Protein AF-A0A1H7W4Z7-F1 (afdb_monomer)

Nearest PDB structures (foldseek):
  8us2-assembly2_B  TM=2.861E-01  e=2.903E-02  Pseudomonas aeruginosa PAO1
  5fr8-assembly2_B  TM=2.654E-01  e=4.941E-02  Acinetobacter baumannii
  5nec-assembly2_B  TM=1.683E-01  e=5.887E-03  Pseudomonas aeruginosa 39016
  1fep-assembly1_A  TM=2.418E-01  e=3.179E-01  Escherichia coli K-12
  6z91-assembly2_B  TM=2.739E-01  e=6.018E-01  Pseudomonas aeruginosa PAO1

Solvent-accessible surface area (backbone atoms only — not comparable to full-atom values): 30909 Å² total; per-residue (Å²): 133,90,80,90,85,90,86,78,95,83,90,88,80,86,84,76,90,72,96,68,45,43,32,31,37,52,52,81,51,86,85,40,42,78,56,24,79,36,94,45,54,68,50,36,52,50,55,57,63,77,48,78,84,44,64,70,59,38,52,52,43,26,74,50,14,71,37,53,70,84,73,62,51,76,89,39,35,48,76,62,57,54,62,43,61,81,51,40,47,37,31,48,83,72,60,84,91,66,43,54,67,51,70,53,63,78,38,62,24,45,39,43,59,26,59,94,82,25,50,35,35,35,40,40,92,78,18,34,36,33,37,68,63,86,45,67,64,55,95,49,55,69,58,52,40,41,50,47,40,57,55,69,69,56,72,29,77,58,81,96,72,29,30,77,57,48,65,72,52,51,45,56,62,44,47,46,60,54,54,34,70,69,85,45,98,51,80,48,36,63,64,24,45,23,43,24,41,35,43,25,68,38,48,31,33,45,16,41,11,44,56,46,79,48,75,97,42,31,38,38,21,46,25,41,37,42,35,51,61,89,55,98,69,76,72,54,94,55,52,39,53,36,38,44,33,40,34,43,23,46,34,46,47,49,89,61,47,55,35,58,71,38,64,69,58,36,55,51,47,50,56,50,46,54,53,53,49,43,36,47,52,63,45,56,89,82,3,53,50,42,33,62,73,38,42,67,60,42,52,55,49,44,52,53,51,49,53,52,50,49,49,58,68,74,69,47,101,66,84,49,74,68,55,53,54,50,50,55,54,48,51,54,51,46,51,54,42,51,50,51,51,51,50,46,52,49,41,73,53,37,36,47,63,48,48,51,55,50,49,31,54,48,37,62,75,61,68,53,66,48,29,40,35,43,39,32,45,37,39,35,44,36,43,31,43,32,37,52,54,72,42,54,90,61,45,68,81,75,80,56,70,86,64,74,85,39,72,39,70,30,44,33,44,33,45,32,44,39,40,38,36,39,52,91,40,42,40,38,40,35,41,39,40,31,43,34,38,23,38,48,59,71,71,62,44,58,66,62,55,44,35,39,41,61,55,89,98,45,50,31,31,22,45,87,86,72,48,64,45,26,46,54,83,49,52,82,42,80,32,44,33,41,34,41,36,42,34,35,36,45,22,73,45,96,41,40,28,40,32,40,41,38,36,40,34,39,69,75,63,86,56,85,72,45,59,78,59,49,26,35,29,45,33,40,39,42,33,36,37,45,63,54,99,90,44,77,49,58,29,28,42,35,42,33,41,34,37,68,57,37,51,73,91,61,62,63,83,86,55,55,40,58,33,42,37,41,32,38,40,53,69,80,76,63,80,124

pLDDT: mean 75.71, std 16.0, range [21.88, 96.06]

Sequence (576 aa):
MKINLLLLFLLGSVGMVCGQVKLLSECTSKEFLYLGKSGTSDNFFRKLKENDDKKELEDLIKKNTGLNLLEINENIISPEKEELKSENIYKICGKESDSVFVNLKETKVFVINGKDNRKLFFYIENGLFLVDTNKKVSKSLIKDRLNKAYENIGYNCDGKNIKAMHTSAFDEKFNIIKKAIILSSSDNVTNNNAIAFTNGSNDTKISIGANFNYRQDWFFNLGIYTENIKTGFLYSNKSWKDNIGALLTFNKVFPGVQYPKSHTACDELERKRIRYKNSIIEEGSYSFETLRRSKKAYDEMLDSLKILQENIQKGSGDFTAANVKRLEEYEIEVSKLKEKITLYEKIVSNPDGYIDSLMISFDKKNDILEGNKLHWLKTTVDISNQNVELDTVSVAKFILKDGEVKNFPKLSVELSYNFNRHKKTLLNVQGFFKVTMGSLLEANIGSERPVLQQKDDDVFIFDSMGRQLGKYSYLKRAFWTLQSGTQGSFFITDSFGFTGYASHTFALQNMEYTDYRNRYSLMAGLVFKINNTEDINKATFRILGGVENEPYKTKVLDNFMVKISLGIPFGIFTKK

Foldseek 3Di:
DDDDDDDDDDDDDPPDDDPFQWEKEWDDDPVQCVCAPLVFLVSSLVVLVVPLPDPVSQCVCCVQFVDGSVRDDSVQKDRFFDFDPQSYFYAYDDDLVVGDGDRCGRQGWIWGQHPPRGIWTARRNRRIIIGGPVDGPPPCSLLVVLVVLVVVQPADLDDDAHPLARLVLVLVVVVQVQAFDDCDLDNEPWRHQWWKWKDWQFKTKIKGKDKDDDPSFKIKIKMWMKIHDPDPPDHDPQHFKIKTKIKIKIKGKDRKGFAFPDSVLSVVLVVVLVVVSCCQDPDDCQHLVNLVVCVVVLVVVLVVLVVVLVCLVVPDPDQDPVSVVVNVVSVVSNVVSVVSNVSNSVCSRCVSVVSSVVRSVSCNVSPRTLWMKIKMKMKMKMKIKMFGHAAEVAPDPVVCPVPDDGIKIKIKIKIKIWMWIDGLKIKIKIWMKMKMWIFLCVQADDSFHWYWHDDDPFIFIATPVRDTAATSVRRHPIWIKMKTWMKMWIGNDLFKTKIWIKMKMDTPDDDPRHDGAIWMWTKIDMKGADQDPVGRGQKIKDKIWWADGHGPPDDTVVRIMIMIMMMGRCVVVPDD

Radius of gyration: 37.01 Å; Cα contacts (8 Å, |Δi|>4): 1154; chains: 1; bounding box: 84×67×139 Å

Organism: NCBI:txid2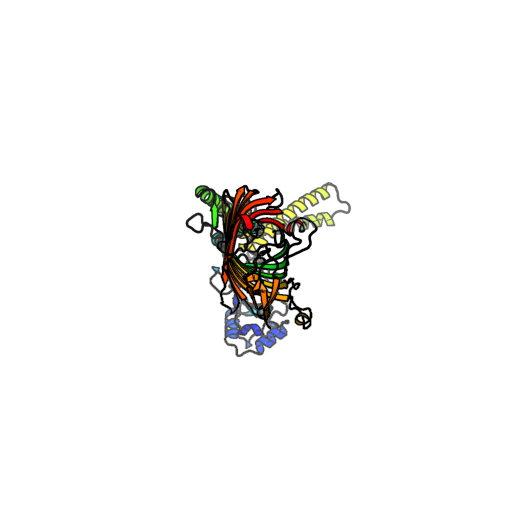95069

Secondary structure (DSSP, 8-state):
----------SS---S-----EEEEEE--GGGGGGTT--SHHHHHHHHHTTTT-HHHHHHHHHHHS--GGG--TTTB-SS-EEPPTTPEEE-SS-GGG------TT-EEEEEE-GGG-EEEEETTTTEEEEEEEEE--TTHHHHHHHHHHHHT--B-SSSS-B-S-HHHHHHHHHHHHTS----SSSS--SSSEEEEEE-SS-EEEEEEEEEEETTTEEEEEEEEEE----SSSS-S---EEEEEEEEEEEEEPPPEEEES-HHHHHHHHHHHHHHHHHHHTSSTTSHHHHHHHHHHHHHHHHHHHHHHHHHHHS-SS--HHHHHHHHHHHHHHHHHHHHHHHHHHHHH-HHHHHHHHHHHHHHHT--EEEEEEEEEEEEEEEEEEEE--EEEES-TTTTTTT---EEEEEEEEEEEEEEEESSSEEEEEEEEEEEEE-HHHHH-SSSPPEEEEETTEEEEE-TTS-EEEEGGGGGS-EEEEEEEEEEEEEEETTEEEEEEEEEEEESS--TT-----EEEEEEEEEEEE--SS-S-SEEEEEEEEEEEEETT--TTTT-EEEEEEEEEGGGG---

Structure (mmCIF, N/CA/C/O backbone):
data_AF-A0A1H7W4Z7-F1
#
_entry.id   AF-A0A1H7W4Z7-F1
#
loop_
_atom_site.group_PDB
_atom_site.id
_atom_site.type_symbol
_atom_site.label_atom_id
_atom_site.label_alt_id
_atom_site.label_comp_id
_atom_site.label_asym_id
_atom_site.label_entity_id
_atom_site.label_seq_id
_atom_site.pdbx_PDB_ins_code
_atom_site.Cartn_x
_atom_site.Cartn_y
_atom_site.Cartn_z
_atom_site.occupancy
_atom_site.B_iso_or_equiv
_atom_site.auth_seq_id
_atom_site.auth_comp_id
_atom_site.auth_asym_id
_atom_site.auth_atom_id
_atom_site.pdbx_PDB_model_num
ATOM 1 N N . MET A 1 1 ? -46.173 -1.607 83.813 1.00 29.27 1 MET A N 1
ATOM 2 C CA . MET A 1 1 ? -45.030 -2.512 84.060 1.00 29.27 1 MET A CA 1
ATOM 3 C C . MET A 1 1 ? -44.685 -3.217 82.750 1.00 29.27 1 MET A C 1
ATOM 5 O O . MET A 1 1 ? -45.522 -3.988 82.322 1.00 29.27 1 MET A O 1
ATOM 9 N N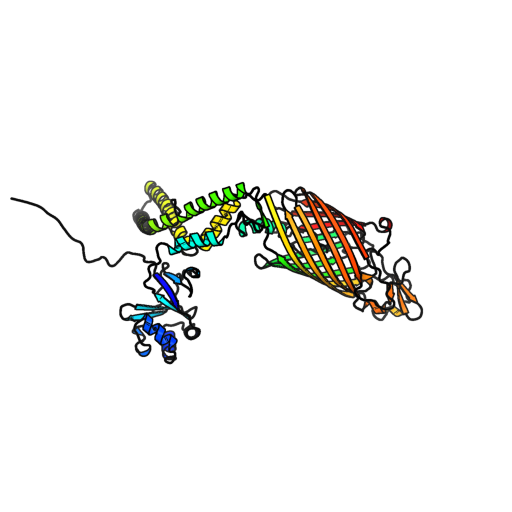 . LYS A 1 2 ? -43.498 -2.923 82.172 1.00 25.17 2 LYS A N 1
ATOM 10 C CA . LYS A 1 2 ? -42.721 -3.651 81.123 1.00 25.17 2 LYS A CA 1
ATOM 11 C C . LYS A 1 2 ? -43.394 -3.933 79.752 1.00 25.17 2 LYS A C 1
ATOM 13 O O . LYS A 1 2 ? -44.559 -4.271 79.732 1.00 25.17 2 LYS A O 1
ATOM 18 N N . ILE A 1 3 ? -42.768 -3.943 78.566 1.00 26.48 3 ILE A N 1
ATOM 19 C CA . ILE A 1 3 ? -41.492 -3.523 77.933 1.00 26.48 3 ILE A CA 1
ATOM 20 C C . ILE A 1 3 ? -41.698 -3.787 76.409 1.00 26.48 3 ILE A C 1
ATOM 22 O O . ILE A 1 3 ? -42.445 -4.690 76.046 1.00 26.48 3 ILE A O 1
ATOM 26 N N . ASN A 1 4 ? -41.021 -3.005 75.559 1.00 27.55 4 ASN A N 1
ATOM 27 C CA . ASN A 1 4 ? -40.743 -3.149 74.110 1.00 27.55 4 ASN A CA 1
ATOM 28 C C . ASN A 1 4 ? -40.599 -4.584 73.532 1.00 27.55 4 ASN A C 1
ATOM 30 O O . ASN A 1 4 ? -40.059 -5.439 74.224 1.00 27.55 4 ASN A O 1
ATOM 34 N N . LEU A 1 5 ? -40.880 -4.799 72.227 1.00 23.25 5 LEU A N 1
ATOM 35 C CA . LEU A 1 5 ? -39.867 -4.945 71.144 1.00 23.25 5 LEU A CA 1
ATOM 36 C C . LEU A 1 5 ? -40.479 -5.311 69.758 1.00 23.25 5 LEU A C 1
ATOM 38 O O . LEU A 1 5 ? -41.327 -6.186 69.637 1.00 23.25 5 LEU A O 1
ATOM 42 N N . LEU A 1 6 ? -39.960 -4.627 68.733 1.00 24.16 6 LEU A N 1
ATOM 43 C CA . LEU A 1 6 ? -39.957 -4.833 67.270 1.00 24.16 6 LEU A CA 1
ATOM 44 C C . LEU A 1 6 ? -39.842 -6.300 66.757 1.00 24.16 6 LEU A C 1
ATOM 46 O O . LEU A 1 6 ? -39.049 -7.046 67.322 1.00 24.16 6 LEU A O 1
ATOM 50 N N . LEU A 1 7 ? -40.468 -6.650 65.610 1.00 21.88 7 LEU A N 1
ATOM 51 C CA . LEU A 1 7 ? -39.811 -6.954 64.303 1.00 21.88 7 LEU A CA 1
ATOM 52 C C . LEU A 1 7 ? -40.775 -7.546 63.225 1.00 21.88 7 LEU A C 1
ATOM 54 O O . LEU A 1 7 ? -41.492 -8.501 63.500 1.00 21.88 7 LEU A O 1
ATOM 58 N N . LEU A 1 8 ? -40.622 -7.037 61.981 1.00 23.83 8 LEU A N 1
ATOM 59 C CA . LEU A 1 8 ? -40.938 -7.606 60.637 1.00 23.83 8 LEU A CA 1
ATOM 60 C C . LEU A 1 8 ? -42.418 -7.615 60.185 1.00 23.83 8 LEU A C 1
ATOM 62 O O . LEU A 1 8 ? -43.208 -8.370 60.724 1.00 23.83 8 LEU A O 1
ATOM 66 N N . PHE A 1 9 ? -42.919 -6.914 59.153 1.00 25.47 9 PHE A N 1
ATOM 67 C CA . PHE A 1 9 ? -42.378 -6.108 58.038 1.00 25.47 9 PHE A CA 1
ATOM 68 C C . PHE A 1 9 ? -41.126 -6.655 57.339 1.00 25.47 9 PHE A C 1
ATOM 70 O O . PHE A 1 9 ? -40.044 -6.102 57.482 1.00 25.47 9 PHE A O 1
ATOM 77 N N . LEU A 1 10 ? -41.296 -7.753 56.595 1.00 23.62 10 LEU A N 1
ATOM 78 C CA . LEU A 1 10 ? -40.554 -8.147 55.382 1.00 23.62 10 LEU A CA 1
ATOM 79 C C . LEU A 1 10 ? -41.005 -9.567 55.025 1.00 23.62 10 LEU A C 1
ATOM 81 O O . LEU A 1 10 ? -40.716 -10.470 55.797 1.00 23.62 10 LEU A O 1
ATOM 85 N N . LEU A 1 11 ? -41.720 -9.733 53.904 1.00 23.84 11 LEU A N 1
ATOM 86 C CA . LEU A 1 11 ? -41.822 -10.929 53.035 1.00 23.84 11 LEU A CA 1
ATOM 87 C C . LEU A 1 11 ? -43.156 -10.863 52.269 1.00 23.84 11 LEU A C 1
ATOM 89 O O . LEU A 1 11 ? -44.178 -11.366 52.721 1.00 23.84 11 LEU A O 1
ATOM 93 N N . GLY A 1 12 ? -43.156 -10.208 51.108 1.00 24.94 12 GLY A N 1
ATOM 94 C CA . GLY A 1 12 ? -44.351 -10.159 50.255 1.00 24.94 12 GLY A CA 1
ATOM 95 C C . GLY A 1 12 ? -44.235 -9.367 48.953 1.00 24.94 12 GLY A C 1
ATOM 96 O O . GLY A 1 12 ? -45.182 -9.352 48.179 1.00 24.94 12 GLY A O 1
ATOM 97 N N . SER A 1 13 ? -43.098 -8.720 48.681 1.00 24.19 13 SER A N 1
ATOM 98 C CA . SER A 1 13 ? -42.898 -7.943 47.448 1.00 24.19 13 SER A CA 1
ATOM 99 C C . SER A 1 13 ? -41.417 -7.808 47.068 1.00 24.19 13 SER A C 1
ATOM 101 O O . SER A 1 13 ? -40.919 -6.728 46.771 1.00 24.19 13 SER A O 1
ATOM 103 N N . VAL A 1 14 ? -40.696 -8.935 47.033 1.00 25.33 14 VAL A N 1
ATOM 104 C CA . VAL A 1 14 ? -39.426 -9.048 46.292 1.00 25.33 14 VAL A CA 1
ATOM 105 C C . VAL A 1 14 ? -39.718 -9.821 45.013 1.00 25.33 14 VAL A C 1
ATOM 107 O O . VAL A 1 14 ? -39.558 -11.034 44.938 1.00 25.33 14 VAL A O 1
ATOM 110 N N . GLY A 1 15 ? -40.227 -9.099 44.022 1.00 25.77 15 GLY A N 1
ATOM 111 C CA . GLY A 1 15 ? -40.544 -9.627 42.698 1.00 25.77 15 GLY A CA 1
ATOM 112 C C . GLY A 1 15 ? -40.238 -8.636 41.582 1.00 25.77 15 GLY A C 1
ATOM 113 O O . GLY A 1 15 ? -40.800 -8.752 40.507 1.00 25.77 15 GLY A O 1
ATOM 114 N N . MET A 1 16 ? -39.382 -7.646 41.828 1.00 27.77 16 MET A N 1
ATOM 115 C CA . MET A 1 16 ? -38.830 -6.746 40.817 1.00 27.77 16 MET A CA 1
ATOM 116 C C . MET A 1 16 ? -37.439 -6.300 41.284 1.00 27.77 16 MET A C 1
ATOM 118 O O . MET A 1 16 ? -37.180 -6.232 42.481 1.00 27.77 16 MET A O 1
ATOM 122 N N . VAL A 1 17 ? -36.564 -5.967 40.332 1.00 29.11 17 VAL A N 1
ATOM 123 C CA . VAL A 1 17 ? -35.199 -5.428 40.508 1.00 29.11 17 VAL A CA 1
ATOM 124 C C . VAL A 1 17 ? -34.068 -6.466 40.605 1.00 29.11 17 VAL A C 1
ATOM 126 O O . VAL A 1 17 ? -33.427 -6.650 41.634 1.00 29.11 17 VAL A O 1
ATOM 129 N N . CYS A 1 18 ? -33.737 -7.057 39.458 1.00 31.53 18 CYS A N 1
ATOM 130 C CA . CYS A 1 18 ? -32.362 -7.320 39.020 1.00 31.53 18 CYS A CA 1
ATOM 131 C C . CYS A 1 18 ? -32.387 -7.313 37.483 1.00 31.53 18 CYS A C 1
ATOM 133 O O . CYS A 1 18 ? -33.007 -8.199 36.901 1.00 31.53 18 CYS A O 1
ATOM 135 N N . GLY A 1 19 ? -31.748 -6.338 36.829 1.00 35.09 19 GLY A N 1
ATOM 136 C CA . GLY A 1 19 ? -31.433 -6.425 35.397 1.00 35.09 19 GLY A CA 1
ATOM 137 C C . GLY A 1 19 ? -30.491 -7.607 35.187 1.00 35.09 19 GLY A C 1
ATOM 138 O O . GLY A 1 19 ? -29.297 -7.531 35.477 1.00 35.09 19 GLY A O 1
ATOM 139 N N . GLN A 1 20 ? -31.065 -8.763 34.865 1.00 41.34 20 GLN A N 1
ATOM 140 C CA . GLN A 1 20 ? -30.333 -9.988 34.593 1.00 41.34 20 GLN A CA 1
ATOM 141 C C . GLN A 1 20 ? -30.102 -10.049 33.092 1.00 41.34 20 GLN A C 1
ATOM 143 O O . GLN A 1 20 ? -31.044 -10.224 32.324 1.00 41.34 20 GLN A O 1
ATOM 148 N N . VAL A 1 21 ? -28.837 -9.937 32.698 1.00 48.09 21 VAL A N 1
ATOM 149 C CA . VAL A 1 21 ? -28.401 -10.186 31.327 1.00 48.09 21 VAL A CA 1
ATOM 150 C C . VAL A 1 21 ? -28.706 -11.650 30.994 1.00 48.09 21 VAL A C 1
ATOM 152 O O . VAL A 1 21 ? -28.092 -12.556 31.573 1.00 48.09 21 VAL A O 1
ATOM 155 N N . LYS A 1 22 ? -29.683 -11.895 30.115 1.00 54.31 22 LYS A N 1
ATOM 156 C CA . LYS A 1 22 ? -30.067 -13.249 29.691 1.00 54.31 22 LYS A CA 1
ATOM 157 C C . LYS A 1 22 ? -29.224 -13.672 28.491 1.00 54.31 22 LYS A C 1
ATOM 159 O O . LYS A 1 22 ? -28.994 -12.895 27.566 1.00 54.31 22 LYS A O 1
ATOM 164 N N . LEU A 1 23 ? -28.748 -14.915 28.507 1.00 59.47 23 LEU A N 1
ATOM 165 C CA . LEU A 1 23 ? -28.024 -15.503 27.383 1.00 59.47 23 LEU A CA 1
ATOM 166 C C . LEU A 1 23 ? -29.021 -16.213 26.462 1.00 59.47 23 LEU A C 1
ATOM 168 O O . LEU A 1 23 ? -29.606 -17.232 26.848 1.00 59.47 23 LEU A O 1
ATOM 172 N N . LEU A 1 24 ? -29.168 -15.695 25.244 1.00 63.81 24 LEU A N 1
ATOM 173 C CA . LEU A 1 24 ? -29.970 -16.307 24.190 1.00 63.81 24 LEU A CA 1
ATOM 174 C C . LEU A 1 24 ? -29.061 -17.144 23.283 1.00 63.81 24 LEU A C 1
ATOM 176 O O . LEU A 1 24 ? -28.099 -16.629 22.712 1.00 63.81 24 LEU A O 1
ATOM 180 N N . SER A 1 25 ? -29.355 -18.438 23.151 1.00 66.25 25 SER A N 1
ATOM 181 C CA . SER A 1 25 ? -28.651 -19.317 22.212 1.00 66.25 25 SER A CA 1
ATOM 182 C C . SER A 1 25 ? -29.398 -19.393 20.895 1.00 66.25 25 SER A C 1
ATOM 184 O O . SER A 1 25 ? -30.587 -19.708 20.879 1.00 66.25 25 SER A O 1
ATOM 186 N N . GLU A 1 26 ? -28.680 -19.175 19.800 1.00 71.50 26 GLU A N 1
ATOM 187 C CA . GLU A 1 26 ? -29.172 -19.441 18.456 1.00 71.50 26 GLU A CA 1
ATOM 188 C C . GLU A 1 26 ? -29.390 -20.944 18.258 1.00 71.50 26 GLU A C 1
ATOM 190 O O . GLU A 1 26 ? -28.570 -21.775 18.664 1.00 71.50 26 GLU A O 1
ATOM 195 N N . CYS A 1 27 ? -30.507 -21.276 17.622 1.00 67.62 27 CYS A N 1
ATOM 196 C CA . CYS A 1 27 ? -30.776 -22.569 17.019 1.00 67.62 27 CYS A CA 1
ATOM 197 C C . CYS A 1 27 ? -31.098 -22.319 15.543 1.00 67.62 27 CYS A C 1
ATOM 199 O O . CYS A 1 27 ? -32.184 -21.833 15.213 1.00 67.62 27 CYS A O 1
ATOM 201 N N . THR A 1 28 ? -30.144 -22.622 14.661 1.00 66.50 28 THR A N 1
ATOM 202 C CA . THR A 1 28 ? -30.322 -22.518 13.211 1.00 66.50 28 THR A CA 1
ATOM 203 C C . THR A 1 28 ? -30.377 -23.877 12.539 1.00 66.50 28 THR A C 1
ATOM 205 O O . THR A 1 28 ? -29.601 -24.778 12.835 1.00 66.50 28 THR A O 1
ATOM 208 N N . SER A 1 29 ? -31.290 -23.981 11.577 1.00 70.44 29 SER A N 1
ATOM 209 C CA . SER A 1 29 ? -31.370 -25.051 10.592 1.00 70.44 29 SER A CA 1
ATOM 210 C C . SER A 1 29 ? -31.806 -24.431 9.268 1.00 70.44 29 SER A C 1
ATOM 212 O O . SER A 1 29 ? -32.579 -23.466 9.244 1.00 70.44 29 SER A O 1
ATOM 214 N N . LYS A 1 30 ? -31.343 -24.997 8.145 1.00 70.19 30 LYS A N 1
ATOM 215 C CA . LYS A 1 30 ? -31.868 -24.639 6.813 1.00 70.19 30 LYS A CA 1
ATOM 216 C C . LYS A 1 30 ? -33.381 -24.842 6.749 1.00 70.19 30 LYS A C 1
ATOM 218 O O . LYS A 1 30 ? -34.061 -24.164 5.981 1.00 70.19 30 LYS A O 1
ATOM 223 N N . GLU A 1 31 ? -33.900 -25.735 7.586 1.00 70.31 31 GLU A N 1
ATOM 224 C CA . GLU A 1 31 ? -35.316 -26.028 7.695 1.00 70.31 31 GLU A CA 1
ATOM 225 C C . GLU A 1 31 ? -36.144 -24.879 8.266 1.00 70.31 31 GLU A C 1
ATOM 227 O O . GLU A 1 31 ? -37.341 -24.883 8.008 1.00 70.31 31 GLU A O 1
ATOM 232 N N . PHE A 1 32 ? -35.549 -23.895 8.960 1.00 79.25 32 PHE A N 1
ATOM 233 C CA . PHE A 1 32 ? -36.263 -22.771 9.593 1.00 79.25 32 PHE A CA 1
ATOM 234 C C . PHE A 1 32 ? -36.344 -21.519 8.708 1.00 79.25 32 PHE A C 1
ATOM 236 O O . PHE A 1 32 ? -37.211 -20.670 8.911 1.00 79.25 32 PHE A O 1
ATOM 243 N N . LEU A 1 33 ? -35.492 -21.409 7.682 1.00 74.75 33 LEU A N 1
ATOM 244 C CA . LEU A 1 33 ? -35.349 -20.195 6.864 1.00 74.75 33 LEU A CA 1
ATOM 245 C C . LEU A 1 33 ? -36.651 -19.750 6.174 1.00 74.75 33 LEU A C 1
ATOM 247 O O . LEU A 1 33 ? -36.842 -18.558 5.938 1.00 74.75 33 LEU A O 1
ATOM 251 N N . TYR A 1 34 ? -37.564 -20.679 5.873 1.00 79.75 34 TYR A N 1
ATOM 252 C CA . TYR A 1 34 ? -38.856 -20.380 5.236 1.00 79.75 34 TYR A CA 1
ATOM 253 C C . TYR A 1 34 ? -39.825 -19.591 6.142 1.00 79.75 34 TYR A C 1
ATOM 255 O O . TYR A 1 34 ? -40.716 -18.892 5.639 1.00 79.75 34 TYR A O 1
ATOM 263 N N . LEU A 1 35 ? -39.631 -19.675 7.465 1.00 80.19 35 LEU A N 1
ATOM 264 C CA . LEU A 1 35 ? -40.319 -18.852 8.464 1.00 80.19 35 LEU A CA 1
ATOM 265 C C . LEU A 1 35 ? -39.789 -17.405 8.447 1.00 80.19 35 LEU A C 1
ATOM 267 O O . LEU A 1 35 ? -40.493 -16.473 8.849 1.00 80.19 35 LEU A O 1
ATOM 271 N N . GLY A 1 36 ? -38.578 -17.189 7.919 1.00 71.12 36 GLY A N 1
ATOM 272 C CA . GLY A 1 36 ? -38.086 -15.868 7.542 1.00 71.12 36 GLY A CA 1
ATOM 273 C C . GLY A 1 36 ? -39.023 -15.230 6.510 1.00 71.12 36 GLY A C 1
ATOM 274 O O . GLY A 1 36 ? -39.593 -15.912 5.656 1.00 71.12 36 GLY A O 1
ATOM 275 N N . LYS A 1 37 ? -39.228 -13.910 6.588 1.00 70.31 37 LYS A N 1
ATOM 276 C CA . LYS A 1 37 ? -40.210 -13.152 5.770 1.00 70.31 37 LYS A CA 1
ATOM 277 C C . LYS A 1 37 ? -41.688 -13.381 6.115 1.00 70.31 37 LYS A C 1
ATOM 279 O O . LYS A 1 37 ? -42.555 -13.144 5.279 1.00 70.31 37 LYS A O 1
ATOM 284 N N . SER A 1 38 ? -42.007 -13.844 7.321 1.00 77.19 38 SER A N 1
ATOM 285 C CA . SER A 1 38 ? -43.412 -13.933 7.749 1.00 77.19 38 SER A CA 1
ATOM 286 C C . SER A 1 38 ? -44.062 -12.550 7.905 1.00 77.19 38 SER A C 1
ATOM 288 O O . SER A 1 38 ? -45.209 -12.371 7.520 1.00 77.19 38 SER A O 1
ATOM 290 N N . GLY A 1 39 ? -43.328 -11.532 8.364 1.00 72.25 39 GLY A N 1
ATOM 291 C CA . GLY A 1 39 ? -43.797 -10.137 8.412 1.00 72.25 39 GLY A CA 1
ATOM 292 C C . GLY A 1 39 ? -44.830 -9.838 9.511 1.00 72.25 39 GLY A C 1
ATOM 293 O O . GLY A 1 39 ? -44.652 -8.863 10.242 1.00 72.25 39 GLY A O 1
ATOM 294 N N . THR A 1 40 ? -45.840 -10.697 9.673 1.00 81.25 40 THR A N 1
ATOM 295 C CA . THR A 1 40 ? -46.919 -10.631 10.675 1.00 81.25 40 THR A CA 1
ATOM 296 C C . THR A 1 40 ? -46.987 -11.913 11.515 1.00 81.25 40 THR A C 1
ATOM 298 O O . THR A 1 40 ? -46.491 -12.959 11.082 1.00 81.25 40 THR A O 1
ATOM 301 N N . SER A 1 41 ? -47.579 -11.829 12.713 1.00 77.94 41 SER A N 1
ATOM 302 C CA . SER A 1 41 ? -47.822 -12.973 13.612 1.00 77.94 41 SER A CA 1
ATOM 303 C C . SER A 1 41 ? -48.653 -14.053 12.928 1.00 77.94 41 SER A C 1
ATOM 305 O O . SER A 1 41 ? -48.298 -15.225 12.980 1.00 77.94 41 SER A O 1
ATOM 307 N N . ASP A 1 42 ? -49.695 -13.646 12.208 1.00 81.69 42 ASP A N 1
ATOM 308 C CA . ASP A 1 42 ? -50.663 -14.559 11.596 1.00 81.69 42 ASP A CA 1
ATOM 309 C C . ASP A 1 42 ? -50.021 -15.330 10.444 1.00 81.69 42 ASP A C 1
ATOM 311 O O . ASP A 1 42 ? -50.204 -16.534 10.292 1.00 81.69 42 ASP A O 1
ATOM 315 N N . ASN A 1 43 ? -49.181 -14.657 9.652 1.00 83.31 43 ASN A N 1
ATOM 316 C CA . ASN A 1 43 ? -48.444 -15.310 8.578 1.00 83.31 43 ASN A CA 1
ATOM 317 C C . ASN A 1 43 ? -47.328 -16.215 9.122 1.00 83.31 43 ASN A C 1
ATOM 319 O O . ASN A 1 43 ? -47.028 -17.242 8.516 1.00 83.31 43 ASN A O 1
ATOM 323 N N . PHE A 1 44 ? -46.728 -15.860 10.264 1.00 85.62 44 PHE A N 1
ATOM 324 C CA . PHE A 1 44 ? -45.777 -16.728 10.960 1.00 85.62 44 PHE A CA 1
ATOM 325 C C . PHE A 1 44 ? -46.471 -17.982 11.490 1.00 85.62 44 PHE A C 1
ATOM 327 O O . PHE A 1 44 ? -46.000 -19.082 11.221 1.00 85.62 44 PHE A O 1
ATOM 334 N N . PHE A 1 45 ? -47.616 -17.828 12.157 1.00 85.19 45 PHE A N 1
ATOM 335 C CA . PHE A 1 45 ? -48.437 -18.930 12.651 1.00 85.19 45 PHE A CA 1
ATOM 336 C C . PHE A 1 45 ? -48.897 -19.850 11.518 1.00 85.19 45 PHE A C 1
ATOM 338 O O . PHE A 1 45 ? -48.704 -21.062 11.586 1.00 85.19 45 PHE A O 1
ATOM 345 N N . ARG A 1 46 ? -49.424 -19.271 10.436 1.00 85.69 46 ARG A N 1
ATOM 346 C CA . ARG A 1 46 ? -49.844 -20.012 9.247 1.00 85.69 46 ARG A CA 1
ATOM 347 C C . ARG A 1 46 ? -48.698 -20.836 8.666 1.00 85.69 46 ARG A C 1
ATOM 349 O O . ARG A 1 46 ? -48.853 -22.035 8.480 1.00 85.69 46 ARG A O 1
ATOM 356 N N . LYS A 1 47 ? -47.526 -20.232 8.452 1.00 85.75 47 LYS A N 1
ATOM 357 C CA . LYS A 1 47 ? -46.340 -20.951 7.956 1.00 85.75 47 LYS A CA 1
ATOM 358 C C . LYS A 1 47 ? -45.826 -22.008 8.932 1.00 85.75 47 LYS A C 1
ATOM 360 O O . LYS A 1 47 ? -45.268 -23.011 8.495 1.00 85.75 47 LYS A O 1
ATOM 365 N N . LEU A 1 48 ? -45.979 -21.783 10.236 1.00 83.81 48 LEU A N 1
ATOM 366 C CA . LEU A 1 48 ? -45.652 -22.775 11.254 1.00 83.81 48 LEU A CA 1
ATOM 367 C C . LEU A 1 48 ? -46.514 -24.035 11.058 1.00 83.81 48 LEU A C 1
ATOM 369 O O . LEU A 1 48 ? -45.957 -25.123 11.052 1.00 83.81 48 LEU A O 1
ATOM 373 N N . LYS A 1 49 ? -47.827 -23.865 10.821 1.00 80.56 49 LYS A N 1
ATOM 374 C CA . LYS A 1 49 ? -48.826 -24.938 10.621 1.00 80.56 49 LYS A CA 1
ATOM 375 C C . LYS A 1 49 ? -48.830 -25.575 9.228 1.00 80.56 49 LYS A C 1
ATOM 377 O O . LYS A 1 49 ? -49.197 -26.727 9.057 1.00 80.56 49 LYS A O 1
ATOM 382 N N . GLU A 1 50 ? -48.423 -24.840 8.198 1.00 78.12 50 GLU A N 1
ATOM 383 C CA . GLU A 1 50 ? -48.297 -25.371 6.831 1.00 78.12 50 GLU A CA 1
ATOM 384 C C . GLU A 1 50 ? -47.137 -26.386 6.695 1.00 78.12 50 GLU A C 1
ATOM 386 O O . GLU A 1 50 ? -46.908 -26.918 5.610 1.00 78.12 50 GLU A O 1
ATOM 391 N N . ASN A 1 51 ? -46.362 -26.637 7.760 1.00 67.38 51 ASN A N 1
ATOM 392 C CA . ASN A 1 51 ? -45.166 -27.483 7.738 1.00 67.38 51 ASN A CA 1
ATOM 393 C C . ASN A 1 51 ? -45.061 -28.406 8.972 1.00 67.38 51 ASN A C 1
ATOM 395 O O . ASN A 1 51 ? -43.987 -28.557 9.556 1.00 67.38 51 ASN A O 1
ATOM 399 N N . ASP A 1 52 ? -46.173 -29.047 9.342 1.00 59.69 52 ASP A N 1
ATOM 400 C CA . ASP A 1 52 ? -46.265 -29.954 10.499 1.00 59.69 52 ASP A CA 1
ATOM 401 C C . ASP A 1 52 ? -45.364 -31.212 10.394 1.00 59.69 52 ASP A C 1
ATOM 403 O O . ASP A 1 52 ? -45.080 -31.845 11.406 1.00 59.69 52 ASP A O 1
ATOM 407 N N . ASP A 1 53 ? -44.840 -31.543 9.206 1.00 59.34 53 ASP A N 1
ATOM 408 C CA . ASP A 1 53 ? -44.014 -32.743 8.956 1.00 59.34 53 ASP A CA 1
ATOM 409 C C . ASP A 1 53 ? -42.512 -32.586 9.292 1.00 59.34 53 ASP A C 1
ATOM 411 O O . ASP A 1 53 ? -41.720 -33.523 9.129 1.00 59.34 53 ASP A O 1
ATOM 415 N N . LYS A 1 54 ? -42.065 -31.414 9.762 1.00 73.00 54 LYS A N 1
ATOM 416 C CA . LYS A 1 54 ? -40.646 -31.172 10.079 1.00 73.00 54 LYS A CA 1
ATOM 417 C C . LYS A 1 54 ? -40.311 -31.517 11.524 1.00 73.00 54 LYS A C 1
ATOM 419 O O . LYS A 1 54 ? -40.341 -30.670 12.417 1.00 73.00 54 LYS A O 1
ATOM 424 N N . LYS A 1 55 ? -39.885 -32.764 11.721 1.00 80.06 55 LYS A N 1
ATOM 425 C CA . LYS A 1 55 ? -39.456 -33.315 13.016 1.00 80.06 55 LYS A CA 1
ATOM 426 C C . LYS A 1 55 ? -38.438 -32.436 13.761 1.00 80.06 55 LYS A C 1
ATOM 428 O O . LYS A 1 55 ? -38.537 -32.298 14.973 1.00 80.06 55 LYS A O 1
ATOM 433 N N . GLU A 1 56 ? -37.497 -31.796 13.058 1.00 80.06 56 GLU A N 1
ATOM 434 C CA . GLU A 1 56 ? -36.491 -30.917 13.680 1.00 80.06 56 GLU A CA 1
ATOM 435 C C . GLU A 1 56 ? -37.115 -29.649 14.301 1.00 80.06 56 GLU A C 1
ATOM 437 O O . GLU A 1 56 ? -36.721 -29.223 15.390 1.00 80.06 56 GLU A O 1
ATOM 442 N N . LEU A 1 57 ? -38.120 -29.063 13.638 1.00 82.50 57 LEU A N 1
ATOM 443 C CA . LEU A 1 57 ? -38.863 -27.900 14.132 1.00 82.50 57 LEU A CA 1
ATOM 444 C C . LEU A 1 57 ? -39.747 -28.274 15.328 1.00 82.50 57 LEU A C 1
ATOM 446 O O . LEU A 1 57 ? -39.765 -27.557 16.332 1.00 82.50 57 LEU A O 1
ATOM 450 N N . GLU A 1 58 ? -40.450 -29.403 15.237 1.00 83.81 58 GLU A N 1
ATOM 451 C CA . GLU A 1 58 ? -41.287 -29.905 16.326 1.00 83.81 58 GLU A CA 1
ATOM 452 C C . GLU A 1 58 ? -40.450 -30.242 17.569 1.00 83.81 58 GLU A C 1
ATOM 454 O O . GLU A 1 58 ? -40.778 -29.790 18.668 1.00 83.81 58 GLU A O 1
ATOM 459 N N . ASP A 1 59 ? -39.328 -30.949 17.401 1.00 85.06 59 ASP A N 1
ATOM 460 C CA . ASP A 1 59 ? -38.409 -31.284 18.491 1.00 85.06 59 ASP A CA 1
ATOM 461 C C . ASP A 1 59 ? -37.854 -30.017 19.160 1.00 85.06 59 ASP A C 1
ATOM 463 O O . ASP A 1 59 ? -37.780 -29.942 20.392 1.00 85.06 59 ASP A O 1
ATOM 467 N N . LEU A 1 60 ? -37.506 -28.989 18.375 1.00 85.38 60 LEU A N 1
ATOM 468 C CA . LEU A 1 60 ? -37.033 -27.708 18.897 1.00 85.38 60 LEU A CA 1
ATOM 469 C C . LEU A 1 60 ? -38.109 -27.000 19.730 1.00 85.38 60 LEU A C 1
ATOM 471 O O . LEU A 1 60 ? -37.823 -26.556 20.849 1.00 85.38 60 LEU A O 1
ATOM 475 N N . ILE A 1 61 ? -39.331 -26.883 19.205 1.00 85.19 61 ILE A N 1
ATOM 476 C CA . ILE A 1 61 ? -40.431 -26.206 19.898 1.00 85.19 61 ILE A CA 1
ATOM 477 C C . ILE A 1 61 ? -40.795 -26.975 21.166 1.00 85.19 61 ILE A C 1
ATOM 479 O O . ILE A 1 61 ? -40.822 -26.389 22.251 1.00 85.19 61 ILE A O 1
ATOM 483 N N . LYS A 1 62 ? -40.960 -28.293 21.077 1.00 87.12 62 LYS A N 1
ATOM 484 C CA . LYS A 1 62 ? -41.302 -29.149 22.214 1.00 87.12 62 LYS A CA 1
ATOM 485 C C . LYS A 1 62 ? -40.250 -29.113 23.308 1.00 87.12 62 LYS A C 1
ATOM 487 O O . LYS A 1 62 ? -40.589 -28.937 24.479 1.00 87.12 62 LYS A O 1
ATOM 492 N N . LYS A 1 63 ? -38.968 -29.198 22.948 1.00 86.12 63 LYS A N 1
ATOM 493 C CA . LYS A 1 63 ? -37.856 -29.124 23.904 1.00 86.12 63 LYS A CA 1
ATOM 494 C C . LYS A 1 63 ? -37.835 -27.800 24.668 1.00 86.12 63 LYS A C 1
ATOM 496 O O . LYS A 1 63 ? -37.601 -27.801 25.876 1.00 86.12 63 LYS A O 1
ATOM 501 N N . ASN A 1 64 ? -38.082 -26.685 23.980 1.00 81.62 64 ASN A N 1
ATOM 502 C CA . ASN A 1 64 ? -37.877 -25.349 24.544 1.00 81.62 64 ASN A CA 1
ATOM 503 C C . ASN A 1 64 ? -39.150 -24.676 25.067 1.00 81.62 64 ASN A C 1
ATOM 505 O O . ASN A 1 64 ? -39.037 -23.729 25.832 1.00 81.62 64 ASN A O 1
ATOM 509 N N . THR A 1 65 ? -40.341 -25.166 24.720 1.00 82.31 65 THR A N 1
ATOM 510 C CA . THR A 1 65 ? -41.633 -24.614 25.178 1.00 82.31 65 THR A CA 1
ATOM 511 C C . THR A 1 65 ? -42.501 -25.640 25.912 1.00 82.31 65 THR A C 1
ATOM 513 O O . THR A 1 65 ? -43.435 -25.264 26.611 1.00 82.31 65 THR A O 1
ATOM 516 N N . GLY A 1 66 ? -42.224 -26.943 25.782 1.00 82.88 66 GLY A N 1
ATOM 517 C CA . GLY A 1 66 ? -43.099 -28.002 26.298 1.00 82.88 66 GLY A CA 1
ATOM 518 C C . GLY A 1 66 ? -44.411 -28.176 25.517 1.00 82.88 66 GLY A C 1
ATOM 519 O O . GLY A 1 66 ? -45.295 -28.900 25.981 1.00 82.88 66 GLY A O 1
ATOM 520 N N . LEU A 1 67 ? -44.546 -27.513 24.364 1.00 85.44 67 LEU A N 1
ATOM 521 C CA . LEU A 1 67 ? -45.694 -27.607 23.464 1.00 85.44 67 LEU A CA 1
ATOM 522 C C . LEU A 1 67 ? -45.340 -28.448 22.236 1.00 85.44 67 LEU A C 1
ATOM 524 O O . LEU A 1 67 ? -44.284 -28.261 21.637 1.00 85.44 67 LEU A O 1
ATOM 528 N N . ASN A 1 68 ? -46.234 -29.345 21.838 1.00 84.06 68 ASN A N 1
ATOM 529 C CA . ASN A 1 68 ? -46.213 -29.933 20.504 1.00 84.06 68 ASN A CA 1
ATOM 530 C C . ASN A 1 68 ? -46.726 -28.908 19.486 1.00 84.06 68 ASN A C 1
ATOM 532 O O . ASN A 1 68 ? -47.454 -27.976 19.835 1.00 84.06 68 ASN A O 1
ATOM 536 N N . LEU A 1 69 ? -46.401 -29.105 18.210 1.00 80.88 69 LEU A N 1
ATOM 537 C CA . LEU A 1 69 ? -46.756 -28.148 17.162 1.00 80.88 69 LEU A CA 1
ATOM 538 C C . LEU A 1 69 ? -48.279 -27.973 17.020 1.00 80.88 69 LEU A C 1
ATOM 540 O O . LEU A 1 69 ? -48.770 -26.863 16.806 1.00 80.88 69 LEU A O 1
ATOM 544 N N . LEU A 1 70 ? -49.041 -29.046 17.260 1.00 80.75 70 LEU A N 1
ATOM 545 C CA . LEU A 1 70 ? -50.508 -29.049 17.313 1.00 80.75 70 LEU A CA 1
ATOM 546 C C . LEU A 1 70 ? -51.080 -28.185 18.448 1.00 80.75 70 LEU A C 1
ATOM 548 O O . LEU A 1 70 ? -52.141 -27.592 18.273 1.00 80.75 70 LEU A O 1
ATOM 552 N N . GLU A 1 71 ? -50.371 -28.063 19.575 1.00 81.88 71 GLU A N 1
ATOM 553 C CA . GLU A 1 71 ? -50.809 -27.283 20.742 1.00 81.88 71 GLU A CA 1
ATOM 554 C C . GLU A 1 71 ? -50.613 -25.770 20.550 1.00 81.88 71 GLU A C 1
ATOM 556 O O . GLU A 1 71 ? -51.181 -24.986 21.303 1.00 81.88 71 GLU A O 1
ATOM 561 N N . ILE A 1 72 ? -49.839 -25.342 19.546 1.00 82.00 72 ILE A N 1
ATOM 562 C CA . ILE A 1 72 ? -49.612 -23.924 19.245 1.00 82.00 72 ILE A CA 1
ATOM 563 C C . ILE A 1 72 ? -50.851 -23.353 18.549 1.00 82.00 72 ILE A C 1
ATOM 565 O O . ILE A 1 72 ? -51.316 -23.900 17.546 1.00 82.00 72 ILE A O 1
ATOM 569 N N . ASN A 1 73 ? -51.353 -22.230 19.058 1.00 80.69 73 ASN A N 1
ATOM 570 C CA . ASN A 1 73 ? -52.442 -21.442 18.483 1.00 80.69 73 ASN A CA 1
ATOM 571 C C . ASN A 1 73 ? -52.100 -19.941 18.528 1.00 80.69 73 ASN A C 1
ATOM 573 O O . ASN A 1 73 ? -51.086 -19.549 19.110 1.00 80.69 73 ASN A O 1
ATOM 577 N N . GLU A 1 74 ? -52.943 -19.105 17.925 1.00 72.56 74 GLU A N 1
ATOM 578 C CA . GLU A 1 74 ? -52.727 -17.652 17.839 1.00 72.56 74 GLU A CA 1
ATOM 579 C C . GLU A 1 74 ? -52.605 -16.974 19.212 1.00 72.56 74 GLU A C 1
ATOM 581 O O . GLU A 1 74 ? -51.850 -16.023 19.349 1.00 72.56 74 GLU A O 1
ATOM 586 N N . ASN A 1 75 ? -53.246 -17.507 20.260 1.00 72.75 75 ASN A N 1
ATOM 587 C CA . ASN A 1 75 ? -53.176 -16.943 21.615 1.00 72.75 75 ASN A CA 1
ATOM 588 C C . ASN A 1 75 ? -51.852 -17.254 22.337 1.00 72.75 75 ASN A C 1
ATOM 590 O O . ASN A 1 75 ? -51.530 -16.633 23.348 1.00 72.75 75 ASN A O 1
ATOM 594 N N . ILE A 1 76 ? -51.093 -18.237 21.846 1.00 80.00 76 ILE A N 1
ATOM 595 C CA . ILE A 1 76 ? -49.794 -18.648 22.397 1.00 80.00 76 ILE A CA 1
ATOM 596 C C . ILE A 1 76 ? -48.649 -17.825 21.796 1.00 80.00 76 ILE A C 1
ATOM 598 O O . ILE A 1 76 ? -47.605 -17.642 22.435 1.00 80.00 76 ILE A O 1
ATOM 602 N N . ILE A 1 77 ? -48.841 -17.317 20.578 1.00 77.06 77 ILE A N 1
ATOM 603 C CA . ILE A 1 77 ? -47.885 -16.451 19.900 1.00 77.06 77 ILE A CA 1
ATOM 604 C C . ILE A 1 77 ? -48.236 -15.014 20.253 1.00 77.06 77 ILE A C 1
ATOM 606 O O . ILE A 1 77 ? -49.308 -14.541 19.897 1.00 77.06 77 ILE A O 1
ATOM 610 N N . SER A 1 78 ? -47.342 -14.302 20.940 1.00 68.81 78 SER A N 1
ATOM 611 C CA . SER A 1 78 ? -47.598 -12.893 21.246 1.00 68.81 78 SER A CA 1
ATOM 612 C C . SER A 1 78 ? -47.793 -12.109 19.931 1.00 68.81 78 SER A C 1
ATOM 614 O O . SER A 1 78 ? -46.864 -12.085 19.115 1.00 68.81 78 SER A O 1
ATOM 616 N N . PRO A 1 79 ? -48.970 -11.488 19.701 1.00 52.53 79 PRO A N 1
ATOM 617 C CA . PRO A 1 79 ? -49.277 -10.794 18.446 1.00 52.53 79 PRO A CA 1
ATOM 618 C C . PRO A 1 79 ? -48.432 -9.525 18.277 1.00 52.53 79 PRO A C 1
ATOM 620 O O . PRO A 1 79 ? -48.137 -9.096 17.160 1.00 52.53 79 PRO A O 1
ATOM 623 N N . GLU A 1 80 ? -47.968 -8.959 19.392 1.00 54.28 80 GLU A N 1
ATOM 624 C CA . GLU A 1 80 ? -47.025 -7.852 19.413 1.00 54.28 80 GLU A CA 1
ATOM 625 C C . GLU A 1 80 ? -45.590 -8.360 19.552 1.00 54.28 80 GLU A C 1
ATOM 627 O O . GLU A 1 80 ? -45.265 -9.210 20.384 1.00 54.28 80 GLU A O 1
ATOM 632 N N . LYS A 1 81 ? -44.718 -7.811 18.706 1.00 57.81 81 LYS A N 1
ATOM 633 C CA . LYS A 1 81 ? -43.279 -8.057 18.718 1.00 57.81 81 LYS A CA 1
ATOM 634 C C . LYS A 1 81 ? -42.718 -7.631 20.077 1.00 57.81 81 LYS A C 1
ATOM 636 O O . LYS A 1 81 ? -42.661 -6.437 20.353 1.00 57.81 81 LYS A O 1
ATOM 641 N N . GLU A 1 82 ? -42.301 -8.585 20.907 1.00 58.34 82 GLU A N 1
ATOM 642 C CA . GLU A 1 82 ? -41.613 -8.267 22.164 1.00 58.34 82 GLU A CA 1
ATOM 643 C C . GLU A 1 82 ? -40.254 -7.649 21.802 1.00 58.34 82 GLU A C 1
ATOM 645 O O . GLU A 1 82 ? -39.475 -8.243 21.051 1.00 58.34 82 GLU A O 1
ATOM 650 N N . GLU A 1 83 ? -39.976 -6.434 22.278 1.00 54.09 83 GLU A N 1
ATOM 651 C CA . GLU A 1 83 ? -38.653 -5.838 22.111 1.00 54.09 83 GLU A CA 1
ATOM 652 C C . GLU A 1 83 ? -37.663 -6.561 23.021 1.00 54.09 83 GLU A C 1
ATOM 654 O O . GLU A 1 83 ? -37.803 -6.588 24.250 1.00 54.09 83 GLU A O 1
ATOM 659 N N . LEU A 1 84 ? -36.627 -7.144 22.419 1.00 55.81 84 LEU A N 1
ATOM 660 C CA . LEU A 1 84 ? -35.509 -7.662 23.192 1.00 55.81 84 LEU A CA 1
ATOM 661 C C . LEU A 1 84 ? -34.809 -6.486 23.891 1.00 55.81 84 LEU A C 1
ATOM 663 O O . LEU A 1 84 ? -34.272 -5.587 23.244 1.00 55.81 84 LEU A O 1
ATOM 667 N N . LYS A 1 85 ? -34.806 -6.493 25.231 1.00 51.31 85 LYS A N 1
ATOM 668 C CA . LYS A 1 85 ? -34.043 -5.518 26.025 1.00 51.31 85 LYS A CA 1
ATOM 669 C C . LYS A 1 85 ? -32.545 -5.646 25.715 1.00 51.31 85 LYS A C 1
ATOM 671 O O . LYS A 1 85 ? -32.047 -6.750 25.492 1.00 51.31 85 LYS A O 1
ATOM 676 N N . SER A 1 86 ? -31.824 -4.525 25.788 1.00 45.16 86 SER A N 1
ATOM 677 C CA . SER A 1 86 ? -30.383 -4.370 25.486 1.00 45.16 86 SER A CA 1
ATOM 678 C C . SER A 1 86 ? -29.431 -5.263 26.298 1.00 45.16 86 SER A C 1
ATOM 680 O O . SER A 1 86 ? -28.230 -5.295 26.039 1.00 45.16 86 SER A O 1
ATOM 682 N N . GLU A 1 87 ? -29.950 -5.992 27.283 1.00 48.69 87 GLU A N 1
ATOM 683 C CA . GLU A 1 87 ? -29.198 -6.866 28.180 1.00 48.69 87 GLU A CA 1
ATOM 684 C C . GLU A 1 87 ? -29.147 -8.327 27.698 1.00 48.69 87 GLU A C 1
ATOM 686 O O . GLU A 1 87 ? -28.696 -9.194 28.436 1.00 48.69 87 GLU A O 1
ATOM 691 N N . ASN A 1 88 ? -29.582 -8.643 26.477 1.00 52.12 88 ASN A N 1
ATOM 692 C CA . ASN A 1 88 ? -29.514 -10.012 25.961 1.00 52.12 88 ASN A CA 1
ATOM 693 C C . ASN A 1 88 ? -28.226 -10.236 25.155 1.00 52.12 88 ASN A C 1
ATOM 695 O O . ASN A 1 88 ? -28.012 -9.603 24.124 1.00 52.12 88 ASN A O 1
ATOM 699 N N . ILE A 1 89 ? -27.367 -11.149 25.619 1.00 49.53 89 ILE A N 1
ATOM 700 C CA . ILE A 1 89 ? -26.150 -11.546 24.896 1.00 49.53 89 ILE A CA 1
ATOM 701 C C . ILE A 1 89 ? -26.487 -12.715 23.972 1.00 49.53 89 ILE A C 1
ATOM 703 O O . ILE A 1 89 ? -27.043 -13.729 24.401 1.00 49.53 89 ILE A O 1
ATOM 707 N N . TYR A 1 90 ? -26.137 -12.554 22.701 1.00 56.88 90 TYR A N 1
ATOM 708 C CA . TYR A 1 90 ? -26.355 -13.527 21.640 1.00 56.88 90 TYR A CA 1
ATOM 709 C C . TYR A 1 90 ? -25.216 -14.552 21.572 1.00 56.88 90 TYR A C 1
ATOM 711 O O . TYR A 1 90 ? -24.038 -14.191 21.629 1.00 56.88 90 TYR A O 1
ATOM 719 N N . LYS A 1 91 ? -25.562 -15.834 21.433 1.00 53.31 91 LYS A N 1
ATOM 720 C CA . LYS A 1 91 ? -24.610 -16.922 21.196 1.00 53.31 91 LYS A CA 1
ATOM 721 C C . LYS A 1 91 ? -24.894 -17.589 19.849 1.00 53.31 91 LYS A C 1
ATOM 723 O O . LYS A 1 91 ? -25.882 -18.309 19.729 1.00 53.31 91 LYS A O 1
ATOM 728 N N . ILE A 1 92 ? -23.980 -17.419 18.893 1.00 45.34 92 ILE A N 1
ATOM 729 C CA . ILE A 1 92 ? -23.904 -18.251 17.679 1.00 45.34 92 ILE A CA 1
ATOM 730 C C . ILE A 1 92 ? -23.360 -19.632 18.069 1.00 45.34 92 ILE A C 1
ATOM 732 O O . ILE A 1 92 ? -22.480 -19.730 18.928 1.00 45.34 92 ILE A O 1
ATOM 736 N N . CYS A 1 93 ? -23.907 -20.700 17.484 1.00 42.03 93 CYS A N 1
ATOM 737 C CA . CYS A 1 93 ? -23.509 -22.089 17.732 1.00 42.03 93 CYS A CA 1
ATOM 738 C C . CYS A 1 93 ? -21.977 -22.286 17.776 1.00 42.03 93 CYS A C 1
ATOM 740 O O . CYS A 1 93 ? -21.259 -21.813 16.900 1.00 42.03 93 CYS A O 1
ATOM 742 N N . GLY A 1 94 ? -21.482 -23.035 18.773 1.00 48.69 94 GLY A N 1
ATOM 743 C CA . GLY A 1 94 ? -20.052 -23.335 18.936 1.00 48.69 94 GLY A CA 1
ATOM 744 C C . GLY A 1 94 ? -19.571 -23.370 20.392 1.00 48.69 94 GLY A C 1
ATOM 745 O O . GLY A 1 94 ? -20.371 -23.328 21.341 1.00 48.69 94 GLY A O 1
ATOM 746 N N . LYS A 1 95 ? -18.242 -23.461 20.571 1.00 43.94 95 LYS A N 1
ATOM 747 C CA . LYS A 1 95 ? -17.584 -23.254 21.872 1.00 43.94 95 LYS A CA 1
ATOM 748 C C . LYS A 1 95 ? -17.819 -21.804 22.308 1.00 43.94 95 LYS A C 1
ATOM 750 O O . LYS A 1 95 ? -17.929 -20.907 21.483 1.00 43.94 95 LYS A O 1
ATOM 755 N N . GLU A 1 96 ? -17.880 -21.557 23.615 1.00 46.56 96 GLU A N 1
ATOM 756 C CA . GLU A 1 96 ? -18.103 -20.217 24.198 1.00 46.56 96 GLU A CA 1
ATOM 757 C C . GLU A 1 96 ? -17.102 -19.160 23.681 1.00 46.56 96 GLU A C 1
ATOM 759 O O . GLU A 1 96 ? -17.419 -17.975 23.581 1.00 46.56 96 GLU A O 1
ATOM 764 N N . SER A 1 97 ? -15.933 -19.628 23.237 1.00 43.25 97 SER A N 1
ATOM 765 C CA . SER A 1 97 ? -14.869 -18.882 22.574 1.00 43.25 97 SER A CA 1
ATOM 766 C C . SER A 1 97 ? -15.251 -18.211 21.248 1.00 43.25 97 SER A C 1
ATOM 768 O O . SER A 1 97 ? -14.563 -17.260 20.873 1.00 43.25 97 SER A O 1
ATOM 770 N N . ASP A 1 98 ? -16.297 -18.684 20.565 1.00 41.97 98 ASP A N 1
ATOM 771 C CA . ASP A 1 98 ? -16.627 -18.329 19.172 1.00 41.97 98 ASP A CA 1
ATOM 772 C C . ASP A 1 98 ? -17.922 -17.496 19.073 1.00 41.97 98 ASP A C 1
ATOM 774 O O . ASP A 1 98 ? -18.373 -17.130 17.990 1.00 41.97 98 ASP A O 1
ATOM 778 N N . SER A 1 99 ? -18.523 -17.176 20.222 1.00 45.25 99 SER A N 1
ATOM 779 C CA . SER A 1 99 ? -19.792 -16.451 20.335 1.00 45.25 99 SER A CA 1
ATOM 780 C C . SER A 1 99 ? -19.655 -15.036 19.768 1.00 45.25 99 SER A C 1
ATOM 782 O O . SER A 1 99 ? -18.842 -14.288 20.295 1.00 45.25 99 SER A O 1
ATOM 784 N N . VAL A 1 100 ? -20.435 -14.627 18.762 1.00 40.34 100 VAL A N 1
ATOM 785 C CA . VAL A 1 100 ? -20.499 -13.225 18.291 1.00 40.34 100 VAL A CA 1
ATOM 786 C C . VAL A 1 100 ? -21.565 -12.469 19.080 1.00 40.34 100 VAL A C 1
ATOM 788 O O . VAL A 1 100 ? -22.710 -12.901 19.149 1.00 40.34 100 VAL A O 1
ATOM 791 N N . PHE A 1 101 ? -21.187 -11.333 19.665 1.00 45.78 101 PHE A N 1
ATOM 792 C CA . PHE A 1 101 ? -22.085 -10.485 20.442 1.00 45.78 101 PHE A CA 1
ATOM 793 C C . PHE A 1 101 ? -22.861 -9.597 19.479 1.00 45.78 101 PHE A C 1
ATOM 795 O O . PHE A 1 101 ? -22.307 -8.664 18.905 1.00 45.78 101 PHE A O 1
ATOM 802 N N . VAL A 1 102 ? -24.142 -9.894 19.292 1.00 44.12 102 VAL A N 1
ATOM 803 C CA . VAL A 1 102 ? -25.051 -9.007 18.569 1.00 44.12 102 VAL A CA 1
ATOM 804 C C . VAL A 1 102 ? -25.963 -8.367 19.601 1.00 44.12 102 VAL A C 1
ATOM 806 O O . VAL A 1 102 ? -26.795 -9.039 20.207 1.00 44.12 102 VAL A O 1
ATOM 809 N N . ASN A 1 103 ? -25.776 -7.066 19.827 1.00 47.12 103 ASN A N 1
ATOM 810 C CA . ASN A 1 103 ? -26.752 -6.269 20.554 1.00 47.12 103 ASN A CA 1
ATOM 811 C C . ASN A 1 103 ? -27.950 -6.051 19.622 1.00 47.12 103 ASN A C 1
ATOM 813 O O . ASN A 1 103 ? -27.916 -5.190 18.744 1.00 47.12 103 ASN A O 1
ATOM 817 N N . LEU A 1 104 ? -28.980 -6.878 19.784 1.00 51.53 104 LEU A N 1
ATOM 818 C CA . LEU A 1 104 ? -30.244 -6.779 19.059 1.00 51.53 104 LEU A CA 1
ATOM 819 C C . LEU A 1 104 ? -31.118 -5.692 19.701 1.00 51.53 104 LEU A C 1
ATOM 821 O O . LEU A 1 104 ? -32.160 -5.974 20.293 1.00 51.53 104 LEU A O 1
ATOM 825 N N . LYS A 1 105 ? -30.660 -4.437 19.639 1.00 50.69 105 LYS A N 1
ATOM 826 C CA . LYS A 1 105 ? -31.416 -3.291 20.155 1.00 50.69 105 LYS A CA 1
ATOM 827 C C . LYS A 1 105 ? -32.704 -3.136 19.342 1.00 50.69 105 LYS A C 1
ATOM 829 O O . LYS A 1 105 ? -32.647 -3.159 18.115 1.00 50.69 105 LYS A O 1
ATOM 834 N N . GLU A 1 106 ? -33.849 -3.016 20.021 1.00 56.09 106 GLU A N 1
ATOM 835 C CA . GLU A 1 106 ? -35.168 -2.755 19.401 1.00 56.09 106 GLU A CA 1
ATOM 836 C C . GLU A 1 106 ? -35.570 -3.802 18.340 1.00 56.09 106 GLU A C 1
ATOM 838 O O . GLU A 1 106 ? -36.385 -3.561 17.446 1.00 56.09 106 GLU A O 1
ATOM 843 N N . THR A 1 107 ? -34.987 -5.002 18.421 1.00 61.00 107 THR A N 1
ATOM 844 C CA . THR A 1 107 ? -35.240 -6.049 17.437 1.00 61.00 107 THR A CA 1
ATOM 845 C C . THR A 1 107 ? -36.553 -6.748 17.735 1.00 61.00 107 THR A C 1
ATOM 847 O O . THR A 1 107 ? -36.779 -7.292 18.816 1.00 61.00 107 THR A O 1
ATOM 850 N N . LYS A 1 108 ? -37.412 -6.753 16.723 1.00 68.50 108 LYS A N 1
ATOM 851 C CA . LYS A 1 108 ? -38.759 -7.304 16.767 1.00 68.50 108 LYS A CA 1
ATOM 852 C C . LYS A 1 108 ? -38.726 -8.818 16.538 1.00 68.50 108 LYS A C 1
ATOM 854 O O . LYS A 1 108 ? -38.407 -9.266 15.436 1.00 68.50 108 LYS A O 1
ATOM 859 N N . VAL A 1 109 ? -39.087 -9.597 17.557 1.00 73.31 109 VAL A N 1
ATOM 860 C CA . VAL A 1 109 ? -39.149 -11.070 17.499 1.00 73.31 109 VAL A CA 1
ATOM 861 C C . VAL A 1 109 ? -40.578 -11.581 17.681 1.00 73.31 109 VAL A C 1
ATOM 863 O O . VAL A 1 109 ? -41.393 -10.922 18.323 1.00 73.31 109 VAL A O 1
ATOM 866 N N . PHE A 1 110 ? -40.884 -12.762 17.136 1.00 80.06 110 PHE A N 1
ATOM 867 C CA . PHE A 1 110 ? -42.082 -13.509 17.542 1.00 80.06 110 PHE A CA 1
ATOM 868 C C . PHE A 1 110 ? -41.766 -14.358 18.768 1.00 80.06 110 PHE A C 1
ATOM 870 O O . PHE A 1 110 ? -40.667 -14.900 18.869 1.00 80.06 110 PHE A O 1
ATOM 877 N N . VAL A 1 111 ? -42.719 -14.486 19.689 1.00 81.94 111 VAL A N 1
ATOM 878 C CA . VAL A 1 111 ? -42.532 -15.234 20.938 1.00 81.94 111 VAL A CA 1
ATOM 879 C C . VAL A 1 111 ? -43.571 -16.333 21.023 1.00 81.94 111 VAL A C 1
ATOM 881 O O . VAL A 1 111 ? -44.763 -16.048 20.994 1.00 81.94 111 VAL A O 1
ATOM 884 N N . ILE A 1 112 ? -43.116 -17.578 21.144 1.00 84.25 112 ILE A N 1
ATOM 885 C CA . ILE A 1 112 ? -43.962 -18.734 21.442 1.00 84.25 112 ILE A CA 1
ATOM 886 C C . ILE A 1 112 ? -43.930 -18.939 22.959 1.00 84.25 112 ILE A C 1
ATOM 888 O O . ILE A 1 112 ? -42.881 -19.282 23.520 1.00 84.25 112 ILE A O 1
ATOM 892 N N . ASN A 1 113 ? -45.066 -18.709 23.620 1.00 82.81 113 ASN A N 1
ATOM 893 C CA . ASN A 1 113 ? -45.206 -18.849 25.070 1.00 82.81 113 ASN A CA 1
ATOM 894 C C . ASN A 1 113 ? -45.567 -20.295 25.445 1.00 82.81 113 ASN A C 1
ATOM 896 O O . ASN A 1 113 ? -46.680 -20.764 25.238 1.00 82.81 113 ASN A O 1
ATOM 900 N N . GLY A 1 114 ? -44.597 -21.016 25.988 1.00 81.75 114 GLY A N 1
ATOM 901 C C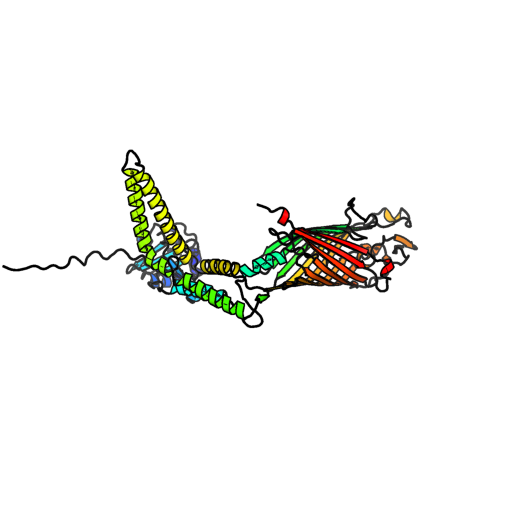A . GLY A 1 114 ? -44.712 -22.408 26.399 1.00 81.75 114 GLY A CA 1
ATOM 902 C C . GLY A 1 114 ? -45.284 -22.635 27.798 1.00 81.75 114 GLY A C 1
ATOM 903 O O . GLY A 1 114 ? -45.587 -21.708 28.549 1.00 81.75 114 GLY A O 1
ATOM 904 N N . LYS A 1 115 ? -45.356 -23.915 28.177 1.00 84.38 115 LYS A N 1
ATOM 905 C CA . LYS A 1 115 ? -45.656 -24.361 29.546 1.00 84.38 115 LYS A CA 1
ATOM 906 C C . LYS A 1 115 ? -44.545 -23.910 30.504 1.00 84.38 115 LYS A C 1
ATOM 908 O O . LYS A 1 115 ? -43.380 -23.792 30.116 1.00 84.38 115 LYS A O 1
ATOM 913 N N . ASP A 1 116 ? -44.897 -23.684 31.768 1.00 78.50 116 ASP A N 1
ATOM 914 C CA . ASP A 1 116 ? -43.964 -23.290 32.839 1.00 78.50 116 ASP A CA 1
ATOM 915 C C . ASP A 1 116 ? -43.198 -21.978 32.563 1.00 78.50 116 ASP A C 1
ATOM 917 O O . ASP A 1 116 ? -42.019 -21.858 32.894 1.00 78.50 116 ASP A O 1
ATOM 921 N N . ASN A 1 117 ? -43.844 -20.993 31.921 1.00 70.19 117 ASN A N 1
ATOM 922 C CA . ASN A 1 117 ? -43.239 -19.709 31.522 1.00 70.19 117 ASN A CA 1
ATOM 923 C C . ASN A 1 117 ? -42.013 -19.835 30.598 1.00 70.19 117 ASN A C 1
ATOM 925 O O . ASN A 1 117 ? -41.198 -18.912 30.502 1.00 70.19 117 ASN A O 1
ATOM 929 N N . ARG A 1 118 ? -41.863 -20.964 29.900 1.00 78.06 118 ARG A N 1
ATOM 930 C CA . ARG A 1 118 ? -40.810 -21.129 28.899 1.00 78.06 118 ARG A CA 1
ATOM 931 C C . ARG A 1 118 ? -41.126 -20.289 27.665 1.00 78.06 118 ARG A C 1
ATOM 933 O O . ARG A 1 118 ? -42.251 -20.305 27.184 1.00 78.06 118 ARG A O 1
ATOM 940 N N . LYS A 1 119 ? -40.138 -19.570 27.131 1.00 80.00 119 LYS A N 1
ATOM 941 C CA . LYS A 1 119 ? -40.287 -18.746 25.923 1.00 80.00 119 LYS A CA 1
ATOM 942 C C . LYS A 1 119 ? -39.304 -19.196 24.851 1.00 80.00 119 LYS A C 1
ATOM 944 O O . LYS A 1 119 ? -38.126 -19.408 25.138 1.00 80.00 119 LYS A O 1
ATOM 949 N N . LEU A 1 120 ? -39.787 -19.288 23.618 1.00 80.88 120 LEU A N 1
ATOM 950 C CA . LEU A 1 120 ? -38.969 -19.494 22.427 1.00 80.88 120 LEU A CA 1
ATOM 951 C C . LEU A 1 120 ? -39.152 -18.287 21.509 1.00 80.88 120 LEU A C 1
ATOM 953 O O . LEU A 1 120 ? -40.276 -17.976 21.119 1.00 80.88 120 LEU A O 1
ATOM 957 N N . PHE A 1 121 ? -38.060 -17.599 21.184 1.00 81.56 121 PHE A N 1
ATOM 958 C CA . PHE A 1 121 ? -38.113 -16.397 20.356 1.00 81.56 121 PHE A CA 1
ATOM 959 C C . PHE A 1 121 ? -37.726 -16.739 18.919 1.00 81.56 121 PHE A C 1
ATOM 961 O O . PHE A 1 121 ? -36.835 -17.552 18.694 1.00 81.56 121 PHE A O 1
ATOM 968 N N . PHE A 1 122 ? -38.353 -16.102 17.940 1.00 81.38 122 PHE A N 1
ATOM 969 C CA . PHE A 1 122 ? -38.023 -16.247 16.529 1.00 81.38 122 PHE A CA 1
ATOM 970 C C . PHE A 1 122 ? -37.624 -14.893 15.944 1.00 81.38 122 PHE A C 1
ATOM 972 O O . PHE A 1 122 ? -38.419 -13.949 15.908 1.00 81.38 122 PHE A O 1
ATOM 979 N N . TYR A 1 123 ? -36.377 -14.801 15.486 1.00 76.81 123 TYR A N 1
ATOM 980 C CA . TYR A 1 123 ? -35.826 -13.603 14.873 1.00 76.81 123 TYR A CA 1
ATOM 981 C C . TYR A 1 123 ? -36.115 -13.594 13.372 1.00 76.81 123 TYR A C 1
ATOM 983 O O . TYR A 1 123 ? -35.545 -14.357 12.590 1.00 76.81 123 TYR A O 1
ATOM 991 N N . ILE A 1 124 ? -37.027 -12.704 12.983 1.00 70.88 124 ILE A N 1
ATOM 992 C CA . ILE A 1 124 ? -37.658 -12.687 11.659 1.00 70.88 124 ILE A CA 1
ATOM 993 C C . ILE A 1 124 ? -36.665 -12.366 10.539 1.00 70.88 124 ILE A C 1
ATOM 995 O O . ILE A 1 124 ? -36.792 -12.924 9.448 1.00 70.88 124 ILE A O 1
ATOM 999 N N . GLU A 1 125 ? -35.708 -11.468 10.790 1.00 68.25 125 GLU A N 1
ATOM 1000 C CA . GLU A 1 125 ? -34.790 -10.970 9.755 1.00 68.25 125 GLU A CA 1
ATOM 1001 C C . GLU A 1 125 ? -33.848 -12.068 9.259 1.00 68.25 125 GLU A C 1
ATOM 1003 O O . GLU A 1 125 ? -33.629 -12.186 8.056 1.00 68.25 125 GLU A O 1
ATOM 1008 N N . ASN A 1 126 ? -33.382 -12.927 10.171 1.00 65.38 126 ASN A N 1
ATOM 1009 C CA . ASN A 1 126 ? -32.443 -14.006 9.855 1.00 65.38 126 ASN A CA 1
ATOM 1010 C C . ASN A 1 126 ? -33.085 -15.402 9.833 1.00 65.38 126 ASN A C 1
ATOM 1012 O O . ASN A 1 126 ? -32.415 -16.374 9.495 1.00 65.38 126 ASN A O 1
ATOM 1016 N N . GLY A 1 127 ? -34.375 -15.517 10.166 1.00 72.62 127 GLY A N 1
ATOM 1017 C CA . GLY A 1 127 ? -35.117 -16.777 10.106 1.00 72.62 127 GLY A CA 1
ATOM 1018 C C . GLY A 1 127 ? -34.626 -17.832 11.100 1.00 72.62 127 GLY A C 1
ATOM 1019 O O . GLY A 1 127 ? -34.498 -18.999 10.734 1.00 72.62 127 GLY A O 1
ATOM 1020 N N . LEU A 1 128 ? -34.318 -17.425 12.334 1.00 76.38 128 LEU A N 1
ATOM 1021 C CA . LEU A 1 128 ? -33.692 -18.283 13.346 1.00 76.38 128 LEU A CA 1
ATOM 1022 C C . LEU A 1 128 ? -34.415 -18.248 14.691 1.00 76.38 128 LEU A C 1
ATOM 1024 O O . LEU A 1 128 ? -35.058 -17.256 15.039 1.00 76.38 128 LEU A O 1
ATOM 1028 N N . PHE A 1 129 ? -34.286 -19.329 15.460 1.00 79.12 129 PHE A N 1
ATOM 1029 C CA . PHE A 1 129 ? -34.830 -19.420 16.811 1.00 79.12 129 PHE A CA 1
ATOM 1030 C C . PHE A 1 129 ? -33.783 -19.046 17.861 1.00 79.12 129 PHE A C 1
ATOM 1032 O O . PHE A 1 129 ? -32.603 -19.370 17.729 1.00 79.12 129 PHE A O 1
ATOM 1039 N N . LEU A 1 130 ? -34.235 -18.394 18.928 1.00 74.56 130 LEU A N 1
ATOM 1040 C CA . LEU A 1 130 ? -33.449 -18.030 20.096 1.00 74.56 130 LEU A CA 1
ATOM 1041 C C . LEU A 1 130 ? -34.056 -18.693 21.329 1.00 74.56 130 LEU A C 1
ATOM 1043 O O . LEU A 1 130 ? -35.245 -18.538 21.616 1.00 74.56 130 LEU A O 1
ATOM 1047 N N . VAL A 1 131 ? -33.219 -19.398 22.079 1.00 72.81 131 VAL A N 1
ATOM 1048 C CA . VAL A 1 131 ? -33.606 -20.084 23.311 1.00 72.81 131 VAL A CA 1
ATOM 1049 C C . VAL A 1 131 ? -33.008 -19.350 24.503 1.00 72.81 131 VAL A C 1
ATOM 1051 O O . VAL A 1 131 ? -31.793 -19.144 24.549 1.00 72.81 131 VAL A O 1
ATOM 1054 N N . ASP A 1 132 ? -33.841 -19.001 25.487 1.00 68.81 132 ASP A N 1
ATOM 1055 C CA . ASP A 1 132 ? -33.352 -18.561 26.796 1.00 68.81 132 ASP A CA 1
ATOM 1056 C C . ASP A 1 132 ? -32.665 -19.740 27.487 1.00 68.81 132 ASP A C 1
ATOM 1058 O O . ASP A 1 132 ? -33.280 -20.756 27.809 1.00 68.81 132 ASP A O 1
ATOM 1062 N N . THR A 1 133 ? -31.353 -19.637 27.674 1.00 59.94 133 THR A N 1
ATOM 1063 C CA . THR A 1 133 ? -30.573 -20.752 28.217 1.00 59.94 133 THR A CA 1
ATOM 1064 C C . THR A 1 133 ? -30.708 -20.897 29.732 1.00 59.94 133 THR A C 1
ATOM 1066 O O . THR A 1 133 ? -30.108 -21.818 30.288 1.00 59.94 133 THR A O 1
ATOM 1069 N N . ASN A 1 134 ? -31.419 -19.990 30.424 1.00 54.94 134 ASN A N 1
ATOM 1070 C CA . ASN A 1 134 ? -31.437 -19.853 31.891 1.00 54.94 134 ASN A CA 1
ATOM 1071 C C . ASN A 1 134 ? -30.037 -19.724 32.532 1.00 54.94 134 ASN A C 1
ATOM 1073 O O . ASN A 1 134 ? -29.902 -19.640 33.757 1.00 54.94 134 ASN A O 1
ATOM 1077 N N . LYS A 1 135 ? -28.967 -19.689 31.728 1.00 48.94 135 LYS A N 1
ATOM 1078 C CA . LYS A 1 135 ? -27.600 -19.500 32.186 1.00 48.94 135 LYS A CA 1
ATOM 1079 C C . LYS A 1 135 ? -27.407 -18.012 32.404 1.00 48.94 135 LYS A C 1
ATOM 1081 O O . LYS A 1 135 ? -27.460 -17.220 31.466 1.00 48.94 135 LYS A O 1
ATOM 1086 N N . LYS A 1 136 ? -27.151 -17.638 33.658 1.00 47.88 136 LYS A N 1
ATOM 1087 C CA . LYS A 1 136 ? -26.605 -16.318 33.973 1.00 47.88 136 LYS A CA 1
ATOM 1088 C C . LYS A 1 136 ? -25.335 -16.158 33.148 1.00 47.88 136 LYS A C 1
ATOM 1090 O O . LYS A 1 136 ? -24.463 -17.025 33.232 1.00 47.88 136 LYS A O 1
ATOM 1095 N N . VAL A 1 137 ? -25.225 -15.072 32.383 1.00 50.16 137 VAL A N 1
ATOM 1096 C CA . VAL A 1 137 ? -23.937 -14.671 31.816 1.00 50.16 137 VAL A CA 1
ATOM 1097 C C . VAL A 1 137 ? -22.974 -14.604 32.989 1.00 50.16 137 VAL A C 1
ATOM 1099 O O . VAL A 1 137 ? -23.202 -13.849 33.942 1.00 50.16 137 VAL A O 1
ATOM 1102 N N . SER A 1 138 ? -21.984 -15.500 33.001 1.00 46.53 138 SER A N 1
ATOM 1103 C CA . SER A 1 138 ? -21.092 -15.591 34.145 1.00 46.53 138 SER A CA 1
ATOM 1104 C C . SER A 1 138 ? -20.445 -14.217 34.326 1.00 46.53 138 SER A C 1
ATOM 1106 O O . SER A 1 138 ? -20.159 -13.500 33.362 1.00 46.53 138 SER A O 1
ATOM 1108 N N . LYS A 1 139 ? -20.190 -13.842 35.581 1.00 49.91 139 LYS A N 1
ATOM 1109 C CA . LYS A 1 139 ? -19.467 -12.611 35.926 1.00 49.91 139 LYS A CA 1
ATOM 1110 C C . LYS A 1 139 ? -18.113 -12.497 35.206 1.00 49.91 139 LYS A C 1
ATOM 1112 O O . LYS A 1 139 ? -17.555 -11.403 35.230 1.00 49.91 139 LYS A O 1
ATOM 1117 N N . SER A 1 140 ? -17.621 -13.590 34.614 1.00 62.84 140 SER A N 1
ATOM 1118 C CA . SER A 1 140 ? -16.372 -13.691 33.878 1.00 62.84 140 SER A CA 1
ATOM 1119 C C . SER A 1 140 ? -16.517 -13.440 32.372 1.00 62.84 140 SER A C 1
ATOM 1121 O O . SER A 1 140 ? -15.569 -12.939 31.807 1.00 62.84 140 SER A O 1
ATOM 1123 N N . LEU A 1 141 ? -17.667 -13.624 31.705 1.00 66.81 141 LEU A N 1
ATOM 1124 C CA . LEU A 1 141 ? -17.706 -13.673 30.227 1.00 66.81 141 LEU A CA 1
ATOM 1125 C C . LEU A 1 141 ? -17.178 -12.413 29.502 1.00 66.81 141 LEU A C 1
ATOM 1127 O O . LEU A 1 141 ? -16.341 -12.527 28.611 1.00 66.81 141 LEU A O 1
ATOM 1131 N N . ILE A 1 142 ? -17.646 -11.207 29.858 1.00 72.94 142 ILE A N 1
ATOM 1132 C CA . ILE A 1 142 ? -17.154 -9.958 29.231 1.00 72.94 142 ILE A CA 1
ATOM 1133 C C . ILE A 1 142 ? -15.695 -9.701 29.615 1.00 72.94 142 ILE A C 1
ATOM 1135 O O . ILE A 1 142 ? -14.897 -9.315 28.768 1.00 72.94 142 ILE A O 1
ATOM 1139 N N . LYS A 1 143 ? -15.330 -9.959 30.876 1.00 78.06 143 LYS A N 1
ATOM 1140 C CA . LYS A 1 143 ? -13.951 -9.831 31.363 1.00 78.06 143 LYS A CA 1
ATOM 1141 C C . LYS A 1 143 ? -13.010 -10.791 30.620 1.00 78.06 143 LYS A C 1
ATOM 1143 O O . LYS A 1 143 ? -11.950 -10.377 30.164 1.00 78.06 143 LYS A O 1
ATOM 1148 N N . ASP A 1 144 ? -13.424 -12.038 30.447 1.00 78.00 144 ASP A N 1
ATOM 1149 C CA . ASP A 1 144 ? -12.727 -13.094 29.718 1.00 78.00 144 ASP A CA 1
ATOM 1150 C C . ASP A 1 144 ? -12.599 -12.720 28.245 1.00 78.00 144 ASP A C 1
ATOM 1152 O O . ASP A 1 144 ? -11.549 -12.937 27.654 1.00 78.00 144 ASP A O 1
ATOM 1156 N N . ARG A 1 145 ? -13.614 -12.074 27.660 1.00 76.56 145 ARG A N 1
ATOM 1157 C CA . ARG A 1 145 ? -13.524 -11.523 26.305 1.00 76.56 145 ARG A CA 1
ATOM 1158 C C . ARG A 1 145 ? -12.556 -10.360 26.190 1.00 76.56 145 ARG A C 1
ATOM 1160 O O . ARG A 1 145 ? -11.766 -10.361 25.261 1.00 76.56 145 ARG A O 1
ATOM 1167 N N . LEU A 1 146 ? -12.573 -9.403 27.115 1.00 84.38 146 LEU A N 1
ATOM 1168 C CA . LEU A 1 146 ? -11.592 -8.312 27.131 1.00 84.38 146 LEU A CA 1
ATOM 1169 C C . LEU A 1 146 ? -10.164 -8.870 27.262 1.00 84.38 146 LEU A C 1
ATOM 1171 O O . LEU A 1 146 ? -9.251 -8.419 26.572 1.00 84.38 146 LEU A O 1
ATOM 1175 N N . ASN A 1 147 ? -9.983 -9.896 28.099 1.00 85.94 147 ASN A N 1
ATOM 1176 C CA . ASN A 1 147 ? -8.722 -10.625 28.224 1.00 85.94 147 ASN A CA 1
ATOM 1177 C C . ASN A 1 147 ? -8.337 -11.336 26.923 1.00 85.94 147 ASN A C 1
ATOM 1179 O O . ASN A 1 147 ? -7.224 -11.149 26.437 1.00 85.94 147 ASN A O 1
ATOM 1183 N N . LYS A 1 148 ? -9.264 -12.089 26.331 1.00 84.88 148 LYS A N 1
ATOM 1184 C CA . LYS A 1 148 ? -9.047 -12.832 25.091 1.00 84.88 148 LYS A CA 1
ATOM 1185 C C . LYS A 1 148 ? -8.796 -11.905 23.903 1.00 84.88 148 LYS A C 1
ATOM 1187 O O . LYS A 1 148 ? -7.955 -12.211 23.073 1.00 84.88 148 LYS A O 1
ATOM 1192 N N . ALA A 1 149 ? -9.482 -10.769 23.820 1.00 84.62 149 ALA A N 1
ATOM 1193 C CA . ALA A 1 149 ? -9.253 -9.749 22.803 1.00 84.62 149 ALA A CA 1
ATOM 1194 C C . ALA A 1 149 ? -7.817 -9.228 22.886 1.00 84.62 149 ALA A C 1
ATOM 1196 O O . ALA A 1 149 ? -7.118 -9.216 21.880 1.00 84.62 149 ALA A O 1
ATOM 1197 N N . TYR A 1 150 ? -7.342 -8.909 24.095 1.00 88.81 150 TYR A N 1
ATOM 1198 C CA . TYR A 1 150 ? -5.948 -8.526 24.312 1.00 88.81 150 TYR A CA 1
ATOM 1199 C C . TYR A 1 150 ? -4.968 -9.636 23.896 1.00 88.81 150 TYR A C 1
ATOM 1201 O O . TYR A 1 150 ? -3.989 -9.367 23.202 1.00 88.81 150 TYR A O 1
ATOM 1209 N N . GLU A 1 151 ? -5.232 -10.887 24.282 1.00 87.19 151 GLU A N 1
ATOM 1210 C CA . GLU A 1 151 ? -4.400 -12.041 23.912 1.00 87.19 151 GLU A CA 1
ATOM 1211 C C . GLU A 1 151 ? -4.379 -12.280 22.394 1.00 87.19 151 GLU A C 1
ATOM 1213 O O . GLU A 1 151 ? -3.318 -12.534 21.823 1.00 87.19 151 GLU A O 1
ATOM 1218 N N . ASN A 1 152 ? -5.520 -12.115 21.719 1.00 86.38 152 ASN A N 1
ATOM 1219 C CA . ASN A 1 152 ? -5.664 -12.259 20.269 1.00 86.38 152 ASN A CA 1
ATOM 1220 C C . ASN A 1 152 ? -4.863 -11.213 19.480 1.00 86.38 152 ASN A C 1
ATOM 1222 O O . ASN A 1 152 ? -4.553 -11.450 18.309 1.00 86.38 152 ASN A O 1
ATOM 1226 N N . ILE A 1 153 ? -4.481 -10.083 20.093 1.00 85.81 153 ILE A N 1
ATOM 1227 C CA . ILE A 1 153 ? -3.546 -9.146 19.459 1.00 85.81 153 ILE A CA 1
ATOM 1228 C C . ILE A 1 153 ? -2.200 -9.844 19.210 1.00 85.81 153 ILE A C 1
ATOM 1230 O O . ILE A 1 153 ? -1.541 -9.541 18.216 1.00 85.81 153 ILE A O 1
ATOM 1234 N N . GLY A 1 154 ? -1.801 -10.818 20.035 1.00 85.12 154 GLY A N 1
ATOM 1235 C CA . GLY A 1 154 ? -0.662 -11.697 19.755 1.00 85.12 154 GLY A CA 1
ATOM 1236 C C . GLY A 1 154 ? 0.684 -10.975 19.739 1.00 85.12 154 GLY A C 1
ATOM 1237 O O . GLY A 1 154 ? 1.496 -11.202 18.840 1.00 85.12 154 GLY A O 1
ATOM 1238 N N . TYR A 1 155 ? 0.897 -10.057 20.687 1.00 86.62 155 TYR A N 1
ATOM 1239 C CA . TYR A 1 155 ? 2.189 -9.398 20.875 1.00 86.62 155 TYR A CA 1
ATOM 1240 C C . TYR A 1 155 ? 3.296 -10.428 21.094 1.00 86.62 155 TYR A C 1
ATOM 1242 O O . TYR A 1 155 ? 3.107 -11.416 21.796 1.00 86.62 155 TYR A O 1
ATOM 1250 N N . ASN A 1 156 ? 4.452 -10.188 20.483 1.00 85.38 156 ASN A N 1
ATOM 1251 C CA . ASN A 1 156 ? 5.601 -11.069 20.615 1.00 85.38 156 ASN A CA 1
ATOM 1252 C C . ASN A 1 156 ? 6.896 -10.258 20.512 1.00 85.38 156 ASN A C 1
ATOM 1254 O O . ASN A 1 156 ? 7.134 -9.608 19.490 1.00 85.38 156 ASN A O 1
ATOM 1258 N N . CYS A 1 157 ? 7.720 -10.313 21.557 1.00 79.38 157 CYS A N 1
ATOM 1259 C CA . CYS A 1 157 ? 9.027 -9.657 21.620 1.00 79.38 157 CYS A CA 1
ATOM 1260 C C . CYS A 1 157 ? 10.194 -10.576 21.213 1.00 79.38 157 CYS A C 1
ATOM 1262 O O . CYS A 1 157 ? 11.326 -10.098 21.104 1.00 79.38 157 CYS A O 1
ATOM 1264 N N . ASP A 1 158 ? 9.906 -11.846 20.902 1.00 75.38 158 ASP A N 1
ATOM 1265 C CA . ASP A 1 158 ? 10.888 -12.897 20.651 1.00 75.38 158 ASP A CA 1
ATOM 1266 C C . ASP A 1 158 ? 10.822 -13.510 19.243 1.00 75.38 158 ASP A C 1
ATOM 1268 O O . ASP A 1 158 ? 9.792 -13.569 18.564 1.00 75.38 158 ASP A O 1
ATOM 1272 N N . GLY A 1 159 ? 11.962 -14.046 18.805 1.00 70.44 159 GLY A N 1
ATOM 1273 C CA . GLY A 1 159 ? 12.078 -14.820 17.570 1.00 70.44 159 GLY A CA 1
ATOM 1274 C C . GLY A 1 159 ? 12.148 -13.983 16.286 1.00 70.44 159 GLY A C 1
ATOM 1275 O O . GLY A 1 159 ? 12.474 -12.799 16.282 1.00 70.44 159 GLY A O 1
ATOM 1276 N N . LYS A 1 160 ? 11.900 -14.631 15.138 1.00 64.19 160 LYS A N 1
ATOM 1277 C CA . LYS A 1 160 ? 12.045 -14.008 13.804 1.00 64.19 160 LYS A CA 1
ATOM 1278 C C . LYS A 1 160 ? 10.866 -13.107 13.409 1.00 64.19 160 LYS A C 1
ATOM 1280 O O . LYS A 1 160 ? 11.028 -12.264 12.530 1.00 64.19 160 LYS A O 1
ATOM 1285 N N . ASN A 1 161 ? 9.711 -13.273 14.056 1.00 69.12 161 ASN A N 1
ATOM 1286 C CA . ASN A 1 161 ? 8.463 -12.567 13.755 1.00 69.12 161 ASN A CA 1
ATOM 1287 C C . ASN A 1 161 ? 8.032 -11.720 14.959 1.00 69.12 161 ASN A C 1
ATOM 1289 O O . ASN A 1 161 ? 7.005 -11.985 15.584 1.00 69.12 161 ASN A O 1
ATOM 1293 N N . ILE A 1 162 ? 8.851 -10.721 15.294 1.00 78.81 162 ILE A N 1
ATOM 1294 C CA . ILE A 1 162 ? 8.565 -9.776 16.376 1.00 78.81 162 ILE A CA 1
ATOM 1295 C C . ILE A 1 1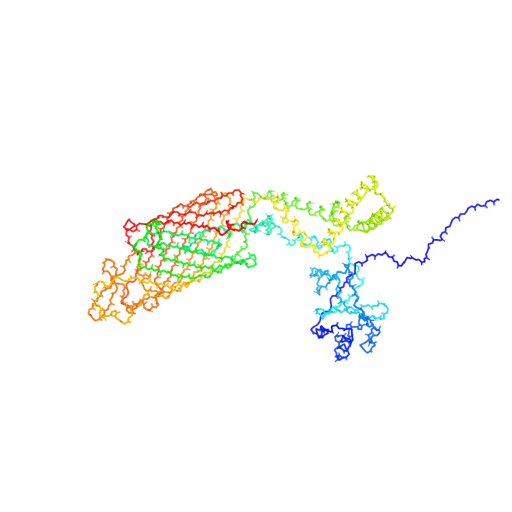62 ? 7.330 -8.947 16.002 1.00 78.81 162 ILE A C 1
ATOM 1297 O O . ILE A 1 162 ? 7.307 -8.264 14.973 1.00 78.81 162 ILE A O 1
ATOM 1301 N N . LYS A 1 163 ? 6.323 -8.984 16.876 1.00 85.06 163 LYS A N 1
ATOM 1302 C CA . LYS A 1 163 ? 5.135 -8.127 16.866 1.00 85.06 163 LYS A CA 1
ATOM 1303 C C . LYS A 1 163 ? 5.161 -7.278 18.133 1.00 85.06 163 LYS A C 1
ATOM 1305 O O . LYS A 1 163 ? 4.439 -7.521 19.097 1.00 85.06 163 LYS A O 1
ATOM 1310 N N . ALA A 1 164 ? 6.045 -6.288 18.119 1.00 84.75 164 ALA A N 1
ATOM 1311 C CA . ALA A 1 164 ? 6.272 -5.370 19.223 1.00 84.75 164 ALA A CA 1
ATOM 1312 C C . ALA A 1 164 ? 5.125 -4.370 19.422 1.00 84.75 164 ALA A C 1
ATOM 1314 O O . ALA A 1 164 ? 5.044 -3.797 20.498 1.00 84.75 164 ALA A O 1
ATOM 1315 N N . MET A 1 165 ? 4.267 -4.137 18.423 1.00 86.50 165 MET A N 1
ATOM 1316 C CA . MET A 1 165 ? 3.139 -3.195 18.419 1.00 86.50 165 MET A CA 1
ATOM 1317 C C . MET A 1 165 ? 1.936 -3.751 17.652 1.00 86.50 165 MET A C 1
ATOM 1319 O O . MET A 1 165 ? 2.084 -4.608 16.773 1.00 86.50 165 MET A O 1
ATOM 1323 N N . HIS A 1 166 ? 0.752 -3.208 17.948 1.00 86.94 166 HIS A N 1
ATOM 1324 C CA . HIS A 1 166 ? -0.499 -3.545 17.284 1.00 86.94 166 HIS A CA 1
ATOM 1325 C C . HIS A 1 166 ? -0.366 -3.352 15.771 1.00 86.94 166 HIS A C 1
ATOM 1327 O O . HIS A 1 166 ? 0.129 -2.317 15.314 1.00 86.94 166 HIS A O 1
ATOM 1333 N N . THR A 1 167 ? -0.846 -4.322 14.983 1.00 78.75 167 THR A N 1
ATOM 1334 C CA . THR A 1 167 ? -0.692 -4.314 13.518 1.00 78.75 167 THR A CA 1
ATOM 1335 C C . THR A 1 167 ? -1.215 -3.016 12.914 1.00 78.75 167 THR A C 1
ATOM 1337 O O . THR A 1 167 ? -0.504 -2.387 12.154 1.00 78.75 167 THR A O 1
ATOM 1340 N N . SER A 1 168 ? -2.383 -2.527 13.333 1.00 80.38 168 SER A N 1
ATOM 1341 C CA . SER A 1 168 ? -2.931 -1.257 12.828 1.00 80.38 168 SER A CA 1
ATOM 1342 C C . SER A 1 168 ? -2.092 -0.016 13.165 1.00 80.38 168 SER A C 1
ATOM 1344 O O . SER A 1 168 ? -2.018 0.898 12.349 1.00 80.38 168 SER A O 1
ATOM 1346 N N . ALA A 1 169 ? -1.444 0.034 14.337 1.00 79.56 169 ALA A N 1
ATOM 1347 C CA . ALA A 1 169 ? -0.535 1.136 14.677 1.00 79.56 169 ALA A CA 1
ATOM 1348 C C . ALA A 1 169 ? 0.739 1.083 13.815 1.00 79.56 169 ALA A C 1
ATOM 1350 O O . ALA A 1 169 ? 1.299 2.110 13.436 1.00 79.56 169 ALA A O 1
ATOM 1351 N N . PHE A 1 170 ? 1.172 -0.127 13.466 1.00 74.62 170 PHE A N 1
ATOM 1352 C CA . PHE A 1 170 ? 2.299 -0.371 12.580 1.00 74.62 170 PHE A CA 1
ATOM 1353 C C . PHE A 1 170 ? 1.973 -0.117 11.097 1.00 74.62 170 PHE A C 1
ATOM 1355 O O . PHE A 1 170 ? 2.760 0.503 10.380 1.00 74.62 170 PHE A O 1
ATOM 1362 N N . ASP A 1 171 ? 0.789 -0.525 10.647 1.00 69.69 171 ASP A N 1
ATOM 1363 C CA . ASP A 1 171 ? 0.292 -0.361 9.282 1.00 69.69 171 ASP A CA 1
ATOM 1364 C C . ASP A 1 171 ? 0.146 1.105 8.897 1.00 69.69 171 ASP A C 1
ATOM 1366 O O . ASP A 1 171 ? 0.345 1.446 7.738 1.00 69.69 171 ASP A O 1
ATOM 1370 N N . GLU A 1 172 ? -0.156 1.998 9.838 1.00 68.88 172 GLU A N 1
ATOM 1371 C CA . GLU A 1 172 ? -0.185 3.437 9.567 1.00 68.88 172 GLU A CA 1
ATOM 1372 C C . GLU A 1 172 ? 1.187 3.960 9.120 1.00 68.88 172 GLU A C 1
ATOM 1374 O O . GLU A 1 172 ? 1.286 4.673 8.119 1.00 68.88 172 GLU A O 1
ATOM 1379 N N . LYS A 1 173 ? 2.264 3.506 9.773 1.00 66.31 173 LYS A N 1
ATOM 1380 C CA . LYS A 1 173 ? 3.638 3.812 9.354 1.00 66.31 173 LYS A CA 1
ATOM 1381 C C . LYS A 1 173 ? 3.975 3.188 8.002 1.00 66.31 173 LYS A C 1
ATOM 1383 O O . LYS A 1 173 ? 4.655 3.808 7.185 1.00 66.31 173 LYS A O 1
ATOM 1388 N N . PHE A 1 174 ? 3.473 1.985 7.718 1.00 67.62 174 PHE A N 1
ATOM 1389 C CA . PHE A 1 174 ? 3.630 1.395 6.390 1.00 67.62 174 PHE A CA 1
ATOM 1390 C C . PHE A 1 174 ? 2.796 2.061 5.321 1.00 67.62 174 PHE A C 1
ATOM 1392 O O . PHE A 1 174 ? 3.240 2.094 4.183 1.00 67.62 174 PHE A O 1
ATOM 1399 N N . ASN A 1 175 ? 1.620 2.586 5.643 1.00 63.62 175 ASN A N 1
ATOM 1400 C CA . ASN A 1 175 ? 0.790 3.297 4.687 1.00 63.62 175 ASN A CA 1
ATOM 1401 C C . ASN A 1 175 ? 1.532 4.521 4.158 1.00 63.62 175 ASN A C 1
ATOM 1403 O O . ASN A 1 175 ? 1.406 4.815 2.978 1.00 63.62 175 ASN A O 1
ATOM 1407 N N . ILE A 1 176 ? 2.372 5.166 4.971 1.00 62.28 176 ILE A N 1
ATOM 1408 C CA . ILE A 1 176 ? 3.271 6.231 4.509 1.00 62.28 176 ILE A CA 1
ATOM 1409 C C . ILE A 1 176 ? 4.273 5.695 3.475 1.00 62.28 176 ILE A C 1
ATOM 1411 O O . ILE A 1 176 ? 4.475 6.322 2.443 1.00 62.28 176 ILE A O 1
ATOM 1415 N N . ILE A 1 177 ? 4.859 4.514 3.692 1.00 62.03 177 ILE A N 1
ATOM 1416 C CA . ILE A 1 177 ? 5.810 3.888 2.750 1.00 62.03 177 ILE A CA 1
ATOM 1417 C C . ILE A 1 177 ? 5.104 3.373 1.486 1.00 62.03 177 ILE A C 1
ATOM 1419 O O . ILE A 1 177 ? 5.612 3.563 0.387 1.00 62.03 177 ILE A O 1
ATOM 1423 N N . LYS A 1 178 ? 3.920 2.764 1.623 1.00 62.09 178 LYS A N 1
ATOM 1424 C CA . LYS A 1 178 ? 3.064 2.317 0.512 1.00 62.09 178 LYS A CA 1
ATOM 1425 C C . LYS A 1 178 ? 2.575 3.489 -0.338 1.00 62.09 178 LYS A C 1
ATOM 1427 O O . LYS A 1 178 ? 2.295 3.269 -1.503 1.00 62.09 178 LYS A O 1
ATOM 1432 N N . LYS A 1 179 ? 2.441 4.683 0.257 1.00 57.78 179 LYS A N 1
ATOM 1433 C CA . LYS A 1 179 ? 2.065 5.942 -0.407 1.00 57.78 179 LYS A CA 1
ATOM 1434 C C . LYS A 1 179 ? 3.273 6.773 -0.860 1.00 57.78 179 LYS A C 1
ATOM 1436 O O . LYS A 1 179 ? 3.093 7.787 -1.534 1.00 57.78 179 LYS A O 1
ATOM 1441 N N . ALA A 1 180 ? 4.492 6.388 -0.476 1.00 62.09 180 ALA A N 1
ATOM 1442 C CA . ALA A 1 180 ? 5.699 7.092 -0.874 1.00 62.09 180 ALA A CA 1
ATOM 1443 C C . ALA A 1 180 ? 5.952 6.842 -2.356 1.00 62.09 180 ALA A C 1
ATOM 1445 O O . ALA A 1 180 ? 6.025 5.688 -2.788 1.00 62.09 180 ALA A O 1
ATOM 1446 N N . ILE A 1 181 ? 6.155 7.911 -3.125 1.00 59.16 181 ILE A N 1
ATOM 1447 C CA . ILE A 1 181 ? 6.461 7.783 -4.548 1.00 59.16 181 ILE A CA 1
ATOM 1448 C C . ILE A 1 181 ? 7.854 7.199 -4.719 1.00 59.16 181 ILE A C 1
ATOM 1450 O O . ILE A 1 181 ? 8.865 7.881 -4.591 1.00 59.16 181 ILE A O 1
ATOM 1454 N N . ILE A 1 182 ? 7.895 5.907 -5.020 1.00 61.91 182 ILE A N 1
ATOM 1455 C CA . ILE A 1 182 ? 9.102 5.211 -5.443 1.00 61.91 182 ILE A CA 1
ATOM 1456 C C . ILE A 1 182 ? 8.950 4.991 -6.939 1.00 61.91 182 ILE A C 1
ATOM 1458 O O . ILE A 1 182 ? 8.136 4.171 -7.364 1.00 61.91 182 ILE A O 1
ATOM 1462 N N . LEU A 1 183 ? 9.714 5.751 -7.722 1.00 63.91 183 LEU A N 1
ATOM 1463 C CA . LEU A 1 183 ? 9.774 5.599 -9.172 1.00 63.91 183 LEU A CA 1
ATOM 1464 C C . LEU A 1 183 ? 10.241 4.169 -9.488 1.00 63.91 183 LEU A C 1
ATOM 1466 O O . LEU A 1 183 ? 11.316 3.754 -9.046 1.00 63.91 183 LEU A O 1
ATOM 1470 N N . SER A 1 184 ? 9.376 3.393 -10.145 1.00 66.56 184 SER A N 1
ATOM 1471 C CA . SER A 1 184 ? 9.554 1.952 -10.369 1.00 66.56 184 SER A CA 1
ATOM 1472 C C . SER A 1 184 ? 10.436 1.625 -11.588 1.00 66.56 184 SER A C 1
ATOM 1474 O O . SER A 1 184 ? 10.879 2.533 -12.287 1.00 66.56 184 SER A O 1
ATOM 1476 N N . SER A 1 185 ? 10.664 0.328 -11.841 1.00 60.50 185 SER A N 1
ATOM 1477 C CA . SER A 1 185 ? 11.355 -0.236 -13.016 1.00 60.50 185 SER A CA 1
ATOM 1478 C C . SER A 1 185 ? 10.850 0.329 -14.339 1.00 60.50 185 SER A C 1
ATOM 1480 O O . SER A 1 185 ? 11.620 0.549 -15.270 1.00 60.50 185 SER A O 1
ATOM 1482 N N . SER A 1 186 ? 9.543 0.562 -14.407 1.00 66.62 186 SER A N 1
ATOM 1483 C CA . SER A 1 186 ? 8.902 1.425 -15.383 1.00 66.62 186 SER A CA 1
ATOM 1484 C C . SER A 1 186 ? 8.749 2.817 -14.780 1.00 66.62 186 SER A C 1
ATOM 1486 O O . SER A 1 186 ? 8.244 2.925 -13.658 1.00 66.62 186 SER A O 1
ATOM 1488 N N . ASP A 1 187 ? 9.028 3.881 -15.534 1.00 73.38 187 ASP A N 1
ATOM 1489 C CA . ASP A 1 187 ? 8.748 5.271 -15.114 1.00 73.38 187 ASP A CA 1
ATOM 1490 C C . ASP A 1 187 ? 7.242 5.592 -14.971 1.00 73.38 187 ASP A C 1
ATOM 1492 O O . ASP A 1 187 ? 6.837 6.747 -14.858 1.00 73.38 187 ASP A O 1
ATOM 1496 N N . ASN A 1 188 ? 6.399 4.560 -14.988 1.00 76.62 188 ASN A N 1
ATOM 1497 C CA . ASN A 1 188 ? 4.988 4.607 -14.657 1.00 76.62 188 ASN A CA 1
ATOM 1498 C C . ASN A 1 188 ? 4.763 4.701 -13.144 1.00 76.62 188 ASN A C 1
ATOM 1500 O O . ASN A 1 188 ? 5.458 4.074 -12.339 1.00 76.62 188 ASN A O 1
ATOM 1504 N N . VAL A 1 189 ? 3.689 5.388 -12.765 1.00 77.38 189 VAL A N 1
ATOM 1505 C CA . VAL A 1 189 ? 3.145 5.336 -11.407 1.00 77.38 189 VAL A CA 1
ATOM 1506 C C . VAL A 1 189 ? 2.364 4.029 -11.247 1.00 77.38 189 VAL A C 1
ATOM 1508 O O . VAL A 1 189 ? 1.234 3.936 -11.702 1.00 77.38 189 VAL A O 1
ATOM 1511 N N . THR A 1 190 ? 2.962 3.008 -10.620 1.00 74.50 190 THR A N 1
ATOM 1512 C CA . THR A 1 190 ? 2.353 1.656 -10.498 1.00 74.50 190 THR A CA 1
ATOM 1513 C C . THR A 1 190 ? 1.956 1.265 -9.073 1.00 74.50 190 THR A C 1
ATOM 1515 O O . THR A 1 190 ? 1.380 0.202 -8.838 1.00 74.50 190 THR A O 1
ATOM 1518 N N . ASN A 1 191 ? 2.286 2.100 -8.093 1.00 68.81 191 ASN A N 1
ATOM 1519 C CA . ASN A 1 191 ? 2.172 1.774 -6.674 1.00 68.81 191 ASN A CA 1
ATOM 1520 C C . ASN A 1 191 ? 1.648 2.928 -5.819 1.00 68.81 191 ASN A C 1
ATOM 1522 O O . ASN A 1 191 ? 1.675 2.800 -4.603 1.00 68.81 191 ASN A O 1
ATOM 1526 N N . ASN A 1 192 ? 1.206 4.036 -6.422 1.00 71.56 192 ASN A N 1
ATOM 1527 C CA . ASN A 1 192 ? 0.853 5.256 -5.704 1.00 71.56 192 ASN A CA 1
ATOM 1528 C C . ASN A 1 192 ? -0.264 6.045 -6.385 1.00 71.56 192 ASN A C 1
ATOM 1530 O O . ASN A 1 192 ? -0.539 5.863 -7.566 1.00 71.56 192 ASN A O 1
ATOM 1534 N N . ASN A 1 193 ? -0.884 6.923 -5.597 1.00 76.12 193 ASN A N 1
ATOM 1535 C CA . ASN A 1 193 ? -1.767 7.991 -6.054 1.00 76.12 193 ASN A CA 1
ATOM 1536 C C . ASN A 1 193 ? -0.898 9.186 -6.438 1.00 76.12 193 ASN A C 1
ATOM 1538 O O . ASN A 1 193 ? -0.572 9.991 -5.563 1.00 76.12 193 ASN A O 1
ATOM 1542 N N . ALA A 1 194 ? -0.443 9.259 -7.685 1.00 81.06 194 ALA A N 1
ATOM 1543 C CA . ALA A 1 194 ? 0.554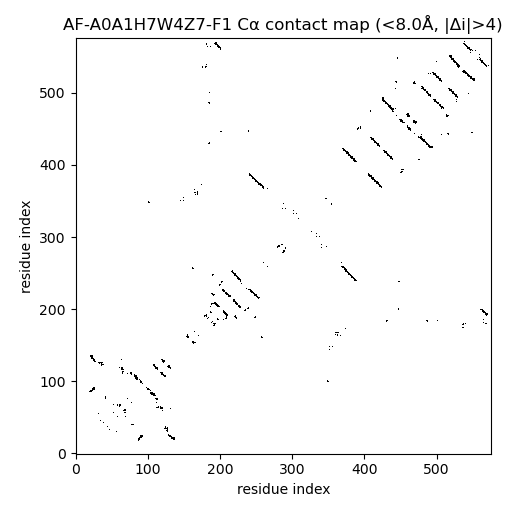 10.244 -8.075 1.00 81.06 194 ALA A CA 1
ATOM 1544 C C . ALA A 1 194 ? 0.542 10.587 -9.562 1.00 81.06 194 ALA A C 1
ATOM 1546 O O . ALA A 1 194 ? 0.066 9.827 -10.404 1.00 81.06 194 ALA A O 1
ATOM 1547 N N . ILE A 1 195 ? 1.161 11.725 -9.853 1.00 84.06 195 ILE A N 1
ATOM 1548 C CA . ILE A 1 195 ? 1.613 12.125 -11.178 1.00 84.06 195 ILE A CA 1
ATOM 1549 C C . ILE A 1 195 ? 3.130 11.966 -11.198 1.00 84.06 195 ILE A C 1
ATOM 1551 O O . ILE A 1 195 ? 3.816 12.461 -10.303 1.00 84.06 195 ILE A O 1
ATOM 1555 N N . ALA A 1 196 ? 3.661 11.285 -12.205 1.00 83.69 196 ALA A N 1
ATOM 1556 C CA . ALA A 1 196 ? 5.083 11.256 -12.495 1.00 83.69 196 ALA A CA 1
ATOM 1557 C C . ALA A 1 196 ? 5.354 11.927 -13.838 1.00 83.69 196 ALA A C 1
ATOM 1559 O O . ALA A 1 196 ? 4.684 11.652 -14.831 1.00 83.69 196 ALA A O 1
ATOM 1560 N N . PHE A 1 197 ? 6.367 12.780 -13.853 1.00 85.56 197 PHE A N 1
ATOM 1561 C CA . PHE A 1 197 ? 6.980 13.346 -15.039 1.00 85.56 197 PHE A CA 1
ATOM 1562 C C . PHE A 1 197 ? 8.387 12.769 -15.155 1.00 85.56 197 PHE A C 1
ATOM 1564 O O . PHE A 1 197 ? 9.153 12.823 -14.195 1.00 85.56 197 PHE A O 1
ATOM 1571 N N . THR A 1 198 ? 8.740 12.209 -16.304 1.00 82.88 198 THR A N 1
ATOM 1572 C CA . THR A 1 198 ? 10.103 11.752 -16.584 1.00 82.88 198 THR A CA 1
ATOM 1573 C C . THR A 1 198 ? 10.557 12.316 -17.913 1.00 82.88 198 THR A C 1
ATOM 1575 O O . THR A 1 198 ? 9.869 12.165 -18.910 1.00 82.88 198 THR A O 1
ATOM 1578 N N . ASN A 1 199 ? 11.717 12.954 -17.920 1.00 79.06 199 ASN A N 1
ATOM 1579 C CA . ASN A 1 199 ? 12.360 13.490 -19.105 1.00 79.06 199 ASN A CA 1
ATOM 1580 C C . ASN A 1 199 ? 13.684 12.748 -19.301 1.00 79.06 199 ASN A C 1
ATOM 1582 O O . ASN A 1 199 ? 14.571 12.818 -18.443 1.00 79.06 199 ASN A O 1
ATOM 1586 N N . GLY A 1 200 ? 13.773 11.985 -20.387 1.00 68.88 200 GLY A N 1
ATOM 1587 C CA . GLY A 1 200 ? 15.022 11.440 -20.905 1.00 68.88 200 GLY A CA 1
ATOM 1588 C C . GLY A 1 200 ? 15.335 12.044 -22.271 1.00 68.88 200 GLY A C 1
ATOM 1589 O O . GLY A 1 200 ? 14.482 12.662 -22.898 1.00 68.88 200 GLY A O 1
ATOM 1590 N N . SER A 1 201 ? 16.548 11.806 -22.771 1.00 61.19 201 SER A N 1
ATOM 1591 C CA . SER A 1 201 ? 16.998 12.290 -24.087 1.00 61.19 201 SER A CA 1
ATOM 1592 C C . SER A 1 201 ? 16.093 11.885 -25.255 1.00 61.19 201 SER A C 1
ATOM 1594 O O . SER A 1 201 ? 16.119 12.541 -26.295 1.00 61.19 201 SER A O 1
ATOM 1596 N N . ASN A 1 202 ? 15.331 10.801 -25.087 1.00 57.81 202 ASN A N 1
ATOM 1597 C CA . ASN A 1 202 ? 14.568 10.168 -26.156 1.00 57.81 202 ASN A CA 1
ATOM 1598 C C . ASN A 1 202 ? 13.079 10.455 -25.991 1.00 57.81 202 ASN A C 1
ATOM 1600 O O . ASN A 1 202 ? 12.473 10.990 -26.910 1.00 57.81 202 ASN A O 1
ATOM 1604 N N . ASP A 1 203 ? 12.524 10.209 -24.801 1.00 68.56 203 ASP A N 1
ATOM 1605 C CA . ASP A 1 203 ? 11.092 10.322 -24.545 1.00 68.56 203 ASP A CA 1
ATOM 1606 C C . ASP A 1 203 ? 10.821 11.121 -23.259 1.00 68.56 203 ASP A C 1
ATOM 1608 O O . ASP A 1 203 ? 11.378 10.848 -22.190 1.00 68.56 203 ASP A O 1
ATOM 1612 N N . THR A 1 204 ? 9.914 12.094 -23.363 1.00 78.44 204 THR A N 1
ATOM 1613 C CA . THR A 1 204 ? 9.301 12.759 -22.208 1.00 78.44 204 THR A CA 1
ATOM 1614 C C . THR A 1 204 ? 7.981 12.077 -21.895 1.00 78.44 204 THR A C 1
ATOM 1616 O O . THR A 1 204 ? 7.100 11.999 -22.748 1.00 78.44 204 THR A O 1
ATOM 1619 N N . LYS A 1 205 ? 7.814 11.606 -20.665 1.00 83.81 205 LYS A N 1
ATOM 1620 C CA . LYS A 1 205 ? 6.665 10.828 -20.216 1.00 83.81 205 LYS A CA 1
ATOM 1621 C C . LYS A 1 205 ? 5.921 11.521 -19.087 1.00 83.81 205 LYS A C 1
ATOM 1623 O O . LYS A 1 205 ? 6.536 11.939 -18.104 1.00 83.81 205 LYS A O 1
ATOM 1628 N N . ILE A 1 206 ? 4.593 11.543 -19.180 1.00 86.38 206 ILE A N 1
ATOM 1629 C CA . ILE A 1 206 ? 3.711 11.805 -18.038 1.00 86.38 206 ILE A CA 1
ATOM 1630 C C . ILE A 1 206 ? 2.896 10.555 -17.755 1.00 86.38 206 ILE A C 1
ATOM 1632 O O . ILE A 1 206 ? 2.266 9.991 -18.645 1.00 86.38 206 ILE A O 1
ATOM 1636 N N . SER A 1 207 ? 2.892 10.141 -16.494 1.00 86.56 207 SER A N 1
ATOM 1637 C CA . SER A 1 207 ? 2.083 9.040 -15.991 1.00 86.56 207 SER A CA 1
ATOM 1638 C C . SER A 1 207 ? 1.253 9.518 -14.812 1.00 86.56 207 SER A C 1
ATOM 1640 O O . SER A 1 207 ? 1.744 10.224 -13.935 1.00 86.56 207 SER A O 1
ATOM 1642 N N . ILE A 1 208 ? -0.010 9.120 -14.793 1.00 87.00 208 ILE A N 1
ATOM 1643 C CA . ILE A 1 208 ? -0.958 9.390 -13.723 1.00 87.00 208 ILE A CA 1
ATOM 1644 C C . ILE A 1 208 ? -1.433 8.033 -13.221 1.00 87.00 208 ILE A C 1
ATOM 1646 O O . ILE A 1 208 ? -1.909 7.224 -14.012 1.00 87.00 208 ILE A O 1
ATOM 1650 N N . GLY A 1 209 ? -1.291 7.774 -11.925 1.00 85.88 209 GLY A N 1
ATOM 1651 C CA . GLY A 1 209 ? -1.692 6.516 -11.302 1.00 85.88 209 GLY A CA 1
ATOM 1652 C C . GLY A 1 209 ? -2.584 6.758 -10.097 1.00 85.88 209 GLY A C 1
ATOM 1653 O O . GLY A 1 209 ? -2.300 7.634 -9.282 1.00 85.88 209 GLY A O 1
ATOM 1654 N N . ALA A 1 210 ? -3.645 5.966 -9.979 1.00 84.56 210 ALA A N 1
ATOM 1655 C CA . ALA A 1 210 ? -4.565 5.940 -8.857 1.00 84.56 210 ALA A CA 1
ATOM 1656 C C . ALA A 1 210 ? -4.523 4.570 -8.171 1.00 84.56 210 ALA A C 1
ATOM 1658 O O . ALA A 1 210 ? -4.639 3.527 -8.809 1.00 84.56 210 ALA A O 1
ATOM 1659 N N . ASN A 1 211 ? -4.354 4.579 -6.857 1.00 81.50 211 ASN A N 1
ATOM 1660 C CA . ASN A 1 211 ? -4.166 3.424 -6.004 1.00 81.50 211 ASN A CA 1
ATOM 1661 C C . ASN A 1 211 ? -5.372 3.245 -5.086 1.00 81.50 211 ASN A C 1
ATOM 1663 O O . ASN A 1 211 ? -5.802 4.178 -4.402 1.00 81.50 211 ASN A O 1
ATOM 1667 N N . PHE A 1 212 ? -5.847 2.015 -5.011 1.00 81.25 212 PHE A N 1
ATOM 1668 C CA . PHE A 1 212 ? -7.012 1.625 -4.247 1.00 81.25 212 PHE A CA 1
ATOM 1669 C C . PHE A 1 212 ? -6.632 0.455 -3.338 1.00 81.25 212 PHE A C 1
ATOM 1671 O O . PHE A 1 212 ? -6.105 -0.567 -3.783 1.00 81.25 212 PHE A O 1
ATOM 1678 N N . ASN A 1 213 ? -6.881 0.606 -2.040 1.00 74.94 213 ASN A N 1
ATOM 1679 C CA . ASN A 1 213 ? -6.558 -0.427 -1.061 1.00 74.94 213 ASN A CA 1
ATOM 1680 C C . ASN A 1 213 ? -7.713 -1.426 -0.951 1.00 74.94 213 ASN A C 1
ATOM 1682 O O . ASN A 1 213 ? -8.868 -1.025 -0.815 1.00 74.94 213 ASN A O 1
ATOM 1686 N N . TYR A 1 214 ? -7.399 -2.721 -0.957 1.00 73.81 214 TYR A N 1
ATOM 1687 C CA . TYR A 1 214 ? -8.354 -3.796 -0.707 1.00 73.81 214 TYR A CA 1
ATOM 1688 C C . TYR A 1 214 ? -7.822 -4.693 0.410 1.00 73.81 214 TYR A C 1
ATOM 1690 O O . TYR A 1 214 ? -6.871 -5.442 0.216 1.00 73.81 214 TYR A O 1
ATOM 1698 N N . ARG A 1 215 ? -8.450 -4.659 1.591 1.00 74.12 215 ARG A N 1
ATOM 1699 C CA . ARG A 1 215 ? -7.912 -5.303 2.811 1.00 74.12 215 ARG A CA 1
ATOM 1700 C C . ARG A 1 215 ? -6.513 -4.753 3.177 1.00 74.12 215 ARG A C 1
ATOM 1702 O O . ARG A 1 215 ? -6.044 -3.778 2.595 1.00 74.12 215 ARG A O 1
ATOM 1709 N N . GLN A 1 216 ? -5.864 -5.331 4.190 1.00 68.12 216 GLN A N 1
ATOM 1710 C CA . GLN A 1 216 ? -4.530 -4.897 4.652 1.00 68.12 216 GLN A CA 1
ATOM 1711 C C . GLN A 1 216 ? -3.396 -5.333 3.701 1.00 68.12 216 GLN A C 1
ATOM 1713 O O . GLN A 1 216 ? -2.402 -4.615 3.530 1.00 68.12 216 GLN A O 1
ATOM 1718 N N . ASP A 1 217 ? -3.593 -6.469 3.025 1.00 80.06 217 ASP A N 1
ATOM 1719 C CA . ASP A 1 217 ? -2.544 -7.168 2.277 1.00 80.06 217 ASP A CA 1
ATOM 1720 C C . ASP A 1 217 ? -2.616 -6.970 0.761 1.00 80.06 217 ASP A C 1
ATOM 1722 O O . ASP A 1 217 ? -1.733 -7.436 0.048 1.00 80.06 217 ASP A O 1
ATOM 1726 N N . TRP A 1 218 ? -3.646 -6.303 0.234 1.00 82.12 218 TRP A N 1
ATOM 1727 C CA . TRP A 1 218 ? -3.787 -6.105 -1.208 1.00 82.12 218 TRP A CA 1
ATOM 1728 C C . TRP A 1 218 ? -4.046 -4.647 -1.561 1.00 82.12 218 TRP A C 1
ATOM 1730 O O . TRP A 1 218 ? -4.749 -3.915 -0.866 1.00 82.12 218 TRP A O 1
ATOM 1740 N N . PHE A 1 219 ? -3.481 -4.216 -2.680 1.00 84.56 219 PHE A N 1
ATOM 1741 C CA . PHE A 1 219 ? -3.852 -2.949 -3.294 1.00 84.56 219 PHE A CA 1
ATOM 1742 C C . PHE A 1 219 ? -3.717 -3.035 -4.808 1.00 84.56 219 PHE A C 1
ATOM 1744 O O . PHE A 1 219 ? -2.889 -3.780 -5.341 1.00 84.56 219 PHE A O 1
ATOM 1751 N N . PHE A 1 220 ? -4.561 -2.280 -5.495 1.00 87.25 220 PHE A N 1
ATOM 1752 C CA . PHE A 1 220 ? -4.615 -2.235 -6.944 1.00 87.25 220 PHE A CA 1
ATOM 1753 C C . PHE A 1 220 ? -4.358 -0.818 -7.442 1.00 87.25 220 PHE A C 1
ATOM 1755 O O . PHE A 1 220 ? -4.769 0.153 -6.810 1.00 87.25 220 PHE A O 1
ATOM 1762 N N . ASN A 1 221 ? -3.664 -0.711 -8.570 1.00 87.75 221 ASN A N 1
ATOM 1763 C CA . ASN A 1 221 ? -3.361 0.555 -9.219 1.00 87.75 221 ASN A CA 1
ATOM 1764 C C . ASN A 1 221 ? -3.959 0.573 -10.622 1.00 87.75 221 ASN A C 1
ATOM 1766 O O . ASN A 1 221 ? -3.789 -0.389 -11.368 1.00 87.75 221 ASN A O 1
ATOM 1770 N N . LEU A 1 222 ? -4.609 1.673 -10.974 1.00 89.94 222 LEU A N 1
ATOM 1771 C CA . LEU A 1 222 ? -4.976 2.003 -12.342 1.00 89.94 222 LEU A CA 1
ATOM 1772 C C . LEU A 1 222 ? -4.159 3.211 -12.761 1.00 89.94 222 LEU A C 1
ATOM 1774 O O . LEU A 1 222 ? -4.168 4.222 -12.062 1.00 89.94 222 LEU A O 1
ATOM 1778 N N . GLY A 1 223 ? -3.481 3.123 -13.895 1.00 88.50 223 GLY A N 1
ATOM 1779 C CA . GLY A 1 223 ? -2.707 4.235 -14.415 1.00 88.50 223 GLY A CA 1
ATOM 1780 C C . GLY A 1 223 ? -2.961 4.471 -15.888 1.00 88.50 223 GLY A C 1
ATOM 1781 O O . GLY A 1 223 ? -3.308 3.554 -16.626 1.00 88.50 223 GLY A O 1
ATOM 1782 N N . ILE A 1 224 ? -2.759 5.710 -16.303 1.00 89.88 224 ILE A N 1
ATOM 1783 C CA . ILE A 1 224 ? -2.688 6.112 -17.703 1.00 89.88 224 ILE A CA 1
ATOM 1784 C C . ILE A 1 224 ? -1.398 6.888 -17.914 1.00 89.88 224 ILE A C 1
ATOM 1786 O O . ILE A 1 224 ? -0.881 7.532 -16.996 1.00 89.88 224 ILE A O 1
ATOM 1790 N N . TYR A 1 225 ? -0.851 6.817 -19.115 1.00 89.06 225 TYR A N 1
ATOM 1791 C CA . TYR A 1 225 ? 0.342 7.568 -19.455 1.00 89.06 225 TYR A CA 1
ATOM 1792 C C . TYR A 1 225 ? 0.346 7.971 -20.919 1.00 89.06 225 TYR A C 1
ATOM 1794 O O . TYR A 1 225 ? -0.308 7.359 -21.765 1.00 89.06 225 TYR A O 1
ATOM 1802 N N . THR A 1 226 ? 1.129 9.003 -21.188 1.00 85.38 226 THR A N 1
ATOM 1803 C CA . THR A 1 226 ? 1.536 9.377 -22.532 1.00 85.38 226 THR A CA 1
ATOM 1804 C C . THR A 1 226 ? 3.045 9.604 -22.548 1.00 85.38 226 THR A C 1
ATOM 1806 O O . THR A 1 226 ? 3.621 10.137 -21.593 1.00 85.38 226 THR A O 1
ATOM 1809 N N . GLU A 1 227 ? 3.686 9.148 -23.611 1.00 80.00 227 GLU A N 1
ATOM 1810 C CA . GLU A 1 227 ? 5.095 9.352 -23.924 1.00 80.00 227 GLU A CA 1
ATOM 1811 C C . GLU A 1 227 ? 5.187 10.249 -25.161 1.00 80.00 227 GLU A C 1
ATOM 1813 O O . GLU A 1 227 ? 4.354 10.149 -26.058 1.00 80.00 227 GLU A O 1
ATOM 1818 N N . ASN A 1 228 ? 6.205 11.109 -25.179 1.00 70.62 228 ASN A N 1
ATOM 1819 C CA . ASN A 1 228 ? 6.466 12.155 -26.166 1.00 70.62 228 ASN A CA 1
ATOM 1820 C C . ASN A 1 228 ? 5.513 13.366 -26.125 1.00 70.62 228 ASN A C 1
ATOM 1822 O O . ASN A 1 228 ? 4.955 13.819 -27.125 1.00 70.62 228 ASN A O 1
ATOM 1826 N N . ILE A 1 229 ? 5.352 13.966 -24.944 1.00 58.81 229 ILE A N 1
ATOM 1827 C CA . ILE A 1 229 ? 4.712 15.284 -24.861 1.00 58.81 229 ILE A CA 1
ATOM 1828 C C . ILE A 1 229 ? 5.706 16.339 -25.345 1.00 58.81 229 ILE A C 1
ATOM 1830 O O . ILE A 1 229 ? 6.768 16.505 -24.745 1.00 58.81 229 ILE A O 1
ATOM 1834 N N . LYS A 1 230 ? 5.325 17.115 -26.368 1.00 55.00 230 LYS A N 1
ATOM 1835 C CA . LYS A 1 230 ? 6.003 18.366 -26.745 1.00 55.00 230 LYS A CA 1
ATOM 1836 C C . LYS A 1 230 ? 5.862 19.390 -25.614 1.00 55.00 230 LYS A C 1
ATOM 1838 O O . LYS A 1 230 ? 5.022 20.285 -25.664 1.00 55.00 230 LYS A O 1
ATOM 1843 N N . THR A 1 231 ? 6.646 19.244 -24.554 1.00 46.69 231 THR A N 1
ATOM 1844 C CA . THR A 1 231 ? 6.710 20.216 -23.466 1.00 46.69 231 THR A CA 1
ATOM 1845 C C . THR A 1 231 ? 7.782 21.244 -23.796 1.00 46.69 231 THR A C 1
ATOM 1847 O O . THR A 1 231 ? 8.943 20.888 -23.964 1.00 46.69 231 THR A O 1
ATOM 1850 N N . GLY A 1 232 ? 7.430 22.533 -23.838 1.00 42.97 232 GLY A N 1
ATOM 1851 C CA . GLY A 1 232 ? 8.378 23.641 -24.057 1.00 42.97 232 GLY A CA 1
ATOM 1852 C C . GLY A 1 232 ? 9.463 23.804 -22.976 1.00 42.97 232 GLY A C 1
ATOM 1853 O O . GLY A 1 232 ? 10.233 24.757 -23.022 1.00 42.97 232 GLY A O 1
ATOM 1854 N N . PHE A 1 233 ? 9.534 22.886 -22.009 1.00 40.19 233 PHE A N 1
ATOM 1855 C CA . PHE A 1 233 ? 10.569 22.792 -20.987 1.00 40.19 233 PHE A CA 1
ATOM 1856 C C . PHE A 1 233 ? 11.417 21.531 -21.221 1.00 40.19 233 PHE A C 1
ATOM 1858 O O . PHE A 1 233 ? 10.966 20.422 -20.958 1.00 40.19 233 PHE A O 1
ATOM 1865 N N . LEU A 1 234 ? 12.659 21.762 -21.667 1.00 44.31 234 LEU A N 1
ATOM 1866 C CA . LEU A 1 234 ? 13.810 20.846 -21.739 1.00 44.31 234 LEU A CA 1
ATOM 1867 C C . LEU A 1 234 ? 13.676 19.604 -22.659 1.00 44.31 234 LEU A C 1
ATOM 1869 O O . LEU A 1 234 ? 12.867 18.717 -22.443 1.00 44.31 234 LEU A O 1
ATOM 1873 N N . TYR A 1 235 ? 14.552 19.568 -23.675 1.00 46.06 235 TYR A N 1
ATOM 1874 C CA . TYR A 1 235 ? 15.012 18.442 -24.511 1.00 46.06 235 TYR A CA 1
ATOM 1875 C C . TYR A 1 235 ? 14.069 17.242 -24.758 1.00 46.06 235 TYR A C 1
ATOM 1877 O O . TYR A 1 235 ? 14.175 16.230 -24.086 1.00 46.06 235 TYR A O 1
ATOM 1885 N N . SER A 1 236 ? 13.279 17.287 -25.837 1.00 44.22 236 SER A N 1
ATOM 1886 C CA . SER A 1 236 ? 13.214 16.202 -26.842 1.00 44.22 236 SER A CA 1
ATOM 1887 C C . SER A 1 236 ? 12.386 16.663 -28.053 1.00 44.22 236 SER A C 1
ATOM 1889 O O . SER A 1 236 ? 11.165 16.610 -28.050 1.00 44.22 236 SER A O 1
ATOM 1891 N N . ASN A 1 237 ? 13.063 17.139 -29.105 1.00 48.31 237 ASN A N 1
ATOM 1892 C CA . ASN A 1 237 ? 12.492 17.261 -30.461 1.00 48.31 237 ASN A CA 1
ATOM 1893 C C . ASN A 1 237 ? 12.929 16.070 -31.345 1.00 48.31 237 ASN A C 1
ATOM 1895 O O . ASN A 1 237 ? 12.866 16.155 -32.569 1.00 48.31 237 ASN A O 1
ATOM 1899 N N . LYS A 1 238 ? 13.461 14.999 -30.734 1.00 54.25 238 LYS A N 1
ATOM 1900 C CA . LYS A 1 238 ? 14.095 13.864 -31.428 1.00 54.25 238 LYS A CA 1
ATOM 1901 C C . LYS A 1 238 ? 13.344 12.539 -31.266 1.00 54.25 238 LYS A C 1
ATOM 1903 O O . LYS A 1 238 ? 13.767 11.558 -31.870 1.00 54.25 238 LYS A O 1
ATOM 1908 N N . SER A 1 239 ? 12.269 12.494 -30.477 1.00 64.56 239 SER A N 1
ATOM 1909 C CA . SER A 1 239 ? 11.461 11.279 -30.367 1.00 64.56 239 SER A CA 1
ATOM 1910 C C . SER A 1 239 ? 10.808 10.946 -31.711 1.00 64.56 239 SER A C 1
ATOM 1912 O O . SER A 1 239 ? 10.327 11.831 -32.419 1.00 64.56 239 SER A O 1
ATOM 1914 N N . TRP A 1 240 ? 10.823 9.664 -32.063 1.00 71.94 240 TRP A N 1
ATOM 1915 C CA . TRP A 1 240 ? 10.275 9.114 -33.305 1.00 71.94 240 TRP A CA 1
ATOM 1916 C C . TRP A 1 240 ? 9.006 8.281 -33.063 1.00 71.94 240 TRP A C 1
ATOM 1918 O O . TRP A 1 240 ? 8.482 7.665 -33.993 1.00 71.94 240 TRP A O 1
ATOM 1928 N N . LYS A 1 241 ? 8.521 8.217 -31.816 1.00 77.56 241 LYS A N 1
ATOM 1929 C CA . LYS A 1 241 ? 7.328 7.457 -31.434 1.00 77.56 241 LYS A CA 1
ATOM 1930 C C . LYS A 1 241 ? 6.551 8.144 -30.311 1.00 77.56 241 LYS A C 1
ATOM 1932 O O . LYS A 1 241 ? 7.146 8.705 -29.400 1.00 77.56 241 LYS A O 1
ATOM 1937 N N . ASP A 1 242 ? 5.235 7.968 -30.320 1.00 77.69 242 ASP A N 1
ATOM 1938 C CA . ASP A 1 242 ? 4.342 8.376 -29.234 1.00 77.69 242 ASP A CA 1
ATOM 1939 C C . ASP A 1 242 ? 3.678 7.131 -28.658 1.00 77.69 242 ASP A C 1
ATOM 1941 O O . ASP A 1 242 ? 3.123 6.328 -29.407 1.00 77.69 242 ASP A O 1
ATOM 1945 N N . ASN A 1 243 ? 3.673 6.967 -27.338 1.00 80.69 243 ASN A N 1
ATOM 1946 C CA . ASN A 1 243 ? 2.930 5.880 -26.701 1.00 80.69 243 ASN A CA 1
ATOM 1947 C C . ASN A 1 243 ? 1.827 6.457 -25.833 1.00 80.69 243 ASN A C 1
ATOM 1949 O O . ASN A 1 243 ? 2.101 7.242 -24.932 1.00 80.69 243 ASN A O 1
ATOM 1953 N N . ILE A 1 244 ? 0.593 6.011 -26.049 1.00 86.25 244 ILE A N 1
ATOM 1954 C CA . ILE A 1 244 ? -0.518 6.267 -25.130 1.00 86.25 244 ILE A CA 1
ATOM 1955 C C . ILE A 1 244 ? -0.950 4.926 -24.566 1.00 86.25 244 ILE A C 1
ATOM 1957 O O . ILE A 1 244 ? -1.236 3.994 -25.320 1.00 86.25 244 ILE A O 1
ATOM 1961 N N . GLY A 1 245 ? -0.984 4.816 -23.243 1.00 89.88 245 GLY A N 1
ATOM 1962 C CA . GLY A 1 245 ? -1.252 3.546 -22.590 1.00 89.88 245 GLY A CA 1
ATOM 1963 C C . GLY A 1 245 ? -2.011 3.657 -21.288 1.00 89.88 245 GLY A C 1
ATOM 1964 O O . GLY A 1 245 ? -2.111 4.717 -20.668 1.00 89.88 245 GLY A O 1
ATOM 1965 N N . ALA A 1 246 ? -2.529 2.510 -20.880 1.00 91.06 246 ALA A N 1
ATOM 1966 C CA . ALA A 1 246 ? -3.142 2.282 -19.593 1.00 91.06 246 ALA A CA 1
ATOM 1967 C C . ALA A 1 246 ? -2.499 1.060 -18.938 1.00 91.06 246 ALA A C 1
ATOM 1969 O O . ALA A 1 246 ? -2.084 0.111 -19.602 1.00 91.06 246 ALA A O 1
ATOM 1970 N N . LEU A 1 247 ? -2.436 1.077 -17.615 1.00 91.81 247 LEU A N 1
ATOM 1971 C CA . LEU A 1 247 ? -1.888 -0.011 -16.828 1.00 91.81 247 LEU A CA 1
ATOM 1972 C C . LEU A 1 247 ? -2.816 -0.377 -15.678 1.00 91.81 247 LEU A C 1
ATOM 1974 O O . LEU A 1 247 ? -3.485 0.472 -15.089 1.00 91.81 247 LEU A O 1
ATOM 1978 N N . LEU A 1 248 ? -2.801 -1.659 -15.344 1.00 93.25 248 LEU A N 1
ATOM 1979 C CA . LEU A 1 248 ? -3.464 -2.238 -14.190 1.00 93.25 248 LEU A CA 1
ATOM 1980 C C . LEU A 1 248 ? -2.419 -3.001 -13.385 1.00 93.25 248 LEU A C 1
ATOM 1982 O O . LEU A 1 248 ? -1.765 -3.907 -13.898 1.00 93.25 248 LEU A O 1
ATOM 1986 N N . THR A 1 249 ? -2.257 -2.642 -12.117 1.00 90.81 249 THR A N 1
ATOM 1987 C CA . THR A 1 249 ? -1.300 -3.298 -11.225 1.00 90.81 249 THR A CA 1
ATOM 1988 C C . THR A 1 249 ? -2.006 -3.948 -10.053 1.00 90.81 249 THR A C 1
ATOM 1990 O O . THR A 1 249 ? -2.813 -3.316 -9.379 1.00 90.81 249 THR A O 1
ATOM 1993 N N . PHE A 1 250 ? -1.631 -5.185 -9.757 1.00 91.94 250 PHE A N 1
ATOM 1994 C CA . PHE A 1 250 ? -2.044 -5.929 -8.578 1.00 91.94 250 PHE A CA 1
ATOM 1995 C C . PHE A 1 250 ? -0.860 -6.092 -7.636 1.00 91.94 250 PHE A C 1
ATOM 1997 O O . PHE A 1 250 ? 0.211 -6.542 -8.046 1.00 91.94 250 PHE A O 1
ATOM 2004 N N . ASN A 1 251 ? -1.051 -5.753 -6.365 1.00 88.12 251 ASN A N 1
ATOM 2005 C CA . ASN A 1 251 ? -0.019 -5.875 -5.348 1.00 88.12 251 ASN A CA 1
ATOM 2006 C C . ASN A 1 251 ? -0.503 -6.763 -4.206 1.00 88.12 251 ASN A C 1
ATOM 2008 O O . ASN A 1 251 ? -1.582 -6.536 -3.659 1.00 88.12 251 ASN A O 1
ATOM 2012 N N . LYS A 1 252 ? 0.334 -7.731 -3.822 1.00 90.69 252 LYS A N 1
ATOM 2013 C CA . LYS A 1 252 ? 0.163 -8.563 -2.631 1.00 90.69 252 LYS A CA 1
ATOM 2014 C C . LYS A 1 252 ? 1.281 -8.266 -1.642 1.00 90.69 252 LYS A C 1
ATOM 2016 O O . LYS A 1 252 ? 2.435 -8.633 -1.865 1.00 90.69 252 LYS A O 1
ATOM 2021 N N . VAL A 1 253 ? 0.921 -7.599 -0.561 1.00 84.75 253 VAL A N 1
ATOM 2022 C CA . VAL A 1 253 ? 1.786 -7.216 0.548 1.00 84.75 253 VAL A CA 1
ATOM 2023 C C . VAL A 1 253 ? 1.918 -8.381 1.513 1.00 84.75 253 VAL A C 1
ATOM 2025 O O . VAL A 1 253 ? 0.935 -9.025 1.867 1.00 84.75 253 VAL A O 1
ATOM 2028 N N . PHE A 1 254 ? 3.148 -8.658 1.931 1.00 85.06 254 PHE A N 1
ATOM 2029 C CA . PHE A 1 254 ? 3.409 -9.625 2.988 1.00 85.06 254 PHE A CA 1
ATOM 2030 C C . PHE A 1 254 ? 3.427 -8.932 4.351 1.00 85.06 254 PHE A C 1
ATOM 2032 O O . PHE A 1 254 ? 3.771 -7.745 4.415 1.00 85.06 254 PHE A O 1
ATOM 2039 N N . PRO A 1 255 ? 3.132 -9.667 5.441 1.00 77.75 255 PRO A N 1
ATOM 2040 C CA . PRO A 1 255 ? 3.235 -9.139 6.791 1.00 77.75 255 PRO A CA 1
ATOM 2041 C C . PRO A 1 255 ? 4.583 -8.454 7.010 1.00 77.75 255 PRO A C 1
ATOM 2043 O O . PRO A 1 255 ? 5.652 -9.017 6.746 1.00 77.75 255 PRO A O 1
ATOM 2046 N N . GLY A 1 256 ? 4.528 -7.201 7.446 1.00 77.38 256 GLY A N 1
ATOM 2047 C CA . GLY A 1 256 ? 5.734 -6.440 7.705 1.00 77.38 256 GLY A CA 1
ATOM 2048 C C . GLY A 1 256 ? 6.440 -6.899 8.977 1.00 77.38 256 GLY A C 1
ATOM 2049 O O . GLY A 1 256 ? 5.823 -7.424 9.900 1.00 77.38 256 GLY A O 1
ATOM 2050 N N . VAL A 1 257 ? 7.748 -6.664 9.036 1.00 82.00 257 VAL A N 1
ATOM 2051 C CA . VAL A 1 257 ? 8.581 -6.999 10.199 1.00 82.00 257 VAL A CA 1
ATOM 2052 C C . VAL A 1 257 ? 8.888 -5.732 10.986 1.00 82.00 257 VAL A C 1
ATOM 2054 O O . VAL A 1 257 ? 9.319 -4.734 10.400 1.00 82.00 257 VAL A O 1
ATOM 2057 N N . GLN A 1 258 ? 8.685 -5.786 12.301 1.00 86.31 258 GLN A N 1
ATOM 2058 C CA . GLN A 1 258 ? 8.944 -4.696 13.241 1.00 86.31 258 GLN A CA 1
ATOM 2059 C C . GLN A 1 258 ? 10.352 -4.817 13.833 1.00 86.31 258 GLN A C 1
ATOM 2061 O O . GLN A 1 258 ? 10.748 -5.897 14.267 1.00 86.31 258 GLN A O 1
ATOM 2066 N N . TYR A 1 259 ? 11.102 -3.712 13.882 1.00 83.06 259 TYR A N 1
ATOM 2067 C CA . TYR A 1 259 ? 12.395 -3.650 14.568 1.00 83.06 259 TYR A CA 1
ATOM 2068 C C . TYR A 1 259 ? 12.286 -2.745 15.801 1.00 83.06 259 TYR A C 1
ATOM 2070 O O . TYR A 1 259 ? 12.338 -1.522 15.645 1.00 83.06 259 TYR A O 1
ATOM 2078 N N . PRO A 1 260 ? 12.130 -3.296 17.019 1.00 84.56 260 PRO A N 1
ATOM 2079 C CA . PRO A 1 260 ? 12.199 -2.499 18.240 1.00 84.56 260 PRO A CA 1
ATOM 2080 C C . PRO A 1 260 ? 13.625 -1.972 18.473 1.00 84.56 260 PRO A C 1
ATOM 2082 O O . PRO A 1 260 ? 14.597 -2.573 18.012 1.00 84.56 260 PRO A O 1
ATOM 2085 N N . LYS A 1 261 ? 13.751 -0.858 19.208 1.00 85.25 261 LYS A N 1
ATOM 2086 C CA . LYS A 1 261 ? 15.039 -0.244 19.595 1.00 85.25 261 LYS A CA 1
ATOM 2087 C C . LYS A 1 261 ? 15.967 -1.212 20.329 1.00 85.25 261 LYS A C 1
ATOM 2089 O O . LYS A 1 261 ? 17.171 -1.215 20.096 1.00 85.25 261 LYS A O 1
ATOM 2094 N N . SER A 1 262 ? 15.405 -2.033 21.205 1.00 85.38 262 SER A N 1
ATOM 2095 C CA . SER A 1 262 ? 16.093 -3.129 21.880 1.00 85.38 262 SER A CA 1
ATOM 2096 C C . SER A 1 262 ? 15.067 -4.157 22.348 1.00 85.38 262 SER A C 1
ATOM 2098 O O . SER A 1 262 ? 13.875 -3.852 22.438 1.00 85.38 262 SER A O 1
ATOM 2100 N N . HIS A 1 263 ? 15.529 -5.364 22.669 1.00 85.19 263 HIS A N 1
ATOM 2101 C CA . HIS A 1 263 ? 14.689 -6.373 23.315 1.00 85.19 263 HIS A CA 1
ATOM 2102 C C . HIS A 1 263 ? 14.163 -5.852 24.666 1.00 85.19 263 HIS A C 1
ATOM 2104 O O . HIS A 1 263 ? 12.963 -5.849 24.902 1.00 85.19 263 HIS A O 1
ATOM 2110 N N . THR A 1 264 ? 15.024 -5.195 25.450 1.00 87.75 264 THR A N 1
ATOM 2111 C CA . THR A 1 264 ? 14.669 -4.568 26.735 1.00 87.75 264 THR A CA 1
ATOM 2112 C C . THR A 1 264 ? 13.550 -3.528 26.617 1.00 87.75 264 THR A C 1
ATOM 2114 O O . THR A 1 264 ? 12.683 -3.458 27.484 1.00 87.75 264 THR A O 1
ATOM 2117 N N . ALA A 1 265 ? 13.548 -2.718 25.550 1.00 88.56 265 ALA A N 1
ATOM 2118 C CA . ALA A 1 265 ? 12.486 -1.743 25.295 1.00 88.56 265 ALA A CA 1
ATOM 2119 C C . ALA A 1 265 ? 11.156 -2.424 24.931 1.00 88.56 265 ALA A C 1
ATOM 2121 O O . ALA A 1 265 ? 10.092 -1.900 25.262 1.00 88.56 265 ALA A O 1
ATOM 2122 N N . CYS A 1 266 ? 11.213 -3.588 24.274 1.00 88.81 266 CYS A N 1
ATOM 2123 C CA . CYS A 1 266 ? 10.042 -4.418 23.996 1.00 88.81 266 CYS A CA 1
ATOM 2124 C C . CYS A 1 266 ? 9.454 -4.986 25.294 1.00 88.81 266 CYS A C 1
ATOM 2126 O O . CYS A 1 266 ? 8.269 -4.783 25.551 1.00 88.81 266 CYS A O 1
ATOM 2128 N N . ASP A 1 267 ? 10.292 -5.553 26.164 1.00 87.75 267 ASP A N 1
ATOM 2129 C CA . ASP A 1 267 ? 9.868 -6.110 27.457 1.00 87.75 267 ASP A CA 1
ATOM 2130 C C . ASP A 1 267 ? 9.310 -5.034 28.398 1.00 87.75 267 ASP A C 1
ATOM 2132 O O . ASP A 1 267 ? 8.391 -5.262 29.190 1.00 87.75 267 ASP A O 1
ATOM 2136 N N . GLU A 1 268 ? 9.887 -3.829 28.367 1.00 90.69 268 GLU A N 1
ATOM 2137 C CA . GLU A 1 268 ? 9.369 -2.696 29.133 1.00 90.69 268 GLU A CA 1
ATOM 2138 C C . GLU A 1 268 ? 7.994 -2.262 28.609 1.00 90.69 268 GLU A C 1
ATOM 2140 O O . GLU A 1 268 ? 7.086 -1.991 29.404 1.00 90.69 268 GLU A O 1
ATOM 2145 N N . LEU A 1 269 ? 7.817 -2.223 27.285 1.00 90.94 269 LEU A N 1
ATOM 2146 C CA . LEU A 1 269 ? 6.538 -1.894 26.667 1.00 90.94 269 LEU A CA 1
ATOM 2147 C C . LEU A 1 269 ? 5.475 -2.948 26.982 1.00 90.94 269 LEU A C 1
ATOM 2149 O O . LEU A 1 269 ? 4.357 -2.581 27.334 1.00 90.94 269 LEU A O 1
ATOM 2153 N N . GLU A 1 270 ? 5.822 -4.233 26.940 1.00 90.38 270 GLU A N 1
ATOM 2154 C CA . GLU A 1 270 ? 4.939 -5.326 27.348 1.00 90.38 270 GLU A CA 1
ATOM 2155 C C . GLU A 1 270 ? 4.490 -5.172 28.808 1.00 90.38 270 GLU A C 1
ATOM 2157 O O . GLU A 1 270 ? 3.293 -5.187 29.103 1.00 90.38 270 GLU A O 1
ATOM 2162 N N . ARG A 1 271 ? 5.420 -4.885 29.728 1.00 91.00 271 ARG A N 1
ATOM 2163 C CA . ARG A 1 271 ? 5.085 -4.603 31.135 1.00 91.00 271 ARG A CA 1
ATOM 2164 C C . ARG A 1 271 ? 4.184 -3.379 31.301 1.00 91.00 271 ARG A C 1
ATOM 2166 O O . ARG A 1 271 ? 3.335 -3.352 32.196 1.00 91.00 271 ARG A O 1
ATOM 2173 N N . LYS A 1 272 ? 4.360 -2.334 30.486 1.00 93.06 272 LYS A N 1
ATOM 2174 C CA . LYS A 1 272 ? 3.457 -1.169 30.486 1.00 93.06 272 LYS A CA 1
ATOM 2175 C C . LYS A 1 272 ? 2.078 -1.531 29.924 1.00 93.06 272 LYS A C 1
ATOM 2177 O O . LYS A 1 272 ? 1.085 -1.102 30.505 1.00 93.06 272 LYS A O 1
ATOM 2182 N N . ARG A 1 273 ? 2.000 -2.358 28.875 1.00 91.75 273 ARG A N 1
ATOM 2183 C CA . ARG A 1 273 ? 0.731 -2.850 28.309 1.00 91.75 273 ARG A CA 1
ATOM 2184 C C . ARG A 1 273 ? -0.062 -3.675 29.299 1.00 91.75 273 ARG A C 1
ATOM 2186 O O . ARG A 1 273 ? -1.245 -3.414 29.456 1.00 91.75 273 ARG A O 1
ATOM 2193 N N . ILE A 1 274 ? 0.574 -4.616 29.996 1.00 89.94 274 ILE A N 1
ATOM 2194 C CA . ILE A 1 274 ? -0.105 -5.448 31.000 1.00 89.94 274 ILE A CA 1
ATOM 2195 C C . ILE A 1 274 ? -0.695 -4.565 32.107 1.00 89.94 274 ILE A C 1
ATOM 2197 O O . ILE A 1 274 ? -1.860 -4.719 32.464 1.00 89.94 274 ILE A O 1
ATOM 2201 N N . ARG A 1 275 ? 0.060 -3.570 32.595 1.00 90.81 275 ARG A N 1
ATOM 2202 C CA . ARG A 1 275 ? -0.461 -2.593 33.567 1.00 90.81 275 ARG A CA 1
ATOM 2203 C C . ARG A 1 275 ? -1.625 -1.777 33.005 1.00 90.81 275 ARG A C 1
ATOM 2205 O O . ARG A 1 275 ? -2.636 -1.612 33.680 1.00 90.81 275 ARG A O 1
ATOM 2212 N N . TYR A 1 276 ? -1.510 -1.300 31.766 1.00 91.44 276 TYR A N 1
ATOM 2213 C CA . TYR A 1 276 ? -2.572 -0.537 31.116 1.00 91.44 276 TYR A CA 1
ATOM 2214 C C . TYR A 1 276 ? -3.840 -1.380 30.907 1.00 91.44 276 TYR A C 1
ATOM 2216 O O . TYR A 1 276 ? -4.931 -0.947 31.270 1.00 91.44 276 TYR A O 1
ATOM 2224 N N . LYS A 1 277 ? -3.700 -2.624 30.440 1.00 89.94 277 LYS A N 1
ATOM 2225 C CA . LYS A 1 277 ? -4.772 -3.623 30.358 1.00 89.94 277 LYS A CA 1
ATOM 2226 C C . LYS A 1 277 ? -5.462 -3.802 31.713 1.00 89.94 277 LYS A C 1
ATOM 2228 O O . LYS A 1 277 ? -6.685 -3.706 31.781 1.00 89.94 277 LYS A O 1
ATOM 2233 N N . ASN A 1 278 ? -4.702 -4.010 32.787 1.00 88.06 278 ASN A N 1
ATOM 2234 C CA . ASN A 1 278 ? -5.274 -4.192 34.123 1.00 88.06 278 ASN A CA 1
ATOM 2235 C C . ASN A 1 278 ? -6.013 -2.933 34.604 1.00 88.06 278 ASN A C 1
ATOM 2237 O O . ASN A 1 278 ? -7.084 -3.051 35.188 1.00 88.06 278 ASN A O 1
ATOM 2241 N N . SER A 1 279 ? -5.542 -1.727 34.265 1.00 87.00 279 SER A N 1
ATOM 2242 C CA . SER A 1 279 ? -6.291 -0.489 34.552 1.00 87.00 279 SER A CA 1
ATOM 2243 C C . SER A 1 279 ? -7.600 -0.365 33.755 1.00 87.00 279 SER A C 1
ATOM 2245 O O . SER A 1 279 ? -8.571 0.226 34.207 1.00 87.00 279 SER A O 1
ATOM 2247 N N . ILE A 1 280 ? -7.685 -0.957 32.563 1.00 85.44 280 ILE A N 1
ATOM 2248 C CA . ILE A 1 280 ? -8.922 -0.938 31.768 1.00 85.44 280 ILE A CA 1
ATOM 2249 C C . ILE A 1 280 ? -9.930 -1.962 32.303 1.00 85.44 280 ILE A C 1
ATOM 2251 O O . ILE A 1 280 ? -11.133 -1.700 32.361 1.00 85.44 280 ILE A O 1
ATOM 2255 N N . ILE A 1 281 ? -9.445 -3.147 32.670 1.00 83.88 281 ILE A N 1
ATOM 2256 C CA . ILE A 1 281 ? -10.298 -4.284 33.023 1.00 83.88 281 ILE A CA 1
ATOM 2257 C C . ILE A 1 281 ? -10.652 -4.276 34.516 1.00 83.88 281 ILE A C 1
ATOM 2259 O O . ILE A 1 281 ? -11.797 -4.559 34.869 1.00 83.88 281 ILE A O 1
ATOM 2263 N N . GLU A 1 282 ? -9.703 -3.941 35.390 1.00 76.88 282 GLU A N 1
ATOM 2264 C CA . GLU A 1 282 ? -9.784 -4.204 36.831 1.00 76.88 282 GLU A CA 1
ATOM 2265 C C . GLU A 1 282 ? -9.816 -2.928 37.691 1.00 76.88 282 GLU A C 1
ATOM 2267 O O . GLU A 1 282 ? -10.647 -2.843 38.594 1.00 76.88 282 GLU A O 1
ATOM 2272 N N . GLU A 1 283 ? -9.003 -1.904 37.405 1.00 66.06 283 GLU A N 1
ATOM 2273 C CA . GLU A 1 283 ? -8.752 -0.798 38.354 1.00 66.06 283 GLU A CA 1
ATOM 2274 C C . GLU A 1 283 ? -9.126 0.607 37.843 1.00 66.06 283 GLU A C 1
ATOM 2276 O O . GLU A 1 283 ? -8.669 1.043 36.796 1.00 66.06 283 GLU A O 1
ATOM 2281 N N . GLY A 1 284 ? -9.888 1.378 38.633 1.00 60.00 284 GLY A N 1
ATOM 2282 C CA . GLY A 1 284 ? -10.136 2.814 38.405 1.00 60.00 284 GLY A CA 1
ATOM 2283 C C . GLY A 1 284 ? -11.579 3.179 38.035 1.00 60.00 284 GLY A C 1
ATOM 2284 O O . GLY A 1 284 ? -12.392 2.321 37.704 1.00 60.00 284 GLY A O 1
ATOM 2285 N N . SER A 1 285 ? -11.914 4.474 38.087 1.00 58.22 285 SER A N 1
ATOM 2286 C CA . SER A 1 285 ? -13.289 4.988 37.909 1.00 58.22 285 SER A CA 1
ATOM 2287 C C . SER A 1 285 ? -13.912 4.720 36.532 1.00 58.22 285 SER A C 1
ATOM 2289 O O . SER A 1 285 ? -15.129 4.815 36.391 1.00 58.22 285 SER A O 1
ATOM 2291 N N . TYR A 1 286 ? -13.087 4.392 35.535 1.00 69.19 286 TYR A N 1
ATOM 2292 C CA . TYR A 1 286 ? -13.493 4.098 34.157 1.00 69.19 286 TYR A CA 1
ATOM 2293 C C . TYR A 1 286 ? -13.215 2.640 33.752 1.00 69.19 286 TYR A C 1
ATOM 2295 O O . TYR A 1 286 ? -13.366 2.296 32.580 1.00 69.19 286 TYR A O 1
ATOM 2303 N N . SER A 1 287 ? -12.805 1.779 34.694 1.00 79.19 287 SER A N 1
ATOM 2304 C CA . SER A 1 287 ? -12.590 0.359 34.408 1.00 79.19 287 SER A CA 1
ATOM 2305 C C . SER A 1 287 ? -13.920 -0.371 34.231 1.00 79.19 287 SER A C 1
ATOM 2307 O O . SER A 1 287 ? -14.942 0.015 34.810 1.00 79.19 287 SER A O 1
ATOM 2309 N N . PHE A 1 288 ? -13.914 -1.459 33.456 1.00 79.81 288 PHE A N 1
ATOM 2310 C CA . PHE A 1 288 ? -15.119 -2.264 33.239 1.00 79.81 288 PHE A CA 1
ATOM 2311 C C . PHE A 1 288 ? -15.739 -2.740 34.563 1.00 79.81 288 PHE A C 1
ATOM 2313 O O . PHE A 1 288 ? -16.950 -2.626 34.747 1.00 79.81 288 PHE A O 1
ATOM 2320 N N . GLU A 1 289 ? -14.930 -3.223 35.512 1.00 76.81 289 GLU A N 1
ATOM 2321 C CA . GLU A 1 289 ? -15.436 -3.692 36.808 1.00 76.81 289 GLU A CA 1
ATOM 2322 C C . GLU A 1 289 ? -16.070 -2.578 37.650 1.00 76.81 289 GLU A C 1
ATOM 2324 O O . GLU A 1 289 ? -17.133 -2.789 38.243 1.00 76.81 289 GLU A O 1
ATOM 2329 N N . THR A 1 290 ? -15.478 -1.382 37.676 1.00 78.69 290 THR A N 1
ATOM 2330 C CA . THR A 1 290 ? -16.039 -0.244 38.419 1.00 78.69 290 THR A CA 1
ATOM 2331 C C . THR A 1 290 ? -17.333 0.250 37.787 1.00 78.69 290 THR A C 1
ATOM 2333 O O . THR A 1 290 ? -18.326 0.447 38.495 1.00 78.69 290 THR A O 1
ATOM 2336 N N . LEU A 1 291 ? -17.349 0.399 36.459 1.00 80.88 291 LEU A N 1
ATOM 2337 C CA . LEU A 1 291 ? -18.537 0.795 35.704 1.00 80.88 291 LEU A CA 1
ATOM 2338 C C . LEU A 1 291 ? -19.665 -0.222 35.885 1.00 80.88 291 LEU A C 1
ATOM 2340 O O . LEU A 1 291 ? -20.800 0.163 36.141 1.00 80.88 291 LEU A O 1
ATOM 2344 N N . ARG A 1 292 ? -19.352 -1.522 35.855 1.00 77.88 292 ARG A N 1
ATOM 2345 C CA . ARG A 1 292 ? -20.329 -2.590 36.090 1.00 77.88 292 ARG A CA 1
ATOM 2346 C C . ARG A 1 292 ? -20.951 -2.510 37.479 1.00 77.88 292 ARG A C 1
ATOM 2348 O O . ARG A 1 292 ? -22.171 -2.578 37.602 1.00 77.88 292 ARG A O 1
ATOM 2355 N N . ARG A 1 293 ? -20.127 -2.393 38.528 1.00 75.25 293 ARG A N 1
ATOM 2356 C CA . ARG A 1 293 ? -20.612 -2.308 39.920 1.00 75.25 293 ARG A CA 1
ATOM 2357 C C . ARG A 1 293 ? -21.458 -1.060 40.146 1.00 75.25 293 ARG A C 1
ATOM 2359 O O . ARG A 1 293 ? -22.410 -1.106 40.916 1.00 75.25 293 ARG A O 1
ATOM 2366 N N . SER A 1 294 ? -21.109 0.024 39.461 1.00 78.75 294 SER A N 1
ATOM 2367 C CA . SER A 1 294 ? -21.720 1.332 39.666 1.00 78.75 294 SER A CA 1
ATOM 2368 C C . SER A 1 294 ? -22.866 1.634 38.704 1.00 78.75 294 SER A C 1
ATOM 2370 O O . SER A 1 294 ? -23.581 2.589 38.966 1.00 78.75 294 SER A O 1
ATOM 2372 N N . LYS A 1 295 ? -23.091 0.847 37.637 1.00 80.31 295 LYS A N 1
ATOM 2373 C CA . LYS A 1 295 ? -24.111 1.137 36.608 1.00 80.31 295 LYS A CA 1
ATOM 2374 C C . LYS A 1 295 ? -25.476 1.420 37.226 1.00 80.31 295 LYS A C 1
ATOM 2376 O O . LYS A 1 295 ? -26.033 2.481 36.995 1.00 80.31 295 LYS A O 1
ATOM 2381 N N . LYS A 1 296 ? -25.966 0.509 38.072 1.00 75.25 296 LYS A N 1
ATOM 2382 C CA . LYS A 1 296 ? -27.270 0.663 38.728 1.00 75.25 296 LYS A CA 1
ATOM 2383 C C . LYS A 1 296 ? -27.335 1.943 39.569 1.00 75.25 296 LYS A C 1
ATOM 2385 O O . LYS A 1 296 ? -28.310 2.674 39.482 1.00 75.25 296 LYS A O 1
ATOM 2390 N N . ALA A 1 297 ? -26.284 2.225 40.337 1.00 75.12 297 ALA A N 1
ATOM 2391 C CA . ALA A 1 297 ? -26.203 3.455 41.116 1.00 75.12 297 ALA A CA 1
ATOM 2392 C C . ALA A 1 297 ? -26.162 4.697 40.207 1.00 75.12 297 ALA A C 1
ATOM 2394 O O . ALA A 1 297 ? -26.776 5.703 40.528 1.00 75.12 297 ALA A O 1
ATOM 2395 N N . TYR A 1 298 ? -25.486 4.631 39.057 1.00 80.88 298 TYR A N 1
ATOM 2396 C CA . TYR A 1 298 ? -25.454 5.717 38.077 1.00 80.88 298 TYR A CA 1
ATOM 2397 C C . TYR A 1 298 ? -26.807 5.949 37.413 1.00 80.88 298 TYR A C 1
ATOM 2399 O O . TYR A 1 298 ? -27.174 7.105 37.240 1.00 80.88 298 TYR A O 1
ATOM 2407 N N . ASP A 1 299 ? -27.548 4.890 37.090 1.00 74.38 299 ASP A N 1
ATOM 2408 C CA . ASP A 1 299 ? -28.903 4.985 36.542 1.00 74.38 299 ASP A CA 1
ATOM 2409 C C . ASP A 1 299 ? -29.856 5.625 37.569 1.00 74.38 299 ASP A C 1
ATOM 2411 O O . ASP A 1 299 ? -30.535 6.602 37.260 1.00 74.38 299 ASP A O 1
ATOM 2415 N N . GLU A 1 300 ? -29.827 5.162 38.824 1.00 79.62 300 GLU A N 1
ATOM 2416 C CA . GLU A 1 300 ? -30.630 5.730 39.920 1.00 79.62 300 GLU A CA 1
ATOM 2417 C C . GLU A 1 300 ? -30.275 7.203 40.195 1.00 79.62 300 GLU A C 1
ATOM 2419 O O . GLU A 1 300 ? -31.159 8.046 40.367 1.00 79.62 300 GLU A O 1
ATOM 2424 N N . MET A 1 301 ? -28.980 7.540 40.190 1.00 79.75 301 MET A N 1
ATOM 2425 C CA . MET A 1 301 ? -28.516 8.921 40.342 1.00 79.75 301 MET A CA 1
ATOM 2426 C C . MET A 1 301 ? -28.960 9.787 39.161 1.00 79.75 301 MET A C 1
ATOM 2428 O O . MET A 1 301 ? -29.457 10.891 39.373 1.00 79.75 301 MET A O 1
ATOM 2432 N N . LEU A 1 302 ? -28.844 9.286 37.931 1.00 82.00 302 LEU A N 1
ATOM 2433 C CA . LEU A 1 302 ? -29.254 9.994 36.722 1.00 82.00 302 LEU A CA 1
ATOM 2434 C C . LEU A 1 302 ? -30.756 10.305 36.731 1.00 82.00 302 LEU A C 1
ATOM 2436 O O . LEU A 1 302 ? -31.144 11.423 36.393 1.00 82.00 302 LEU A O 1
ATOM 2440 N N . ASP A 1 303 ? -31.591 9.348 37.130 1.00 80.88 303 ASP A N 1
ATOM 2441 C CA . ASP A 1 303 ? -33.038 9.547 37.211 1.00 80.88 303 ASP A CA 1
ATOM 2442 C C . ASP A 1 303 ? -33.410 10.539 38.316 1.00 80.88 303 ASP A C 1
ATOM 2444 O O . ASP A 1 303 ? -34.227 11.433 38.089 1.00 80.88 303 ASP A O 1
ATOM 2448 N N . SER A 1 304 ? -32.745 10.473 39.475 1.00 81.19 304 SER A N 1
ATOM 2449 C CA . SER A 1 304 ? -32.968 11.450 40.547 1.00 81.19 304 SER A CA 1
ATOM 2450 C C . SER A 1 304 ? -32.568 12.875 40.135 1.00 81.19 304 SER A C 1
ATOM 2452 O O . SER A 1 304 ? -33.321 13.818 40.381 1.00 81.19 304 SER A O 1
ATOM 2454 N N . LEU A 1 305 ? -31.441 13.040 39.434 1.00 80.19 305 LEU A N 1
ATOM 2455 C CA . LEU A 1 305 ? -30.975 14.333 38.927 1.00 80.19 305 LEU A CA 1
ATOM 2456 C C . LEU A 1 305 ? -31.911 14.915 37.863 1.00 80.19 305 LEU A C 1
ATOM 2458 O O . LEU A 1 305 ? -32.183 16.113 37.890 1.00 80.19 305 LEU A O 1
ATOM 2462 N N . LYS A 1 306 ? -32.462 14.087 36.965 1.00 81.06 306 LYS A N 1
ATOM 2463 C CA . LYS A 1 306 ? -33.465 14.540 35.985 1.00 81.06 306 LYS A CA 1
ATOM 2464 C C . LYS A 1 306 ? -34.743 15.029 36.660 1.00 81.06 306 LYS A C 1
ATOM 2466 O O . LYS A 1 306 ? -35.252 16.080 36.288 1.00 81.06 306 LYS A O 1
ATOM 2471 N N . ILE A 1 307 ? -35.234 14.311 37.673 1.00 82.69 307 ILE A N 1
ATOM 2472 C CA . ILE A 1 307 ? -36.421 14.726 38.438 1.00 82.69 307 ILE A CA 1
ATOM 2473 C C . ILE A 1 307 ? -36.167 16.075 39.125 1.00 82.69 307 ILE A C 1
ATOM 2475 O O . ILE A 1 307 ? -37.022 16.959 39.095 1.00 82.69 307 ILE A O 1
ATOM 2479 N N . LEU A 1 308 ? -34.981 16.265 39.715 1.00 79.06 308 LEU A N 1
ATOM 2480 C CA . LEU A 1 308 ? -34.592 17.539 40.326 1.00 79.06 308 LEU A CA 1
ATOM 2481 C C . LEU A 1 308 ? -34.516 18.674 39.294 1.00 79.06 308 LEU A C 1
ATOM 2483 O O . LEU A 1 308 ? -35.027 19.763 39.555 1.00 79.06 308 LEU A O 1
ATOM 2487 N N . GLN A 1 309 ? -33.943 18.412 38.117 1.00 78.44 309 GLN A N 1
ATOM 2488 C CA . GLN A 1 309 ? -33.880 19.365 37.007 1.00 78.44 309 GLN A CA 1
ATOM 2489 C C . GLN A 1 309 ? -35.286 19.772 36.534 1.00 78.44 309 GLN A C 1
ATOM 2491 O O . GLN A 1 309 ? -35.577 20.963 36.421 1.00 78.44 309 GLN A O 1
ATOM 2496 N N . GLU A 1 310 ? -36.182 18.802 36.332 1.00 80.88 310 GLU A N 1
ATOM 2497 C CA . GLU A 1 310 ? -37.570 19.048 35.931 1.00 80.88 310 GLU A CA 1
ATOM 2498 C C . GLU A 1 310 ? -38.352 19.841 36.980 1.00 80.88 310 GLU A C 1
ATOM 2500 O O . GLU A 1 310 ? -39.125 20.727 36.623 1.00 80.88 310 GLU A O 1
ATOM 2505 N N . ASN A 1 311 ? -38.153 19.556 38.268 1.00 80.81 311 ASN A N 1
ATOM 2506 C CA . ASN A 1 311 ? -38.832 20.271 39.347 1.00 80.81 311 ASN A CA 1
ATOM 2507 C C . ASN A 1 311 ? -38.395 21.740 39.428 1.00 80.81 311 ASN A C 1
ATOM 2509 O O . ASN A 1 311 ? -39.232 22.607 39.667 1.00 80.81 311 ASN A O 1
ATOM 2513 N N . ILE A 1 312 ? -37.113 22.040 39.185 1.00 73.88 312 ILE A N 1
ATOM 2514 C CA . ILE A 1 312 ? -36.620 23.425 39.112 1.00 73.88 312 ILE A CA 1
ATOM 2515 C C . ILE A 1 312 ? -37.183 24.129 37.868 1.00 73.88 312 ILE A C 1
ATOM 2517 O O . ILE A 1 312 ? -37.596 25.280 37.958 1.00 73.88 312 ILE A O 1
ATOM 2521 N N . GLN A 1 313 ? -37.257 23.438 36.727 1.00 72.50 313 GLN A N 1
ATOM 2522 C CA . GLN A 1 313 ? -37.804 23.995 35.483 1.00 72.50 313 GLN A CA 1
ATOM 2523 C C . GLN A 1 313 ? -39.324 24.226 35.534 1.00 72.50 313 GLN A C 1
ATOM 2525 O O . GLN A 1 313 ? -39.810 25.205 34.977 1.00 72.50 313 GLN A O 1
ATOM 2530 N N . LYS A 1 314 ? -40.080 23.347 36.205 1.00 75.00 314 LYS A N 1
ATOM 2531 C CA . LYS A 1 314 ? -41.544 23.449 36.369 1.00 75.00 314 LYS A CA 1
ATOM 2532 C C . LYS A 1 314 ? -41.955 24.374 37.523 1.00 75.00 314 LYS A C 1
ATOM 2534 O O . LYS A 1 314 ? -43.088 24.843 37.547 1.00 75.00 314 LYS A O 1
ATOM 2539 N N . GLY A 1 315 ? -41.067 24.598 38.493 1.00 66.75 315 GLY A N 1
ATOM 2540 C CA . GLY A 1 315 ? -41.393 25.183 39.796 1.00 66.75 315 GLY A CA 1
ATOM 2541 C C . GLY A 1 315 ? -41.206 26.694 39.962 1.00 66.75 315 GLY A C 1
ATOM 2542 O O . GLY A 1 315 ? -41.507 27.191 41.044 1.00 66.75 315 GLY A O 1
ATOM 2543 N N . SER A 1 316 ? -40.729 27.455 38.972 1.00 53.66 316 SER A N 1
ATOM 2544 C CA . SER A 1 316 ? -40.480 28.893 39.170 1.00 53.66 316 SER A CA 1
ATOM 2545 C C . SER A 1 316 ? -40.896 29.758 37.986 1.00 53.66 316 SER A C 1
ATOM 2547 O O . SER A 1 316 ? -40.334 29.637 36.902 1.00 53.66 316 SER A O 1
ATOM 2549 N N . GLY A 1 317 ? -41.826 30.686 38.238 1.00 57.03 317 GLY A N 1
ATOM 2550 C CA . GLY A 1 317 ? -42.190 31.774 37.325 1.00 57.03 317 GLY A CA 1
ATOM 2551 C C . GLY A 1 317 ? -41.084 32.815 37.104 1.00 57.03 317 GLY A C 1
ATOM 2552 O O . GLY A 1 317 ? -41.245 33.643 36.223 1.00 57.03 317 GLY A O 1
ATOM 2553 N N . ASP A 1 318 ? -39.965 32.735 37.839 1.00 58.50 318 ASP A N 1
ATOM 2554 C CA . ASP A 1 318 ? -38.717 33.460 37.572 1.00 58.50 318 ASP A CA 1
ATOM 2555 C C . ASP A 1 318 ? -37.506 32.622 38.026 1.00 58.50 318 ASP A C 1
ATOM 2557 O O . ASP A 1 318 ? -37.415 32.197 39.184 1.00 58.50 318 ASP A O 1
ATOM 2561 N N . PHE A 1 319 ? -36.551 32.376 37.124 1.00 68.81 319 PHE A N 1
ATOM 2562 C CA . PHE A 1 319 ? -35.297 31.698 37.463 1.00 68.81 319 PHE A CA 1
ATOM 2563 C C . PHE A 1 319 ? -34.397 32.641 38.273 1.00 68.81 319 PHE A C 1
ATOM 2565 O O . PHE A 1 319 ? -33.836 33.598 37.745 1.00 68.81 319 PHE A O 1
ATOM 2572 N N . THR A 1 320 ? -34.206 32.359 39.563 1.00 76.69 320 THR A N 1
ATOM 2573 C CA . THR A 1 320 ? -33.188 33.062 40.361 1.00 76.69 320 THR A CA 1
ATOM 2574 C C . THR A 1 320 ? -31.775 32.685 39.895 1.00 76.69 320 THR A C 1
ATOM 2576 O O . THR A 1 320 ? -31.547 31.565 39.432 1.00 76.69 320 THR A O 1
ATOM 2579 N N . ALA A 1 321 ? -30.786 33.568 40.086 1.00 75.31 321 ALA A N 1
ATOM 2580 C CA . ALA A 1 321 ? -29.379 33.270 39.773 1.00 75.31 321 ALA A CA 1
ATOM 2581 C C . ALA A 1 321 ? -28.858 31.996 40.479 1.00 75.31 321 ALA A C 1
ATOM 2583 O O . ALA A 1 321 ? -28.019 31.273 39.943 1.00 75.31 321 ALA A O 1
ATOM 2584 N N . ALA A 1 322 ? -29.394 31.679 41.663 1.00 77.88 322 ALA A N 1
ATOM 2585 C CA . ALA A 1 322 ? -29.086 30.448 42.387 1.00 77.88 322 ALA A CA 1
ATOM 2586 C C . ALA A 1 322 ? -29.664 29.189 41.708 1.00 77.88 322 ALA A C 1
ATOM 2588 O O . ALA A 1 322 ? -29.011 28.145 41.708 1.00 77.88 322 ALA A O 1
ATOM 2589 N N . ASN A 1 323 ? -30.857 29.282 41.107 1.00 75.81 323 ASN A N 1
ATOM 2590 C CA . ASN A 1 323 ? -31.465 28.182 40.353 1.00 75.81 323 ASN A CA 1
ATOM 2591 C C . ASN A 1 323 ? -30.704 27.908 39.052 1.00 75.81 323 ASN A C 1
ATOM 2593 O O . ASN A 1 323 ? -30.482 26.746 38.727 1.00 75.81 323 ASN A O 1
ATOM 2597 N N . VAL A 1 324 ? -30.253 28.957 38.353 1.00 76.50 324 VAL A N 1
ATOM 2598 C CA . VAL A 1 324 ? -29.430 28.822 37.137 1.00 76.50 324 VAL A CA 1
ATOM 2599 C C . VAL A 1 324 ? -28.126 28.085 37.446 1.00 76.50 324 VAL A C 1
ATOM 2601 O O . VAL A 1 324 ? -27.834 27.071 36.821 1.00 76.50 324 VAL A O 1
ATOM 2604 N N . LYS A 1 325 ? -27.399 28.506 38.488 1.00 84.19 325 LYS A N 1
ATOM 2605 C CA . LYS A 1 325 ? -26.147 27.851 38.892 1.00 84.19 325 LYS A CA 1
ATOM 2606 C C . LYS A 1 325 ? -26.338 26.372 39.266 1.00 84.19 325 LYS A C 1
ATOM 2608 O O . LYS A 1 325 ? -25.525 25.531 38.899 1.00 84.19 325 LYS A O 1
ATOM 2613 N N . ARG A 1 326 ? -27.419 26.033 39.979 1.00 80.94 326 ARG A N 1
ATOM 2614 C CA . ARG A 1 326 ? -27.735 24.634 40.329 1.00 80.94 326 ARG A CA 1
ATOM 2615 C C . ARG A 1 326 ? -28.079 23.784 39.108 1.00 80.94 326 ARG A C 1
ATOM 2617 O O . ARG A 1 326 ? -27.698 22.619 39.064 1.00 80.94 326 ARG A O 1
ATOM 2624 N N . LEU A 1 327 ? -28.789 24.350 38.130 1.00 79.88 327 LEU A N 1
ATOM 2625 C CA . LEU A 1 327 ? -29.069 23.662 36.870 1.00 79.88 327 LEU A CA 1
ATOM 2626 C C . LEU A 1 327 ? -27.773 23.358 36.112 1.00 79.88 327 LEU A C 1
ATOM 2628 O O . LEU A 1 327 ? -27.598 22.225 35.680 1.00 79.88 327 LEU A O 1
ATOM 2632 N N . GLU A 1 328 ? -26.843 24.313 36.031 1.00 82.50 328 GLU A N 1
ATOM 2633 C CA . GLU A 1 328 ? -25.526 24.102 35.411 1.00 82.50 328 GLU A CA 1
ATOM 2634 C C . GLU A 1 328 ? -24.722 22.995 36.120 1.00 82.50 328 GLU A C 1
ATOM 2636 O O . GLU A 1 328 ? -24.140 22.123 35.471 1.00 82.50 328 GLU A O 1
ATOM 2641 N N . GLU A 1 329 ? -24.718 22.979 37.458 1.00 85.31 329 GLU A N 1
ATOM 2642 C CA . GLU A 1 329 ? -24.059 21.931 38.251 1.00 85.31 329 GLU A CA 1
ATOM 2643 C C . GLU A 1 329 ? -24.661 20.540 37.971 1.00 85.31 329 GLU A C 1
ATOM 2645 O O . GLU A 1 329 ? -23.917 19.581 37.730 1.00 85.31 329 GLU A O 1
ATOM 2650 N N . TYR A 1 330 ? -25.994 20.433 37.922 1.00 82.38 330 TYR A N 1
ATOM 2651 C CA . TYR A 1 330 ? -26.680 19.184 37.585 1.00 82.38 330 TYR A CA 1
ATOM 2652 C C . TYR A 1 330 ? -26.461 18.757 36.138 1.00 82.38 330 TYR A C 1
ATOM 2654 O O . TYR A 1 330 ? -26.277 17.568 35.887 1.00 82.38 330 TYR A O 1
ATOM 2662 N N . GLU A 1 331 ? -26.417 19.683 35.182 1.00 81.00 331 GLU A N 1
ATOM 2663 C CA . GLU A 1 331 ? -26.113 19.362 33.786 1.00 81.00 331 GLU A CA 1
ATOM 2664 C C . GLU A 1 331 ? -24.718 18.748 33.637 1.00 81.00 331 GLU A C 1
ATOM 2666 O O . GLU A 1 331 ? -24.552 17.743 32.935 1.00 81.00 331 GLU A O 1
ATOM 2671 N N . ILE A 1 332 ? -23.723 19.285 34.350 1.00 85.56 332 ILE A N 1
ATOM 2672 C CA . ILE A 1 332 ? -22.364 18.731 34.375 1.00 85.56 332 ILE A CA 1
ATOM 2673 C C . ILE A 1 332 ? -22.364 17.316 34.971 1.00 85.56 332 ILE A C 1
ATOM 2675 O O . ILE A 1 332 ? -21.703 16.419 34.439 1.00 85.56 332 ILE A O 1
ATOM 2679 N N . GLU A 1 333 ? -23.081 17.091 36.071 1.00 83.62 333 GLU A N 1
ATOM 2680 C CA . GLU A 1 333 ? -23.127 15.787 36.739 1.00 83.62 333 GLU A CA 1
ATOM 2681 C C . GLU A 1 333 ? -23.882 14.733 35.915 1.00 83.62 333 GLU A C 1
ATOM 2683 O O . GLU A 1 333 ? -23.381 13.623 35.712 1.00 83.62 333 GLU A O 1
ATOM 2688 N N . VAL A 1 334 ? -25.027 15.110 35.341 1.00 79.75 334 VAL A N 1
ATOM 2689 C CA . VAL A 1 334 ? -25.797 14.299 34.389 1.00 79.75 334 VAL A CA 1
ATOM 2690 C C . VAL A 1 334 ? -24.938 13.922 33.186 1.00 79.75 334 VAL A C 1
ATOM 2692 O O . VAL A 1 334 ? -24.945 12.761 32.773 1.00 79.75 334 VAL A O 1
ATOM 2695 N N . SER A 1 335 ? -24.179 14.870 32.632 1.00 84.62 335 SER A N 1
ATOM 2696 C CA . SER A 1 335 ? -23.278 14.620 31.504 1.00 84.62 335 SER A CA 1
ATOM 2697 C C . SER A 1 335 ? -22.207 13.579 31.856 1.00 84.62 335 SER A C 1
ATOM 2699 O O . SER A 1 335 ? -22.050 12.586 31.143 1.00 84.62 335 SER A O 1
ATOM 2701 N N . LYS A 1 336 ? -21.555 13.719 33.019 1.00 85.38 336 LYS A N 1
ATOM 2702 C CA . LYS A 1 336 ? -20.556 12.755 33.515 1.00 85.38 336 LYS A CA 1
ATOM 2703 C C . LYS A 1 336 ? -21.140 11.357 33.736 1.00 85.38 336 LYS A C 1
ATOM 2705 O O . LYS A 1 336 ? -20.487 10.361 33.427 1.00 85.38 336 LYS A O 1
ATOM 2710 N N . LEU A 1 337 ? -22.352 11.251 34.285 1.00 83.19 337 LEU A N 1
ATOM 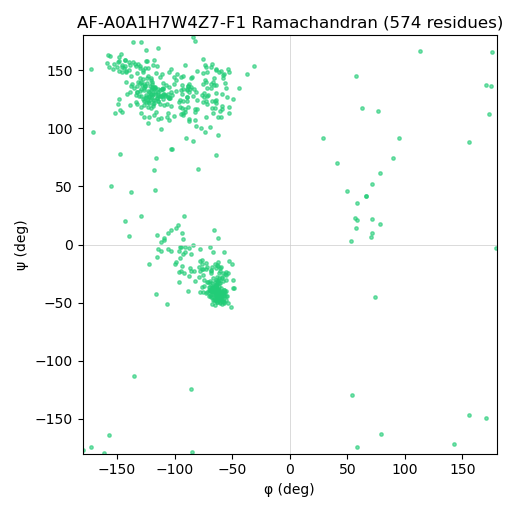2711 C CA . LEU A 1 337 ? -23.015 9.958 34.498 1.00 83.19 337 LEU A CA 1
ATOM 2712 C C . LEU A 1 337 ? -23.413 9.301 33.174 1.00 83.19 337 LEU A C 1
ATOM 2714 O O . LEU A 1 337 ? -23.142 8.115 32.978 1.00 83.19 337 LEU A O 1
ATOM 2718 N N . LYS A 1 338 ? -23.976 10.077 32.239 1.00 82.94 338 LYS A N 1
ATOM 2719 C CA . LYS A 1 338 ? -24.283 9.606 30.882 1.00 82.94 338 LYS A CA 1
ATOM 2720 C C . LYS A 1 338 ? -23.037 9.088 30.172 1.00 82.94 338 LYS A C 1
ATOM 2722 O O . LYS A 1 338 ? -23.109 8.038 29.539 1.00 82.94 338 LYS A O 1
ATOM 2727 N N . GLU A 1 339 ? -21.898 9.768 30.300 1.00 85.19 339 GLU A N 1
ATOM 2728 C CA . GLU A 1 339 ? -20.628 9.322 29.717 1.00 85.19 339 GLU A CA 1
ATOM 2729 C C . GLU A 1 339 ? -20.198 7.954 30.271 1.00 85.19 339 GLU A C 1
ATOM 2731 O O . GLU A 1 339 ? -19.850 7.057 29.504 1.00 85.19 339 GLU A O 1
ATOM 2736 N N . LYS A 1 340 ? -20.301 7.747 31.591 1.00 83.56 340 LYS A N 1
ATOM 2737 C CA . LYS A 1 340 ? -19.981 6.460 32.231 1.00 83.56 340 LYS A CA 1
ATOM 2738 C C . LYS A 1 340 ? -20.909 5.328 31.790 1.00 83.56 340 LYS A C 1
ATOM 2740 O O . LYS A 1 340 ? -20.427 4.231 31.504 1.00 83.56 340 LYS A O 1
ATOM 2745 N N . ILE A 1 341 ? -22.217 5.584 31.718 1.00 77.75 341 ILE A N 1
ATOM 2746 C CA . ILE A 1 341 ? -23.208 4.606 31.239 1.00 77.75 341 ILE A CA 1
ATOM 2747 C C . ILE A 1 341 ? -22.933 4.263 29.770 1.00 77.75 341 ILE A C 1
ATOM 2749 O O . ILE A 1 341 ? -22.813 3.091 29.422 1.00 77.75 341 ILE A O 1
ATOM 2753 N N . THR A 1 342 ? -22.719 5.279 28.930 1.00 81.00 342 THR A N 1
ATOM 2754 C CA . THR A 1 342 ? -22.404 5.114 27.502 1.00 81.00 342 THR A CA 1
ATOM 2755 C C . THR A 1 342 ? -21.124 4.304 27.305 1.00 81.00 342 THR A C 1
ATOM 2757 O O . THR A 1 342 ? -21.065 3.416 26.455 1.00 81.00 342 THR A O 1
ATOM 2760 N N . LEU A 1 343 ? -20.087 4.575 28.103 1.00 82.56 343 LEU A N 1
ATOM 2761 C CA . LEU A 1 343 ? -18.836 3.827 28.060 1.00 82.56 343 LEU A CA 1
ATOM 2762 C C . LEU A 1 343 ? -19.053 2.357 28.436 1.00 82.56 343 LEU A C 1
ATOM 2764 O O . LEU A 1 343 ? -18.564 1.474 27.734 1.00 82.56 343 LEU A O 1
ATOM 2768 N N . TYR A 1 344 ? -19.818 2.082 29.495 1.00 81.75 344 TYR A N 1
ATOM 2769 C CA . TYR A 1 344 ? -20.178 0.716 29.873 1.00 81.75 344 TYR A CA 1
ATOM 2770 C C . TYR A 1 344 ? -20.920 -0.014 28.742 1.00 81.75 344 TYR A C 1
ATOM 2772 O O . TYR A 1 344 ? -20.544 -1.127 28.372 1.00 81.75 344 TYR A O 1
ATOM 2780 N N . GLU A 1 345 ? -21.932 0.617 28.147 1.00 76.12 345 GLU A N 1
ATOM 2781 C CA . GLU A 1 345 ? -22.702 0.049 27.033 1.00 76.12 345 GLU A CA 1
ATOM 2782 C C . GLU A 1 345 ? -21.836 -0.201 25.792 1.00 76.12 345 GLU A C 1
ATOM 2784 O O . GLU A 1 345 ? -21.969 -1.231 25.124 1.00 76.12 345 GLU A O 1
ATOM 2789 N N . LYS A 1 346 ? -20.887 0.697 25.507 1.00 78.31 346 LYS A N 1
ATOM 2790 C CA . LYS A 1 346 ? -19.898 0.525 24.436 1.00 78.31 346 LYS A CA 1
ATOM 2791 C C . LYS A 1 346 ? -19.002 -0.694 24.679 1.00 78.31 346 LYS A C 1
ATOM 2793 O O . LYS A 1 346 ? -18.757 -1.459 23.750 1.00 78.31 346 LYS A O 1
ATOM 2798 N N . ILE A 1 347 ? -18.543 -0.899 25.915 1.00 77.69 347 ILE A N 1
ATOM 2799 C CA . ILE A 1 347 ? -17.720 -2.061 26.282 1.00 77.69 347 ILE A CA 1
ATOM 2800 C C . ILE A 1 347 ? -18.521 -3.355 26.124 1.00 77.69 347 ILE A C 1
ATOM 2802 O O . ILE A 1 347 ? -18.017 -4.312 25.550 1.00 77.69 347 ILE A O 1
ATOM 2806 N N . VAL A 1 348 ? -19.766 -3.389 26.607 1.00 74.31 348 VAL A N 1
ATOM 2807 C CA . VAL A 1 348 ? -20.623 -4.585 26.531 1.00 74.31 348 VAL A CA 1
ATOM 2808 C C . VAL A 1 348 ? -20.995 -4.928 25.086 1.00 74.31 348 VAL A C 1
ATOM 2810 O O . VAL A 1 348 ? -21.057 -6.106 24.739 1.00 74.31 348 VAL A O 1
ATOM 2813 N N . SER A 1 349 ? -21.220 -3.920 24.240 1.00 69.44 349 SER A N 1
ATOM 2814 C CA . SER A 1 349 ? -21.618 -4.125 22.842 1.00 69.44 349 SER A CA 1
ATOM 2815 C C . SER A 1 349 ? -20.480 -4.598 21.936 1.00 69.44 349 SER A C 1
ATOM 2817 O O . SER A 1 349 ? -20.731 -5.400 21.041 1.00 69.44 349 SER A O 1
ATOM 2819 N N . ASN A 1 350 ? -19.241 -4.140 22.152 1.00 72.44 350 ASN A N 1
ATOM 2820 C CA . ASN A 1 350 ? -18.080 -4.590 21.379 1.00 72.44 350 ASN A CA 1
ATOM 2821 C C . ASN A 1 350 ? -16.788 -4.600 22.226 1.00 72.44 350 ASN A C 1
ATOM 2823 O O . ASN A 1 350 ? -15.951 -3.700 22.081 1.00 72.44 350 ASN A O 1
ATOM 2827 N N . PRO A 1 351 ? -16.600 -5.619 23.090 1.00 78.88 351 PRO A N 1
ATOM 2828 C CA . PRO A 1 351 ? -15.411 -5.730 23.936 1.00 78.88 351 PRO A CA 1
ATOM 2829 C C . PRO A 1 351 ? -14.107 -5.749 23.128 1.00 78.88 351 PRO A C 1
ATOM 2831 O O . PRO A 1 351 ? -13.131 -5.099 23.507 1.00 78.88 351 PRO A O 1
ATOM 2834 N N . ASP A 1 352 ? -14.113 -6.459 21.997 1.00 81.62 352 ASP A N 1
ATOM 2835 C CA . ASP A 1 352 ? -12.930 -6.682 21.165 1.00 81.62 352 ASP A CA 1
ATOM 2836 C C . ASP A 1 352 ? -12.484 -5.360 20.524 1.00 81.62 352 ASP A C 1
ATOM 2838 O O . ASP A 1 352 ? -11.353 -4.917 20.715 1.00 81.62 352 ASP A O 1
ATOM 2842 N N . GLY A 1 353 ? -13.416 -4.653 19.873 1.00 83.62 353 GLY A N 1
ATOM 2843 C CA . GLY A 1 353 ? -13.141 -3.350 19.268 1.00 83.62 353 GLY A CA 1
ATOM 2844 C C . GLY A 1 353 ? -12.773 -2.270 20.288 1.00 83.62 353 GLY A C 1
ATOM 2845 O O . GLY A 1 353 ? -11.986 -1.372 19.978 1.00 83.62 353 GLY A O 1
ATOM 2846 N N . TYR A 1 354 ? -13.298 -2.349 21.516 1.00 85.50 354 TYR A N 1
ATOM 2847 C CA . TYR A 1 354 ? -12.894 -1.451 22.596 1.00 85.50 354 TYR A CA 1
ATOM 2848 C C . TYR A 1 354 ? -11.423 -1.662 22.979 1.00 85.50 354 TYR A C 1
ATOM 2850 O O . TYR A 1 354 ? -10.656 -0.695 22.956 1.00 85.50 354 TYR A O 1
ATOM 2858 N N . ILE A 1 355 ? -11.014 -2.906 23.259 1.00 88.25 355 ILE A N 1
ATOM 2859 C CA . ILE A 1 355 ? -9.621 -3.235 23.600 1.00 88.25 355 ILE A CA 1
ATOM 2860 C C . ILE A 1 355 ? -8.674 -2.889 22.454 1.00 88.25 355 ILE A C 1
ATOM 2862 O O . ILE A 1 355 ? -7.681 -2.202 22.698 1.00 88.25 355 ILE A O 1
ATOM 2866 N N . ASP A 1 356 ? -9.006 -3.264 21.218 1.00 88.38 356 ASP A N 1
ATOM 2867 C CA . ASP A 1 356 ? -8.192 -2.941 20.043 1.00 88.38 356 ASP A CA 1
ATOM 2868 C C . ASP A 1 356 ? -7.963 -1.431 19.928 1.00 88.38 356 ASP A C 1
ATOM 2870 O O . ASP A 1 356 ? -6.829 -0.973 19.787 1.00 88.38 356 ASP A O 1
ATOM 2874 N N . SER A 1 357 ? -9.019 -0.622 20.065 1.00 88.75 357 SER A N 1
ATOM 2875 C CA . SER A 1 357 ? -8.909 0.837 19.943 1.00 88.75 357 SER A CA 1
ATOM 2876 C C . SER A 1 357 ? -8.000 1.471 21.007 1.00 88.75 357 SER A C 1
ATOM 2878 O O . SER A 1 357 ? -7.214 2.382 20.706 1.00 88.75 357 SER A O 1
ATOM 2880 N N . LEU A 1 358 ? -8.062 0.966 22.244 1.00 90.62 358 LEU A N 1
ATOM 2881 C CA . LEU A 1 358 ? -7.237 1.443 23.350 1.00 90.62 358 LEU A CA 1
ATOM 2882 C C . LEU A 1 358 ? -5.787 0.998 23.195 1.00 90.62 358 LEU A C 1
ATOM 2884 O O . LEU A 1 358 ? -4.884 1.809 23.399 1.00 90.62 358 LEU A O 1
ATOM 2888 N N . MET A 1 359 ? -5.555 -0.249 22.784 1.00 91.69 359 MET A N 1
ATOM 2889 C CA . MET A 1 359 ? -4.211 -0.776 22.557 1.00 91.69 359 MET A CA 1
ATOM 2890 C C . MET A 1 359 ? -3.530 -0.105 21.361 1.00 91.69 359 MET A C 1
ATOM 2892 O O . MET A 1 359 ? -2.365 0.270 21.465 1.00 91.69 359 MET A O 1
ATOM 2896 N N . ILE A 1 360 ? -4.256 0.166 20.269 1.00 90.19 360 ILE A N 1
ATOM 2897 C CA . ILE A 1 360 ? -3.748 0.967 19.142 1.00 90.19 360 ILE A CA 1
ATOM 2898 C C . ILE A 1 360 ? -3.297 2.348 19.628 1.00 90.19 360 ILE A C 1
ATOM 2900 O O . ILE A 1 360 ? -2.192 2.790 19.315 1.00 90.19 360 ILE A O 1
ATOM 2904 N N . SER A 1 361 ? -4.143 3.035 20.400 1.00 90.38 361 SER A N 1
ATOM 2905 C CA . SER A 1 361 ? -3.844 4.377 20.917 1.00 90.38 361 SER A CA 1
ATOM 2906 C C . SER A 1 361 ? -2.668 4.374 21.895 1.00 90.38 361 SER A C 1
ATOM 2908 O O . SER A 1 361 ? -1.827 5.274 21.862 1.00 90.38 361 SER A O 1
ATOM 2910 N N . PHE A 1 362 ? -2.591 3.361 22.757 1.00 93.06 362 PHE A N 1
ATOM 2911 C CA . PHE A 1 362 ? -1.487 3.162 23.687 1.00 93.06 362 PHE A CA 1
ATOM 2912 C C . PHE A 1 362 ? -0.166 2.935 22.947 1.00 93.06 362 PHE A C 1
ATOM 2914 O O . PHE A 1 362 ? 0.828 3.594 23.252 1.00 93.06 362 PHE A O 1
ATOM 2921 N N . ASP A 1 363 ? -0.170 2.057 21.946 1.00 91.31 363 ASP A N 1
ATOM 2922 C CA . ASP A 1 363 ? 1.006 1.725 21.150 1.00 91.31 363 ASP A CA 1
ATOM 2923 C C . ASP A 1 363 ? 1.507 2.941 20.371 1.00 91.31 363 ASP A C 1
ATOM 2925 O O . ASP A 1 363 ? 2.699 3.232 20.395 1.00 91.31 363 ASP A O 1
ATOM 2929 N N . LYS A 1 364 ? 0.606 3.728 19.771 1.00 88.12 364 LYS A N 1
ATOM 2930 C CA . LYS A 1 364 ? 0.971 4.994 19.113 1.00 88.12 364 LYS A CA 1
ATOM 2931 C C . LYS A 1 364 ? 1.707 5.961 20.045 1.00 88.12 364 LYS A C 1
ATOM 2933 O O . LYS A 1 364 ? 2.655 6.610 19.618 1.00 88.12 364 LYS A O 1
ATOM 2938 N N . LYS A 1 365 ? 1.278 6.061 21.308 1.00 90.44 365 LYS A N 1
ATOM 2939 C CA . LYS A 1 365 ? 1.902 6.944 22.310 1.00 90.44 365 LYS A CA 1
ATOM 2940 C C . LYS A 1 365 ? 3.232 6.406 22.840 1.00 90.44 365 LYS A C 1
ATOM 2942 O O . LYS A 1 365 ? 4.059 7.190 23.290 1.00 90.44 365 LYS A O 1
ATOM 2947 N N . ASN A 1 366 ? 3.432 5.092 22.804 1.00 89.25 366 ASN A N 1
ATOM 2948 C CA . ASN A 1 366 ? 4.598 4.411 23.364 1.00 89.25 366 ASN A CA 1
ATOM 2949 C C . ASN A 1 366 ? 5.398 3.697 22.268 1.00 89.25 366 ASN A C 1
ATOM 2951 O O . ASN A 1 366 ? 5.762 2.529 22.398 1.00 89.25 366 ASN A O 1
ATOM 2955 N N . ASP A 1 367 ? 5.650 4.395 21.168 1.00 85.62 367 ASP A N 1
ATOM 2956 C CA . ASP A 1 367 ? 6.358 3.844 20.023 1.00 85.62 367 ASP A CA 1
ATOM 2957 C C . ASP A 1 367 ? 7.835 3.548 20.338 1.00 85.62 367 ASP A C 1
ATOM 2959 O O . ASP A 1 367 ? 8.645 4.432 20.635 1.00 85.62 367 ASP A O 1
ATOM 2963 N N . ILE A 1 368 ? 8.192 2.269 20.245 1.00 86.12 368 ILE A N 1
ATOM 2964 C CA . ILE A 1 368 ? 9.546 1.763 20.502 1.00 86.12 368 ILE A CA 1
ATOM 2965 C C . ILE A 1 368 ? 10.262 1.301 19.233 1.00 86.12 368 ILE A C 1
ATOM 2967 O O . ILE A 1 368 ? 11.344 0.719 19.332 1.00 86.12 368 ILE A O 1
ATOM 2971 N N . LEU A 1 369 ? 9.671 1.489 18.052 1.00 85.31 369 LEU A N 1
ATOM 2972 C CA . LEU A 1 369 ? 10.265 0.994 16.814 1.00 85.31 369 LEU A CA 1
ATOM 2973 C C . LEU A 1 369 ? 11.463 1.862 16.416 1.00 85.31 369 LEU A C 1
ATOM 2975 O O . LEU A 1 369 ? 11.378 3.084 16.351 1.00 85.31 369 LEU A O 1
ATOM 2979 N N . GLU A 1 370 ? 12.588 1.214 16.125 1.00 84.88 370 GLU A N 1
ATOM 2980 C CA . GLU A 1 370 ? 13.732 1.812 15.423 1.00 84.88 370 GLU A CA 1
ATOM 2981 C C . GLU A 1 370 ? 13.549 1.706 13.903 1.00 84.88 370 GLU A C 1
ATOM 2983 O O . GLU A 1 370 ? 14.188 2.414 13.131 1.00 84.88 370 GLU A O 1
ATOM 2988 N N . GLY A 1 371 ? 12.696 0.786 13.450 1.00 78.81 371 GLY A N 1
ATOM 2989 C CA . GLY A 1 371 ? 12.500 0.567 12.032 1.00 78.81 371 GLY A CA 1
ATOM 2990 C C . GLY A 1 371 ? 11.486 -0.509 11.690 1.00 78.81 371 GLY A C 1
ATOM 2991 O O . GLY A 1 371 ? 10.859 -1.133 12.547 1.00 78.81 371 GLY A O 1
ATOM 2992 N N . ASN A 1 372 ? 11.357 -0.742 10.391 1.00 81.75 372 ASN A N 1
ATOM 2993 C CA . ASN A 1 372 ? 10.407 -1.659 9.797 1.00 81.75 372 ASN A CA 1
ATOM 2994 C C . ASN A 1 372 ? 10.909 -2.208 8.456 1.00 81.75 372 ASN A C 1
ATOM 2996 O O . ASN A 1 372 ? 11.690 -1.572 7.747 1.00 81.75 372 ASN A O 1
ATOM 3000 N N . LYS A 1 373 ? 10.425 -3.388 8.070 1.00 84.50 373 LYS A N 1
ATOM 3001 C CA . LYS A 1 373 ? 10.631 -3.960 6.733 1.00 84.50 373 LYS A CA 1
ATOM 3002 C C . LYS A 1 373 ? 9.291 -4.341 6.120 1.00 84.50 373 LYS A C 1
ATOM 3004 O O . LYS A 1 373 ? 8.499 -5.029 6.756 1.00 84.50 373 LYS A O 1
ATOM 3009 N N . LEU A 1 374 ? 9.089 -3.955 4.865 1.00 84.38 374 LEU A N 1
ATOM 3010 C CA . LEU A 1 374 ? 7.946 -4.329 4.040 1.00 84.38 374 LEU A CA 1
ATOM 3011 C C . LEU A 1 374 ? 8.434 -4.999 2.765 1.00 84.38 374 LEU A C 1
ATOM 3013 O O . LEU A 1 374 ? 9.455 -4.610 2.204 1.00 84.38 374 LEU A O 1
ATOM 3017 N N . HIS A 1 375 ? 7.691 -5.975 2.275 1.00 89.00 375 HIS A N 1
ATOM 3018 C CA . HIS A 1 375 ? 7.909 -6.507 0.939 1.00 89.00 375 HIS A CA 1
ATOM 3019 C C . HIS A 1 375 ? 6.577 -6.908 0.316 1.00 89.00 375 HIS A C 1
ATOM 3021 O O . HIS A 1 375 ? 5.612 -7.189 1.029 1.00 89.00 375 HIS A O 1
ATOM 3027 N N . TRP A 1 376 ? 6.508 -6.883 -1.010 1.00 88.81 376 TRP A N 1
ATOM 3028 C CA . TRP A 1 376 ? 5.302 -7.242 -1.749 1.00 88.81 376 TRP A CA 1
ATOM 3029 C C . TRP A 1 376 ? 5.632 -7.748 -3.148 1.00 88.81 376 TRP A C 1
ATOM 3031 O O . TRP A 1 376 ? 6.622 -7.341 -3.763 1.00 88.81 376 TRP A O 1
ATOM 3041 N N . LEU A 1 377 ? 4.769 -8.622 -3.657 1.00 93.19 377 LEU A N 1
ATOM 3042 C CA . LEU A 1 377 ? 4.750 -8.989 -5.068 1.00 93.19 377 LEU A CA 1
ATOM 3043 C C . LEU A 1 377 ? 3.847 -8.017 -5.822 1.00 93.19 377 LEU A C 1
ATOM 3045 O O . LEU A 1 377 ? 2.760 -7.684 -5.353 1.00 93.19 377 LEU A O 1
ATOM 3049 N N . LYS A 1 378 ? 4.310 -7.569 -6.985 1.00 91.56 378 LYS A N 1
ATOM 3050 C CA . LYS A 1 378 ? 3.626 -6.651 -7.893 1.00 91.56 378 LYS A CA 1
ATOM 3051 C C . LYS A 1 378 ? 3.494 -7.330 -9.250 1.00 91.56 378 LYS A C 1
ATOM 3053 O O . LYS A 1 378 ? 4.492 -7.797 -9.785 1.00 91.56 378 LYS A O 1
ATOM 3058 N N . THR A 1 379 ? 2.286 -7.371 -9.794 1.00 94.69 379 THR A N 1
ATOM 3059 C CA . THR A 1 379 ? 2.023 -7.785 -11.177 1.00 94.69 379 THR A CA 1
ATOM 3060 C C . THR A 1 379 ? 1.394 -6.614 -11.915 1.00 94.69 379 THR A C 1
ATOM 3062 O O . THR A 1 379 ? 0.334 -6.154 -11.500 1.00 94.69 379 THR A O 1
ATOM 3065 N N . THR A 1 380 ? 2.026 -6.120 -12.975 1.00 93.75 380 THR A N 1
ATOM 3066 C CA . THR A 1 380 ? 1.521 -5.014 -13.799 1.00 93.75 380 THR A CA 1
ATOM 3067 C C . THR A 1 380 ? 1.198 -5.525 -15.194 1.00 93.75 380 THR A C 1
ATOM 3069 O O . THR A 1 380 ? 2.051 -6.121 -15.843 1.00 93.75 380 THR A O 1
ATOM 3072 N N . VAL A 1 381 ? -0.015 -5.259 -15.662 1.00 95.50 381 VAL A N 1
ATOM 3073 C CA . VAL A 1 381 ? -0.414 -5.411 -17.062 1.00 95.50 381 VAL A CA 1
ATOM 3074 C C . VAL A 1 381 ? -0.468 -4.016 -17.672 1.00 95.50 381 VAL A C 1
ATOM 3076 O O . VAL A 1 381 ? -1.124 -3.136 -17.122 1.00 95.50 381 VAL A O 1
ATOM 3079 N N . ASP A 1 382 ? 0.238 -3.807 -18.774 1.00 93.75 382 ASP A N 1
ATOM 3080 C CA . ASP A 1 382 ? 0.352 -2.533 -19.487 1.00 93.75 382 ASP A CA 1
ATOM 3081 C C . ASP A 1 382 ? -0.111 -2.748 -20.927 1.00 93.75 382 ASP A C 1
ATOM 3083 O O . ASP A 1 382 ? 0.408 -3.621 -21.624 1.00 93.75 382 ASP A O 1
ATOM 3087 N N . ILE A 1 383 ? -1.115 -1.982 -21.344 1.00 92.94 383 ILE A N 1
ATOM 3088 C CA . ILE A 1 383 ? -1.636 -1.974 -22.706 1.00 92.94 383 ILE A CA 1
ATOM 3089 C C . ILE A 1 383 ? -1.424 -0.572 -23.251 1.00 92.94 383 ILE A C 1
ATOM 3091 O O . ILE A 1 383 ? -1.904 0.407 -22.681 1.00 92.94 383 ILE A O 1
ATOM 3095 N N . SER A 1 384 ? -0.740 -0.471 -24.379 1.00 89.56 384 SER A N 1
ATOM 3096 C CA . SER A 1 384 ? -0.513 0.803 -25.054 1.00 89.56 384 SER A CA 1
ATOM 3097 C C . SER A 1 384 ? -0.718 0.682 -26.547 1.00 89.56 384 SER A C 1
ATOM 3099 O O . SER A 1 384 ? -0.643 -0.397 -27.131 1.00 89.56 384 SER A O 1
ATOM 3101 N N . ASN A 1 385 ? -0.998 1.820 -27.162 1.00 86.06 385 ASN A N 1
ATOM 3102 C CA . ASN A 1 385 ? -0.921 1.986 -28.594 1.00 86.06 385 ASN A CA 1
ATOM 3103 C C . ASN A 1 385 ? 0.276 2.887 -28.901 1.00 86.06 385 ASN A C 1
ATOM 3105 O O . ASN A 1 385 ? 0.339 4.025 -28.429 1.00 86.06 385 ASN A O 1
ATOM 3109 N N . GLN A 1 386 ? 1.213 2.345 -29.669 1.00 80.31 386 GLN A N 1
ATOM 3110 C CA . GLN A 1 386 ? 2.402 3.034 -30.137 1.00 80.31 386 GLN A CA 1
ATOM 3111 C C . GLN A 1 386 ? 2.127 3.643 -31.504 1.00 80.31 386 GLN A C 1
ATOM 3113 O O . GLN A 1 386 ? 1.820 2.910 -32.438 1.00 80.31 386 GLN A O 1
ATOM 3118 N N . ASN A 1 387 ? 2.316 4.946 -31.644 1.00 79.62 387 ASN A N 1
ATOM 3119 C CA . ASN A 1 387 ? 2.345 5.633 -32.925 1.00 79.62 387 ASN A CA 1
ATOM 3120 C C . ASN A 1 387 ? 3.807 5.848 -33.331 1.00 79.62 387 ASN A C 1
ATOM 3122 O O . ASN A 1 387 ? 4.606 6.296 -32.516 1.00 79.62 387 ASN A O 1
ATOM 3126 N N . VAL A 1 388 ? 4.175 5.520 -34.565 1.00 78.06 388 VAL A N 1
ATOM 3127 C CA . VAL A 1 388 ? 5.557 5.598 -35.059 1.00 78.06 388 VAL A CA 1
ATOM 3128 C C . VAL A 1 388 ? 5.658 6.586 -36.215 1.00 78.06 388 VAL A C 1
ATOM 3130 O O . VAL A 1 388 ? 4.861 6.536 -37.152 1.00 78.06 388 VAL A O 1
ATOM 3133 N N . GLU A 1 389 ? 6.689 7.427 -36.181 1.00 74.94 389 GLU A N 1
ATOM 3134 C CA . GLU A 1 389 ? 7.115 8.262 -37.300 1.00 74.94 389 GLU A CA 1
ATOM 3135 C C . GLU A 1 389 ? 8.324 7.636 -38.005 1.00 74.94 389 GLU A C 1
ATOM 3137 O O . GLU A 1 389 ? 9.442 7.600 -37.485 1.00 74.94 389 GLU A O 1
ATOM 3142 N N . LEU A 1 390 ? 8.113 7.157 -39.230 1.00 76.31 390 LEU A N 1
ATOM 3143 C CA . LEU A 1 390 ? 9.170 6.591 -40.066 1.00 76.31 390 LEU A CA 1
ATOM 3144 C C . LEU A 1 390 ? 9.759 7.677 -40.969 1.00 76.31 390 LEU A C 1
ATOM 3146 O O . LEU A 1 390 ? 9.051 8.593 -41.394 1.00 76.31 390 LEU A O 1
ATOM 3150 N N . ASP A 1 391 ? 11.063 7.630 -41.237 1.00 74.56 391 ASP A N 1
ATOM 3151 C CA . ASP A 1 391 ? 11.641 8.440 -42.311 1.00 74.56 391 ASP A CA 1
ATOM 3152 C C . ASP A 1 391 ? 11.447 7.721 -43.656 1.00 74.56 391 ASP A C 1
ATOM 3154 O O . ASP A 1 391 ? 11.955 6.617 -43.872 1.00 74.56 391 ASP A O 1
ATOM 3158 N N . THR A 1 392 ? 10.675 8.341 -44.551 1.00 70.31 392 THR A N 1
ATOM 3159 C CA . THR A 1 392 ? 10.287 7.785 -45.854 1.00 70.31 392 THR A CA 1
ATOM 3160 C C . THR A 1 392 ? 11.030 8.425 -47.027 1.00 70.31 392 THR A C 1
ATOM 3162 O O . THR A 1 392 ? 10.645 8.195 -48.172 1.00 70.31 392 THR A O 1
ATOM 3165 N N . VAL A 1 393 ? 12.060 9.248 -46.780 1.00 65.81 393 VAL A N 1
ATOM 3166 C CA . VAL A 1 393 ? 12.768 10.024 -47.821 1.00 65.81 393 VAL A CA 1
ATOM 3167 C C . VAL A 1 393 ? 13.313 9.141 -48.957 1.00 65.81 393 VAL A C 1
ATOM 3169 O O . VAL A 1 393 ? 13.405 9.602 -50.093 1.00 65.81 393 VAL A O 1
ATOM 3172 N N . SER A 1 394 ? 13.594 7.862 -48.685 1.00 59.47 394 SER A N 1
ATOM 3173 C CA . SER A 1 394 ? 14.185 6.912 -49.643 1.00 59.47 394 SER A CA 1
ATOM 3174 C C . SER A 1 394 ? 13.195 5.907 -50.261 1.00 59.47 394 SER A C 1
ATOM 3176 O O . SER A 1 394 ? 13.628 4.933 -50.875 1.00 59.47 394 SER A O 1
ATOM 3178 N N . VAL A 1 395 ? 11.877 6.101 -50.106 1.00 65.31 395 VAL A N 1
ATOM 3179 C CA . VAL A 1 395 ? 10.842 5.199 -50.655 1.00 65.31 395 VAL A CA 1
ATOM 3180 C C . VAL A 1 395 ? 9.980 5.936 -51.681 1.00 65.31 395 VAL A C 1
ATOM 3182 O O . VAL A 1 395 ? 9.538 7.063 -51.449 1.00 65.31 395 VAL A O 1
ATOM 3185 N N . ALA A 1 396 ? 9.705 5.304 -52.827 1.00 60.09 396 ALA A N 1
ATOM 3186 C CA . ALA A 1 396 ? 8.840 5.884 -53.851 1.00 60.09 396 ALA A CA 1
ATOM 3187 C C . ALA A 1 396 ? 7.434 6.182 -53.286 1.00 60.09 396 ALA A C 1
ATOM 3189 O O . ALA A 1 396 ? 6.777 5.302 -52.728 1.00 60.09 396 ALA A O 1
ATOM 3190 N N . LYS A 1 397 ? 6.935 7.414 -53.496 1.00 56.06 397 LYS A N 1
ATOM 3191 C CA . LYS A 1 397 ? 5.628 7.928 -53.011 1.00 56.06 397 LYS A CA 1
ATOM 3192 C C . LYS A 1 397 ? 4.411 7.028 -53.300 1.00 56.06 397 LYS A C 1
ATOM 3194 O O . LYS A 1 397 ? 3.359 7.235 -52.703 1.00 56.06 397 LYS A O 1
ATOM 3199 N N . PHE A 1 398 ? 4.519 6.072 -54.223 1.00 49.38 398 PHE A N 1
ATOM 3200 C CA . PHE A 1 398 ? 3.425 5.196 -54.645 1.00 49.38 398 PHE A CA 1
ATOM 3201 C C . PHE A 1 398 ? 3.246 3.941 -53.772 1.00 49.38 398 PHE A C 1
ATOM 3203 O O . PHE A 1 398 ? 2.129 3.446 -53.705 1.00 49.38 398 PHE A O 1
ATOM 3210 N N . ILE A 1 399 ? 4.272 3.478 -53.042 1.00 53.41 399 ILE A N 1
ATOM 3211 C CA . ILE A 1 399 ? 4.186 2.269 -52.188 1.00 53.41 399 ILE A CA 1
ATOM 3212 C C . ILE A 1 399 ? 3.456 2.556 -50.857 1.00 53.41 399 ILE A C 1
ATOM 3214 O O . ILE A 1 399 ? 2.871 1.667 -50.249 1.00 53.41 399 ILE A O 1
ATOM 3218 N N . LEU A 1 400 ? 3.424 3.820 -50.423 1.00 57.81 400 LEU A N 1
ATOM 3219 C CA . LEU A 1 400 ? 2.787 4.262 -49.171 1.00 57.81 400 LEU A CA 1
ATOM 3220 C C . LEU A 1 400 ? 1.306 4.672 -49.326 1.00 57.81 400 LEU A C 1
ATOM 3222 O O . LEU A 1 400 ? 0.672 5.042 -48.338 1.00 57.81 400 LEU A O 1
ATOM 3226 N N . LYS A 1 401 ? 0.743 4.633 -50.547 1.00 51.59 401 LYS A N 1
ATOM 3227 C CA . LYS A 1 401 ? -0.637 5.083 -50.824 1.00 51.59 401 LYS A CA 1
ATOM 3228 C C . LYS A 1 401 ? -1.724 4.196 -50.197 1.00 51.59 401 LYS A C 1
ATOM 3230 O O . LYS A 1 401 ? -2.805 4.714 -49.935 1.00 51.59 401 LYS A O 1
ATOM 3235 N N . ASP A 1 402 ? -1.421 2.939 -49.866 1.00 45.56 402 ASP A N 1
ATOM 3236 C CA . ASP A 1 402 ? -2.378 1.976 -49.285 1.00 45.56 402 ASP A CA 1
ATOM 3237 C C . ASP A 1 402 ? -2.402 1.948 -47.742 1.00 45.56 402 ASP A C 1
ATOM 3239 O O . ASP A 1 402 ? -2.820 0.972 -47.119 1.00 45.56 402 ASP A O 1
ATOM 3243 N N . GLY A 1 403 ? -2.003 3.050 -47.101 1.00 54.84 403 GLY A N 1
ATOM 3244 C CA . GLY A 1 403 ? -2.165 3.247 -45.661 1.00 54.84 403 GLY A CA 1
ATOM 3245 C C . GLY A 1 403 ? -0.925 2.848 -44.869 1.00 54.84 403 GLY A C 1
ATOM 3246 O O . GLY A 1 403 ? -0.773 1.709 -44.428 1.00 54.84 403 GLY A O 1
ATOM 3247 N N . GLU A 1 404 ? -0.048 3.826 -44.651 1.00 63.62 404 GLU A N 1
ATOM 3248 C CA . GLU A 1 404 ? 1.075 3.722 -43.722 1.00 63.62 404 GLU A CA 1
ATOM 3249 C C . GLU A 1 404 ? 0.572 3.267 -42.341 1.00 63.62 404 GLU A C 1
ATOM 3251 O O . GLU A 1 404 ? -0.238 3.938 -41.696 1.00 63.62 404 GLU A O 1
ATOM 3256 N N . VAL A 1 405 ? 1.035 2.104 -41.881 1.00 61.16 405 VAL A N 1
ATOM 3257 C CA . VAL A 1 405 ? 0.652 1.587 -40.564 1.00 61.16 405 VAL A CA 1
ATOM 3258 C C . VAL A 1 405 ? 1.521 2.271 -39.528 1.00 61.16 405 VAL A C 1
ATOM 3260 O O . VAL A 1 405 ? 2.693 1.941 -39.374 1.00 61.16 405 VAL A O 1
ATOM 3263 N N . LYS A 1 406 ? 0.929 3.251 -38.849 1.00 69.69 406 LYS A N 1
ATOM 3264 C CA . LYS A 1 406 ? 1.596 4.050 -37.815 1.00 69.69 406 LYS A CA 1
ATOM 3265 C C . LYS A 1 406 ? 1.374 3.506 -36.415 1.00 69.69 406 LYS A C 1
ATOM 3267 O O . LYS A 1 406 ? 2.187 3.780 -35.547 1.00 69.69 406 LYS A O 1
ATOM 3272 N N . ASN A 1 407 ? 0.307 2.733 -36.218 1.00 73.44 407 ASN A N 1
ATOM 3273 C CA . ASN A 1 407 ? -0.197 2.376 -34.898 1.00 73.44 407 ASN A CA 1
ATOM 3274 C C . ASN A 1 407 ? 0.037 0.891 -34.609 1.00 73.44 407 ASN A C 1
ATOM 3276 O O . ASN A 1 407 ? -0.410 0.033 -35.375 1.00 73.44 407 ASN A O 1
ATOM 3280 N N . PHE A 1 408 ? 0.692 0.593 -33.492 1.00 82.38 408 PHE A N 1
ATOM 3281 C CA . PHE A 1 408 ? 1.008 -0.762 -33.060 1.00 82.38 408 PHE A CA 1
ATOM 3282 C C . PHE A 1 408 ? 0.500 -0.992 -31.636 1.00 82.38 408 PHE A C 1
ATOM 3284 O O . PHE A 1 408 ? 0.941 -0.303 -30.712 1.00 82.38 408 PHE A O 1
ATOM 3291 N N . PRO A 1 409 ? -0.404 -1.963 -31.421 1.00 84.50 409 PRO A N 1
ATOM 3292 C CA . PRO A 1 409 ? -0.783 -2.346 -30.076 1.00 84.50 409 PRO A CA 1
ATOM 3293 C C . PRO A 1 409 ? 0.397 -3.034 -29.392 1.00 84.50 409 PRO A C 1
ATOM 3295 O O . PRO A 1 409 ? 1.086 -3.876 -29.973 1.00 84.50 409 PRO A O 1
ATOM 3298 N N . LYS A 1 410 ? 0.590 -2.692 -28.128 1.00 89.25 410 LYS A N 1
ATOM 3299 C CA . LYS A 1 410 ? 1.603 -3.253 -27.255 1.00 89.25 410 LYS A CA 1
ATOM 3300 C C . LYS A 1 410 ? 0.938 -3.778 -25.997 1.00 89.25 410 LYS A C 1
ATOM 3302 O O . LYS A 1 410 ? 0.094 -3.115 -25.396 1.00 89.25 410 LYS A O 1
ATOM 3307 N N . LEU A 1 411 ? 1.363 -4.965 -25.591 1.00 92.81 411 LEU A N 1
ATOM 3308 C CA . LEU A 1 411 ? 0.990 -5.586 -24.333 1.00 92.81 411 LEU A CA 1
ATOM 3309 C C . LEU A 1 411 ? 2.263 -5.945 -23.576 1.00 92.81 411 LEU A C 1
ATOM 3311 O O . LEU A 1 411 ? 3.112 -6.671 -24.090 1.00 92.81 411 LEU A O 1
ATOM 3315 N N . SER A 1 412 ? 2.380 -5.498 -22.334 1.00 93.88 412 SER A N 1
ATOM 3316 C CA . SER A 1 412 ? 3.431 -5.949 -21.432 1.00 93.88 412 SER A CA 1
ATOM 3317 C C . SER A 1 412 ? 2.849 -6.512 -20.145 1.00 93.88 412 SER A C 1
ATOM 3319 O O . SER A 1 412 ? 1.887 -5.982 -19.593 1.00 93.88 412 SER A O 1
ATOM 3321 N N . VAL A 1 413 ? 3.485 -7.560 -19.631 1.00 96.06 413 VAL A N 1
ATOM 3322 C CA . VAL A 1 413 ? 3.207 -8.125 -18.310 1.00 96.06 413 VAL A CA 1
ATOM 3323 C C . VAL A 1 413 ? 4.498 -8.107 -17.506 1.00 96.06 413 VAL A C 1
ATOM 3325 O O . VAL A 1 413 ? 5.481 -8.736 -17.893 1.00 96.06 413 VAL A O 1
ATOM 3328 N N . GLU A 1 414 ? 4.504 -7.376 -16.394 1.00 95.06 414 GLU A N 1
ATOM 3329 C CA . GLU A 1 414 ? 5.622 -7.288 -15.457 1.00 95.06 414 GLU A CA 1
ATOM 3330 C C . GLU A 1 414 ? 5.287 -8.007 -14.149 1.00 95.06 414 GLU A C 1
ATOM 3332 O O . GLU A 1 414 ? 4.274 -7.718 -13.518 1.00 95.06 414 GLU A O 1
ATOM 3337 N N . LEU A 1 415 ? 6.180 -8.888 -13.706 1.00 95.94 415 LEU A N 1
ATOM 3338 C CA . LEU A 1 415 ? 6.216 -9.440 -12.360 1.00 95.94 415 LEU A CA 1
ATOM 3339 C C . LEU A 1 415 ? 7.413 -8.857 -11.608 1.00 95.94 415 LEU A C 1
ATOM 3341 O O . LEU A 1 415 ? 8.548 -8.924 -12.072 1.00 95.94 415 LEU A O 1
ATOM 3345 N N . SER A 1 416 ? 7.157 -8.332 -10.417 1.00 93.75 416 SER A N 1
ATOM 3346 C CA . SER A 1 416 ? 8.124 -7.577 -9.631 1.00 93.75 416 SER A CA 1
ATOM 3347 C C . SER A 1 416 ? 8.065 -7.965 -8.157 1.00 93.75 416 SER A C 1
ATOM 3349 O O . SER A 1 416 ? 6.990 -8.046 -7.564 1.00 93.75 416 SER A O 1
ATOM 3351 N N . TYR A 1 417 ? 9.225 -8.137 -7.531 1.00 93.62 417 TYR A N 1
ATOM 3352 C CA . TYR A 1 417 ? 9.354 -8.276 -6.083 1.00 93.62 417 TYR A CA 1
ATOM 3353 C C . TYR A 1 417 ? 9.938 -6.996 -5.500 1.00 93.62 417 TYR A C 1
ATOM 3355 O O . TYR A 1 417 ? 11.042 -6.591 -5.853 1.00 93.62 417 TYR A O 1
ATOM 3363 N N . ASN A 1 418 ? 9.192 -6.367 -4.598 1.00 89.75 418 ASN A N 1
ATOM 3364 C CA . ASN A 1 418 ? 9.555 -5.108 -3.969 1.00 89.75 418 ASN A CA 1
ATOM 3365 C C . ASN A 1 418 ? 9.948 -5.351 -2.520 1.00 89.75 418 ASN A C 1
ATOM 3367 O O . ASN A 1 418 ? 9.251 -6.050 -1.787 1.00 89.75 418 ASN A O 1
ATOM 3371 N N . PHE A 1 419 ? 11.020 -4.707 -2.087 1.00 89.50 419 PHE A N 1
ATOM 3372 C CA . PHE A 1 419 ? 11.547 -4.780 -0.738 1.00 89.50 419 PHE A CA 1
ATOM 3373 C C . PHE A 1 419 ? 11.868 -3.377 -0.240 1.00 89.50 419 PHE A C 1
ATOM 3375 O O . PHE A 1 419 ? 12.572 -2.621 -0.901 1.00 89.50 419 PHE A O 1
ATOM 3382 N N . ASN A 1 420 ? 11.367 -3.040 0.942 1.00 86.62 420 ASN A N 1
ATOM 3383 C CA . ASN A 1 420 ? 11.601 -1.768 1.608 1.00 86.62 420 ASN A CA 1
ATOM 3384 C C . ASN A 1 420 ? 12.047 -2.046 3.038 1.00 86.62 420 ASN A C 1
ATOM 3386 O O . ASN A 1 420 ? 11.420 -2.827 3.757 1.00 86.62 420 ASN A O 1
ATOM 3390 N N . ARG A 1 421 ? 13.115 -1.391 3.475 1.00 86.06 421 ARG A N 1
ATOM 3391 C CA . ARG A 1 421 ? 13.595 -1.443 4.853 1.00 86.06 421 ARG A CA 1
ATOM 3392 C C . ARG A 1 421 ? 13.891 -0.033 5.317 1.00 86.06 421 ARG A C 1
ATOM 3394 O O . ARG A 1 421 ? 14.729 0.637 4.729 1.00 86.06 421 ARG A O 1
ATOM 3401 N N . HIS A 1 422 ? 13.246 0.365 6.397 1.00 80.12 422 HIS A N 1
ATOM 3402 C CA . HIS A 1 422 ? 13.482 1.617 7.089 1.00 80.12 422 HIS A CA 1
ATOM 3403 C C . HIS A 1 422 ? 14.076 1.296 8.461 1.00 80.12 422 HIS A C 1
ATOM 3405 O O . HIS A 1 422 ? 13.480 0.538 9.218 1.00 80.12 422 HIS A O 1
ATOM 3411 N N . LYS A 1 423 ? 15.275 1.789 8.757 1.00 80.38 423 LYS A N 1
ATOM 3412 C CA . LYS A 1 423 ? 15.888 1.725 10.096 1.00 80.38 423 LYS A CA 1
ATOM 3413 C C . LYS A 1 423 ? 16.480 3.109 10.382 1.00 80.38 423 LYS A C 1
ATOM 3415 O O . LYS A 1 423 ? 15.739 4.077 10.385 1.00 80.38 423 LYS A O 1
ATOM 3420 N N . LYS A 1 424 ? 17.806 3.238 10.469 1.00 80.00 424 LYS A N 1
ATOM 3421 C CA . LYS A 1 424 ? 18.511 4.531 10.374 1.00 80.00 424 LYS A CA 1
ATOM 3422 C C . LYS A 1 424 ? 18.583 5.074 8.943 1.00 80.00 424 LYS A C 1
ATOM 3424 O O . LYS A 1 424 ? 18.820 6.253 8.744 1.00 80.00 424 LYS A O 1
ATOM 3429 N N . THR A 1 425 ? 18.434 4.192 7.960 1.00 82.12 425 THR A N 1
ATOM 3430 C CA . THR A 1 425 ? 18.449 4.500 6.528 1.00 82.12 425 THR A CA 1
ATOM 3431 C C . THR A 1 425 ? 17.251 3.838 5.860 1.00 82.12 425 THR A C 1
ATOM 3433 O O . THR A 1 425 ? 16.732 2.830 6.363 1.00 82.12 425 THR A O 1
ATOM 3436 N N . LEU A 1 426 ? 16.812 4.391 4.728 1.00 83.31 426 LEU A N 1
ATOM 3437 C CA . LEU A 1 426 ? 15.753 3.805 3.908 1.00 83.31 426 LEU A CA 1
ATOM 3438 C C . LEU A 1 426 ? 16.371 3.117 2.687 1.00 83.31 426 LEU A C 1
ATOM 3440 O O . LEU A 1 426 ? 17.014 3.750 1.856 1.00 83.31 426 LEU A O 1
ATOM 3444 N N . LEU A 1 427 ? 16.158 1.810 2.575 1.00 88.12 427 LEU A N 1
ATOM 3445 C CA . LEU A 1 427 ? 16.565 0.998 1.434 1.00 88.12 427 LEU A CA 1
ATOM 3446 C C . LEU A 1 427 ? 15.325 0.476 0.718 1.00 88.12 427 LEU A C 1
ATOM 3448 O O . LEU A 1 427 ? 14.539 -0.257 1.318 1.00 88.12 427 LEU A O 1
ATOM 3452 N N . ASN A 1 428 ? 15.224 0.776 -0.571 1.00 88.31 428 ASN A N 1
ATOM 3453 C CA . ASN A 1 428 ? 14.178 0.286 -1.456 1.00 88.31 428 ASN A CA 1
ATOM 3454 C C . ASN A 1 428 ? 14.839 -0.489 -2.592 1.00 88.31 428 ASN A C 1
ATOM 3456 O O . ASN A 1 428 ? 15.763 0.020 -3.216 1.00 88.31 428 ASN A O 1
ATOM 3460 N N . VAL A 1 429 ? 14.384 -1.706 -2.863 1.00 91.62 429 VAL A N 1
ATOM 3461 C CA . VAL A 1 429 ? 14.894 -2.555 -3.946 1.00 91.62 429 VAL A CA 1
ATOM 3462 C C . VAL A 1 429 ? 13.714 -3.214 -4.647 1.00 91.62 429 VAL A C 1
ATOM 3464 O O . VAL A 1 429 ? 12.779 -3.673 -3.992 1.00 91.62 429 VAL A O 1
ATOM 3467 N N . GLN A 1 430 ? 13.759 -3.275 -5.971 1.00 92.44 430 GLN A N 1
ATOM 3468 C CA . GLN A 1 430 ? 12.797 -3.988 -6.798 1.00 92.44 430 GLN A CA 1
ATOM 3469 C C . GLN A 1 430 ? 13.548 -4.829 -7.824 1.00 92.44 430 GLN A C 1
ATOM 3471 O O . GLN A 1 430 ? 14.289 -4.282 -8.634 1.00 92.44 430 GLN A O 1
ATOM 3476 N N . GLY A 1 431 ? 13.330 -6.140 -7.800 1.00 95.62 431 GLY A N 1
ATOM 3477 C CA . GLY A 1 431 ? 13.709 -7.037 -8.893 1.00 95.62 431 GLY A CA 1
ATOM 3478 C C . GLY A 1 431 ? 12.496 -7.314 -9.773 1.00 95.62 431 GLY A C 1
ATOM 3479 O O . GLY A 1 431 ? 11.392 -7.437 -9.236 1.00 95.62 431 GLY A O 1
ATOM 3480 N N . PHE A 1 432 ? 12.678 -7.399 -11.091 1.00 95.19 432 PHE A N 1
ATOM 3481 C CA . PHE A 1 432 ? 11.561 -7.519 -12.027 1.00 95.19 432 PHE A CA 1
ATOM 3482 C C . PHE A 1 432 ? 11.861 -8.381 -13.256 1.00 95.19 432 PHE A C 1
ATOM 3484 O O . PHE A 1 432 ? 13.005 -8.492 -13.701 1.00 95.19 432 PHE A O 1
ATOM 3491 N N . PHE A 1 433 ? 10.787 -8.930 -13.821 1.00 95.88 433 PHE A N 1
ATOM 3492 C CA . PHE A 1 433 ? 10.717 -9.595 -15.118 1.00 95.88 433 PHE A CA 1
ATOM 3493 C C . PHE A 1 433 ? 9.526 -9.031 -15.887 1.00 95.88 433 PHE A C 1
ATOM 3495 O O . PHE A 1 433 ? 8.414 -9.021 -15.370 1.00 95.88 433 PHE A O 1
ATOM 3502 N N . LYS A 1 434 ? 9.738 -8.578 -17.117 1.00 95.00 434 LYS A N 1
ATOM 3503 C CA . LYS A 1 434 ? 8.724 -7.970 -17.972 1.00 95.00 434 LYS A CA 1
ATOM 3504 C C . LYS A 1 434 ? 8.738 -8.633 -19.338 1.00 95.00 434 LYS A C 1
ATOM 3506 O O . LYS A 1 434 ? 9.693 -8.476 -20.091 1.00 95.00 434 LYS A O 1
ATOM 3511 N N . VAL A 1 435 ? 7.664 -9.336 -19.668 1.00 95.38 435 VAL A N 1
ATOM 3512 C CA . VAL A 1 435 ? 7.427 -9.830 -21.026 1.00 95.38 435 VAL A CA 1
ATOM 3513 C C . VAL A 1 435 ? 6.698 -8.742 -21.798 1.00 95.38 435 VAL A C 1
ATOM 3515 O O . VAL A 1 435 ? 5.722 -8.188 -21.297 1.00 95.38 435 VAL A O 1
ATOM 3518 N N . THR A 1 436 ? 7.166 -8.420 -22.998 1.00 92.94 436 THR A N 1
ATOM 3519 C CA . THR A 1 436 ? 6.528 -7.442 -23.885 1.00 92.94 436 THR A CA 1
ATOM 3520 C C . THR A 1 436 ? 6.246 -8.079 -25.231 1.00 92.94 436 THR A C 1
ATOM 3522 O O . THR A 1 436 ? 7.144 -8.645 -25.846 1.00 92.94 436 THR A O 1
ATOM 3525 N N . MET A 1 437 ? 5.004 -7.951 -25.677 1.00 92.75 437 MET A N 1
ATOM 3526 C CA . MET A 1 437 ? 4.542 -8.220 -27.027 1.00 92.75 437 MET A CA 1
ATOM 3527 C C . MET A 1 437 ? 4.298 -6.867 -27.702 1.00 92.75 437 MET A C 1
ATOM 3529 O O . MET A 1 437 ? 3.408 -6.125 -27.284 1.00 92.75 437 MET A O 1
ATOM 3533 N N . GLY A 1 438 ? 5.088 -6.530 -28.717 1.00 88.50 438 GLY A N 1
ATOM 3534 C CA . GLY A 1 438 ? 5.007 -5.232 -29.390 1.00 88.50 438 GLY A CA 1
ATOM 3535 C C . GLY A 1 438 ? 5.575 -5.262 -30.804 1.00 88.50 438 GLY A C 1
ATOM 3536 O O . GLY A 1 438 ? 5.767 -6.330 -31.381 1.00 88.50 438 GLY A O 1
ATOM 3537 N N . SER A 1 439 ? 5.845 -4.088 -31.371 1.00 85.75 439 SER A N 1
ATOM 3538 C CA . SER A 1 439 ? 6.495 -3.973 -32.681 1.00 85.75 439 SER A CA 1
ATOM 3539 C C . SER A 1 439 ? 7.976 -4.358 -32.603 1.00 85.75 439 SER A C 1
ATOM 3541 O O . SER A 1 439 ? 8.653 -4.081 -31.610 1.00 85.75 439 SER A O 1
ATOM 3543 N N . LEU A 1 440 ? 8.523 -4.922 -33.687 1.00 85.94 440 LEU A N 1
ATOM 3544 C CA . LEU A 1 440 ? 9.962 -5.199 -33.792 1.00 85.94 440 LEU A CA 1
ATOM 3545 C C . LEU A 1 440 ? 10.816 -3.931 -33.629 1.00 85.94 440 LEU A C 1
ATOM 3547 O O . LEU A 1 440 ? 11.973 -4.034 -33.233 1.00 85.94 440 LEU A O 1
ATOM 3551 N N . LEU A 1 441 ? 10.275 -2.739 -33.916 1.00 81.62 441 LEU A N 1
ATOM 3552 C CA . LEU A 1 441 ? 11.006 -1.475 -33.761 1.00 81.62 441 LEU A CA 1
ATOM 3553 C C . LEU A 1 441 ? 11.333 -1.189 -32.304 1.00 81.62 441 LEU A C 1
ATOM 3555 O O . LEU A 1 441 ? 12.439 -0.770 -31.999 1.00 81.62 441 LEU A O 1
ATOM 3559 N N . GLU A 1 442 ? 10.402 -1.459 -31.394 1.00 73.25 442 GLU A N 1
ATOM 3560 C CA . GLU A 1 442 ? 10.631 -1.258 -29.965 1.00 73.25 442 GLU A CA 1
ATOM 3561 C C . GLU A 1 442 ? 11.738 -2.175 -29.431 1.00 73.25 442 GLU A C 1
ATOM 3563 O O . GLU A 1 442 ? 12.523 -1.795 -28.564 1.00 73.25 442 GLU A O 1
ATOM 3568 N N . ALA A 1 443 ? 11.815 -3.384 -29.982 1.00 70.56 443 ALA A N 1
ATOM 3569 C CA . ALA A 1 443 ? 12.830 -4.353 -29.624 1.00 70.56 443 ALA A CA 1
ATOM 3570 C C . ALA A 1 443 ? 14.199 -4.008 -30.241 1.00 70.56 443 ALA A C 1
ATOM 3572 O O . ALA A 1 443 ? 15.231 -4.207 -29.604 1.00 70.56 443 ALA A O 1
ATOM 3573 N N . ASN A 1 444 ? 14.228 -3.480 -31.466 1.00 65.88 444 ASN A N 1
ATOM 3574 C CA . ASN A 1 444 ? 15.457 -3.318 -32.247 1.00 65.88 444 ASN A CA 1
ATOM 3575 C C . ASN A 1 444 ? 16.054 -1.906 -32.233 1.00 65.88 444 ASN A C 1
ATOM 3577 O O . ASN A 1 444 ? 17.242 -1.759 -32.539 1.00 65.88 444 ASN A O 1
ATOM 3581 N N . ILE A 1 445 ? 15.291 -0.886 -31.839 1.00 70.44 445 ILE A N 1
ATOM 3582 C CA . ILE A 1 445 ? 15.682 0.524 -31.945 1.00 70.44 445 ILE A CA 1
ATOM 3583 C C . ILE A 1 445 ? 15.703 1.186 -30.570 1.00 70.44 445 ILE A C 1
ATOM 3585 O O . ILE A 1 445 ? 14.785 1.028 -29.766 1.00 70.44 445 ILE A O 1
ATOM 3589 N N . GLY A 1 446 ? 16.792 1.911 -30.309 1.00 64.38 446 GLY A N 1
ATOM 3590 C CA . GLY A 1 446 ? 16.938 2.767 -29.135 1.00 64.38 446 GLY A CA 1
ATOM 3591 C C . GLY A 1 446 ? 16.345 4.153 -29.393 1.00 64.38 446 GLY A C 1
ATOM 3592 O O . GLY A 1 446 ? 15.181 4.297 -29.762 1.00 64.38 446 GLY A O 1
ATOM 3593 N N . SER A 1 447 ? 17.171 5.175 -29.206 1.00 62.16 447 SER A N 1
ATOM 3594 C CA . SER A 1 447 ? 16.846 6.596 -29.382 1.00 62.16 447 SER A CA 1
ATOM 3595 C C . SER A 1 447 ? 16.687 7.055 -30.838 1.00 62.16 447 SER A C 1
ATOM 3597 O O . SER A 1 447 ? 16.166 8.137 -31.094 1.00 62.16 447 SER A O 1
ATOM 3599 N N . GLU A 1 448 ? 17.162 6.259 -31.791 1.00 71.12 448 GLU A N 1
ATOM 3600 C CA . GLU A 1 448 ? 17.349 6.670 -33.182 1.00 71.12 448 GLU A CA 1
ATOM 3601 C C . GLU A 1 448 ? 16.075 6.538 -34.021 1.00 71.12 448 GLU A C 1
ATOM 3603 O O . GLU A 1 448 ? 15.328 5.574 -33.879 1.00 71.12 448 GLU A O 1
ATOM 3608 N N . ARG A 1 449 ? 15.845 7.465 -34.959 1.00 77.81 449 ARG A N 1
ATOM 3609 C CA . ARG A 1 449 ? 14.705 7.374 -35.881 1.00 77.81 449 ARG A CA 1
ATOM 3610 C C . ARG A 1 449 ? 14.956 6.297 -36.956 1.00 77.81 449 ARG A C 1
ATOM 3612 O O . ARG A 1 449 ? 15.969 6.388 -37.648 1.00 77.81 449 ARG A O 1
ATOM 3619 N N . PRO A 1 450 ? 14.047 5.321 -37.152 1.00 82.00 450 PRO A N 1
ATOM 3620 C CA . PRO A 1 450 ? 14.148 4.345 -38.239 1.00 82.00 450 PRO A CA 1
ATOM 3621 C C . PRO A 1 450 ? 14.013 4.973 -39.628 1.00 82.00 450 PRO A C 1
ATOM 3623 O O . PRO A 1 450 ? 13.157 5.834 -39.855 1.00 82.00 450 PRO A O 1
ATOM 3626 N N . VAL A 1 451 ? 14.781 4.439 -40.578 1.00 85.00 451 VAL A N 1
ATOM 3627 C CA . VAL A 1 451 ? 14.740 4.818 -41.996 1.00 85.00 451 VAL A CA 1
ATOM 3628 C C . VAL A 1 451 ? 14.174 3.670 -42.824 1.00 85.00 451 VAL A C 1
ATOM 3630 O O . VAL A 1 451 ? 14.581 2.518 -42.663 1.00 85.00 451 VAL A O 1
ATOM 3633 N N . LEU A 1 452 ? 13.240 3.970 -43.728 1.00 86.06 452 LEU A N 1
ATOM 3634 C CA . LEU A 1 452 ? 12.775 3.007 -44.722 1.00 86.06 452 LEU A CA 1
ATOM 3635 C C . LEU A 1 452 ? 13.627 3.085 -45.985 1.00 86.06 452 LEU A C 1
ATOM 3637 O O . LEU A 1 452 ? 13.847 4.164 -46.534 1.00 86.06 452 LEU A O 1
ATOM 3641 N N . GLN A 1 453 ? 14.049 1.925 -46.481 1.00 86.75 453 GLN A N 1
ATOM 3642 C CA . GLN A 1 453 ? 14.767 1.801 -47.743 1.00 86.75 453 GLN A CA 1
ATOM 3643 C C . GLN A 1 453 ? 14.153 0.673 -48.570 1.00 86.75 453 GLN A C 1
ATOM 3645 O O . GLN A 1 453 ? 13.938 -0.437 -48.075 1.00 86.75 453 GLN A O 1
ATOM 3650 N N . GLN A 1 454 ? 13.882 0.958 -49.841 1.00 83.94 454 GLN A N 1
ATOM 3651 C CA . GLN A 1 454 ? 13.474 -0.058 -50.803 1.00 83.94 454 GLN A CA 1
ATOM 3652 C C . GLN A 1 454 ? 14.711 -0.794 -51.331 1.00 83.94 454 GLN A C 1
ATOM 3654 O O . GLN A 1 454 ? 15.693 -0.161 -51.726 1.00 83.94 454 GLN A O 1
ATOM 3659 N N . LYS A 1 455 ? 14.667 -2.127 -51.321 1.00 82.62 455 LYS A N 1
ATOM 3660 C CA . LYS A 1 455 ? 15.651 -2.998 -51.971 1.00 82.62 455 LYS A CA 1
ATOM 3661 C C . LYS A 1 455 ? 14.881 -3.999 -52.820 1.00 82.62 455 LYS A C 1
ATOM 3663 O O . LYS A 1 455 ? 14.085 -4.763 -52.278 1.00 82.62 455 LYS A O 1
ATOM 3668 N N . ASP A 1 456 ? 15.108 -3.959 -54.128 1.00 81.94 456 ASP A N 1
ATOM 3669 C CA . ASP A 1 456 ? 14.312 -4.691 -55.115 1.00 81.94 456 ASP A CA 1
ATOM 3670 C C . ASP A 1 456 ? 12.806 -4.357 -54.967 1.00 81.94 456 ASP A C 1
ATOM 3672 O O . ASP A 1 456 ? 12.433 -3.179 -54.891 1.00 81.94 456 ASP A O 1
ATOM 3676 N N . ASP A 1 457 ? 11.948 -5.375 -54.883 1.00 81.44 457 ASP A N 1
ATOM 3677 C CA . ASP A 1 457 ? 10.496 -5.236 -54.696 1.00 81.44 457 ASP A CA 1
ATOM 3678 C C . ASP A 1 457 ? 10.066 -5.147 -53.215 1.00 81.44 457 ASP A C 1
ATOM 3680 O O . ASP A 1 457 ? 8.887 -4.952 -52.917 1.00 81.44 457 ASP A O 1
ATOM 3684 N N . ASP A 1 458 ? 11.004 -5.263 -52.268 1.00 83.69 458 ASP A N 1
ATOM 3685 C CA . ASP A 1 458 ? 10.731 -5.270 -50.829 1.00 83.69 458 ASP A CA 1
ATOM 3686 C C . ASP A 1 458 ? 11.126 -3.942 -50.149 1.00 83.69 458 ASP A C 1
ATOM 3688 O O . ASP A 1 458 ? 12.101 -3.271 -50.501 1.00 83.69 458 ASP A O 1
ATOM 3692 N N . VAL A 1 459 ? 10.392 -3.576 -49.092 1.00 86.31 459 VAL A N 1
ATOM 3693 C CA . VAL A 1 459 ? 10.722 -2.432 -48.223 1.00 86.31 459 VAL A CA 1
ATOM 3694 C C . VAL A 1 459 ? 11.289 -2.936 -46.901 1.00 86.31 459 VAL A C 1
ATOM 3696 O O . VAL A 1 459 ? 10.658 -3.724 -46.189 1.00 86.31 459 VAL A O 1
ATOM 3699 N N . PHE A 1 460 ? 12.470 -2.442 -46.544 1.00 88.00 460 PHE A N 1
ATOM 3700 C CA . PHE A 1 460 ? 13.187 -2.790 -45.323 1.00 88.00 460 PHE A CA 1
ATOM 3701 C C . PHE A 1 460 ? 13.368 -1.570 -44.423 1.00 88.00 460 PHE A C 1
ATOM 3703 O O . PHE A 1 460 ? 13.304 -0.422 -44.863 1.00 88.00 460 PHE A O 1
ATOM 3710 N N . ILE A 1 461 ? 13.601 -1.845 -43.146 1.00 87.25 461 ILE A N 1
ATOM 3711 C CA . ILE A 1 461 ? 13.815 -0.847 -42.104 1.00 87.25 461 ILE A CA 1
ATOM 3712 C C . ILE A 1 461 ? 15.272 -0.899 -41.675 1.00 87.25 461 ILE A C 1
ATOM 3714 O O . ILE A 1 461 ? 15.790 -1.985 -41.410 1.00 87.25 461 ILE A O 1
ATOM 3718 N N . PHE A 1 462 ? 15.902 0.264 -41.568 1.00 86.75 462 PHE A N 1
ATOM 3719 C CA . PHE A 1 462 ? 17.287 0.433 -41.155 1.00 86.75 462 PHE A CA 1
ATOM 3720 C C . PHE A 1 462 ? 17.399 1.353 -39.936 1.00 86.75 462 PHE A C 1
ATOM 3722 O O . PHE A 1 462 ? 16.548 2.222 -39.728 1.00 86.75 462 PHE A O 1
ATOM 3729 N N . ASP A 1 463 ? 18.442 1.151 -39.129 1.00 81.94 463 ASP A N 1
ATOM 3730 C CA . ASP A 1 463 ? 18.876 2.143 -38.138 1.00 81.94 463 ASP A CA 1
ATOM 3731 C C . ASP A 1 463 ? 19.757 3.230 -38.775 1.00 81.94 463 ASP A C 1
ATOM 3733 O O . ASP A 1 463 ? 20.093 3.169 -39.963 1.00 81.94 463 ASP A O 1
ATOM 3737 N N . SER A 1 464 ? 20.135 4.242 -37.986 1.00 74.12 464 SER A N 1
ATOM 3738 C CA . SER A 1 464 ? 20.930 5.374 -38.483 1.00 74.12 464 SER A CA 1
ATOM 3739 C C . SER A 1 464 ? 22.339 4.974 -38.941 1.00 74.12 464 SER A C 1
ATOM 3741 O O . SER A 1 464 ? 22.978 5.704 -39.698 1.00 74.12 464 SER A O 1
ATOM 3743 N N . MET A 1 465 ? 22.798 3.785 -38.542 1.00 75.62 465 MET A N 1
ATOM 3744 C CA . MET A 1 465 ? 24.095 3.208 -38.892 1.00 75.62 465 MET A CA 1
ATOM 3745 C C . MET A 1 465 ? 24.026 2.315 -40.143 1.00 75.62 465 MET A C 1
ATOM 3747 O O . MET A 1 465 ? 25.021 1.686 -40.509 1.00 75.62 465 MET A O 1
ATOM 3751 N N . GLY A 1 466 ? 22.869 2.243 -40.811 1.00 78.38 466 GLY A N 1
ATOM 3752 C CA . GLY A 1 466 ? 22.682 1.479 -42.045 1.00 78.38 466 GLY A CA 1
ATOM 3753 C C . GLY A 1 466 ? 22.523 -0.029 -41.832 1.00 78.38 466 GLY A C 1
ATOM 3754 O O . GLY A 1 466 ? 22.667 -0.806 -42.779 1.00 78.38 466 GLY A O 1
ATOM 3755 N N . ARG A 1 467 ? 22.210 -0.476 -40.611 1.00 82.38 467 ARG A N 1
ATOM 3756 C CA . ARG A 1 467 ? 21.947 -1.888 -40.309 1.00 82.38 467 ARG A CA 1
ATOM 3757 C C . ARG A 1 467 ? 20.473 -2.216 -40.504 1.00 82.38 467 ARG A C 1
ATOM 3759 O O . ARG A 1 467 ? 19.598 -1.496 -40.035 1.00 82.38 467 ARG A O 1
ATOM 3766 N N . GLN A 1 468 ? 20.202 -3.334 -41.176 1.00 87.38 468 GLN A N 1
ATOM 3767 C CA . GLN A 1 468 ? 18.842 -3.805 -41.429 1.00 87.38 468 GLN A CA 1
ATOM 3768 C C . GLN A 1 468 ? 18.211 -4.353 -40.147 1.00 87.38 468 GLN A C 1
ATOM 3770 O O . GLN A 1 468 ? 18.721 -5.294 -39.550 1.00 87.38 468 GLN A O 1
ATOM 3775 N N . LEU A 1 469 ? 17.068 -3.801 -39.762 1.00 86.38 469 LEU A N 1
ATOM 3776 C CA . LEU A 1 469 ? 16.334 -4.171 -38.556 1.00 86.38 469 LEU A CA 1
ATOM 3777 C C . LEU A 1 469 ? 15.225 -5.184 -38.835 1.00 86.38 469 LEU A C 1
ATOM 3779 O O . LEU A 1 469 ? 14.914 -6.002 -37.975 1.00 86.38 469 LEU A O 1
ATOM 3783 N N . GLY A 1 470 ? 14.612 -5.117 -40.017 1.00 88.44 470 GLY A N 1
ATOM 3784 C CA . GLY A 1 470 ? 13.439 -5.917 -40.357 1.00 88.44 470 GLY A CA 1
ATOM 3785 C C . GLY A 1 470 ? 12.862 -5.580 -41.728 1.00 88.44 470 GLY A C 1
ATOM 3786 O O . GLY A 1 470 ? 13.163 -4.530 -42.296 1.00 88.44 470 GLY A O 1
ATOM 3787 N N . LYS A 1 471 ? 11.982 -6.443 -42.245 1.00 88.44 471 LYS A N 1
ATOM 3788 C CA . LYS A 1 471 ? 11.073 -6.085 -43.348 1.00 88.44 471 LYS A CA 1
ATOM 3789 C C . LYS A 1 471 ? 9.960 -5.168 -42.831 1.00 88.44 471 LYS A C 1
ATOM 3791 O O . LYS A 1 471 ? 9.418 -5.411 -41.753 1.00 88.44 471 LYS A O 1
ATOM 3796 N N . TYR A 1 472 ? 9.555 -4.166 -43.612 1.00 85.31 472 TYR A N 1
ATOM 3797 C CA . TYR A 1 472 ? 8.450 -3.259 -43.263 1.00 85.31 472 TYR A CA 1
ATOM 3798 C C . TYR A 1 472 ? 7.139 -4.014 -43.007 1.00 85.31 472 TYR A C 1
ATOM 3800 O O . TYR A 1 472 ? 6.420 -3.737 -42.047 1.00 85.31 472 TYR A O 1
ATOM 3808 N N . SER A 1 473 ? 6.871 -5.055 -43.799 1.00 83.44 473 SER A N 1
ATOM 3809 C CA . SER A 1 473 ? 5.701 -5.926 -43.633 1.00 83.44 473 SER A CA 1
ATOM 3810 C C . SER A 1 473 ? 5.659 -6.652 -42.280 1.00 83.44 473 SER A C 1
ATOM 3812 O O . SER A 1 473 ? 4.587 -7.080 -41.847 1.00 83.44 473 SER A O 1
ATOM 3814 N N . TYR A 1 474 ? 6.792 -6.777 -41.579 1.00 86.62 474 TYR A N 1
ATOM 3815 C CA . TYR A 1 474 ? 6.874 -7.457 -40.284 1.00 86.62 474 TYR A CA 1
ATOM 3816 C C . TYR A 1 474 ? 6.527 -6.543 -39.109 1.00 86.62 474 TYR A C 1
ATOM 3818 O O . TYR A 1 474 ? 6.320 -7.048 -38.012 1.00 86.62 474 TYR A O 1
ATOM 3826 N N . LEU A 1 475 ? 6.356 -5.236 -39.326 1.00 80.38 475 LEU A N 1
ATOM 3827 C CA . LEU A 1 475 ? 5.908 -4.308 -38.282 1.00 80.38 475 LEU A CA 1
ATOM 3828 C C . LEU A 1 475 ? 4.558 -4.686 -37.666 1.00 80.38 475 LEU A C 1
ATOM 3830 O O . LEU A 1 475 ? 4.326 -4.439 -36.489 1.00 80.38 475 LEU A O 1
ATOM 3834 N N . LYS A 1 476 ? 3.673 -5.308 -38.453 1.00 79.75 476 LYS A N 1
ATOM 3835 C CA . LYS A 1 476 ? 2.363 -5.789 -37.985 1.00 79.75 476 LYS A CA 1
ATOM 3836 C C . LYS A 1 476 ? 2.447 -7.076 -37.161 1.00 79.75 476 LYS A C 1
ATOM 3838 O O . LYS A 1 476 ? 1.448 -7.485 -36.575 1.00 79.75 476 LYS A O 1
ATOM 3843 N N . ARG A 1 477 ? 3.591 -7.762 -37.169 1.00 85.88 477 ARG A N 1
ATOM 3844 C CA . ARG A 1 477 ? 3.774 -9.026 -36.454 1.00 85.88 477 ARG A CA 1
ATOM 3845 C C . ARG A 1 477 ? 4.223 -8.737 -35.027 1.00 85.88 477 ARG A C 1
ATOM 3847 O O . ARG A 1 477 ? 5.087 -7.899 -34.796 1.00 85.88 477 ARG A O 1
ATOM 3854 N N . ALA A 1 478 ? 3.651 -9.475 -34.083 1.00 88.25 478 ALA A N 1
ATOM 3855 C CA . ALA A 1 478 ? 4.035 -9.395 -32.684 1.00 88.25 478 ALA A CA 1
ATOM 3856 C C . ALA A 1 478 ? 5.488 -9.854 -32.491 1.00 88.25 478 ALA A C 1
ATOM 3858 O O . ALA A 1 478 ? 5.835 -10.983 -32.846 1.00 88.25 478 ALA A O 1
ATOM 3859 N N . PHE A 1 479 ? 6.313 -8.991 -31.900 1.00 90.44 479 PHE A N 1
ATOM 3860 C CA . PHE A 1 479 ? 7.662 -9.288 -31.444 1.00 90.44 479 PHE A CA 1
ATOM 3861 C C . PHE A 1 479 ? 7.705 -9.410 -29.924 1.00 90.44 479 PHE A C 1
ATOM 3863 O O . PHE A 1 479 ? 7.254 -8.517 -29.205 1.00 90.44 479 PHE A O 1
ATOM 3870 N N . TRP A 1 480 ? 8.247 -10.528 -29.442 1.00 93.06 480 TRP A N 1
ATOM 3871 C CA . TRP A 1 480 ? 8.250 -10.873 -28.026 1.00 93.06 480 TRP A CA 1
ATOM 3872 C C . TRP A 1 480 ? 9.631 -10.654 -27.421 1.00 93.06 480 TRP A C 1
ATOM 3874 O O . TRP A 1 480 ? 10.623 -11.211 -27.894 1.00 93.06 480 TRP A O 1
ATOM 3884 N N . THR A 1 481 ? 9.693 -9.876 -26.344 1.00 93.12 481 THR A N 1
ATOM 3885 C CA . THR A 1 481 ? 10.911 -9.666 -25.557 1.00 93.12 481 THR A CA 1
ATOM 3886 C C . THR A 1 481 ? 10.676 -9.980 -24.089 1.00 93.12 481 THR A C 1
ATOM 3888 O O . THR A 1 481 ? 9.562 -9.849 -23.580 1.00 93.12 481 THR A O 1
ATOM 3891 N N . LEU A 1 482 ? 11.740 -10.381 -23.402 1.00 94.38 482 LEU A N 1
ATOM 3892 C CA . LEU A 1 482 ? 11.786 -10.473 -21.951 1.00 94.38 482 LEU A CA 1
ATOM 3893 C C . LEU A 1 482 ? 12.868 -9.526 -21.447 1.00 94.38 482 LEU A C 1
ATOM 3895 O O . LEU A 1 482 ? 14.038 -9.632 -21.806 1.00 94.38 482 LEU A O 1
ATOM 3899 N N . GLN A 1 483 ? 12.445 -8.584 -20.617 1.00 93.62 483 GLN A N 1
ATOM 3900 C CA . GLN A 1 483 ? 13.310 -7.693 -19.874 1.00 93.62 483 GLN A CA 1
ATOM 3901 C C . GLN A 1 483 ? 13.393 -8.170 -18.427 1.00 93.62 483 GLN A C 1
ATOM 3903 O O . GLN A 1 483 ? 12.374 -8.368 -17.773 1.00 93.62 483 GLN A O 1
ATOM 3908 N N . SER A 1 484 ? 14.597 -8.320 -17.898 1.00 95.69 484 SER A N 1
ATOM 3909 C CA . SER A 1 484 ? 14.826 -8.635 -16.489 1.00 95.69 484 SER A CA 1
ATOM 3910 C C . SER A 1 484 ? 15.794 -7.639 -15.890 1.00 95.69 484 SER A C 1
ATOM 3912 O O . SER A 1 484 ? 16.758 -7.244 -16.549 1.00 95.69 484 SER A O 1
ATOM 3914 N N . GLY A 1 485 ? 15.576 -7.244 -14.644 1.00 95.38 485 GLY A N 1
ATOM 3915 C CA . GLY A 1 485 ? 16.444 -6.256 -14.034 1.00 95.38 485 GLY A CA 1
ATOM 3916 C C . GLY A 1 485 ? 16.198 -6.030 -12.561 1.00 95.38 485 GLY A C 1
ATOM 3917 O O . GLY A 1 485 ? 15.403 -6.703 -11.902 1.00 95.38 485 GLY A O 1
ATOM 3918 N N . THR A 1 486 ? 16.921 -5.045 -12.054 1.00 95.06 486 THR A N 1
ATOM 3919 C CA . THR A 1 486 ? 16.800 -4.562 -10.693 1.00 95.06 486 THR A CA 1
ATOM 3920 C C . THR A 1 486 ? 16.892 -3.051 -10.671 1.00 95.06 486 THR A C 1
ATOM 3922 O O . THR A 1 486 ? 17.572 -2.422 -11.484 1.00 95.06 486 THR A O 1
ATOM 3925 N N . GLN A 1 487 ? 16.227 -2.462 -9.697 1.00 91.75 487 GLN A N 1
ATOM 3926 C CA . GLN A 1 487 ? 16.439 -1.082 -9.335 1.00 91.75 487 GLN A CA 1
ATOM 3927 C C . GLN A 1 487 ? 16.425 -0.936 -7.828 1.00 91.75 487 GLN A C 1
ATOM 3929 O O . GLN A 1 487 ? 15.793 -1.713 -7.110 1.00 91.75 487 GLN A O 1
ATOM 3934 N N . GLY A 1 488 ? 17.094 0.091 -7.337 1.00 91.00 488 GLY A N 1
ATOM 3935 C CA . GLY A 1 488 ? 17.074 0.367 -5.919 1.00 91.00 488 GLY A CA 1
ATOM 3936 C C . GLY A 1 488 ? 17.439 1.793 -5.598 1.00 91.00 488 GLY A C 1
ATOM 3937 O O . GLY A 1 488 ? 18.130 2.464 -6.360 1.00 91.00 488 GLY A O 1
ATOM 3938 N N . SER A 1 489 ? 16.971 2.235 -4.441 1.00 90.06 489 SER A N 1
ATOM 3939 C CA . SER A 1 489 ? 17.304 3.522 -3.858 1.00 90.06 489 SER A CA 1
ATOM 3940 C C . SER A 1 489 ? 17.755 3.322 -2.417 1.00 90.06 489 SER A C 1
ATOM 3942 O O . SER A 1 489 ? 17.113 2.604 -1.650 1.00 90.06 489 SER A O 1
ATOM 3944 N N . PHE A 1 490 ? 18.854 3.967 -2.050 1.00 91.44 490 PHE A N 1
ATOM 3945 C CA . PHE A 1 490 ? 19.421 3.963 -0.712 1.00 91.44 490 PHE A CA 1
ATOM 3946 C C . PHE A 1 490 ? 19.517 5.398 -0.202 1.00 91.44 490 PHE A C 1
ATOM 3948 O O . PHE A 1 490 ? 20.322 6.192 -0.684 1.00 91.44 490 PHE A O 1
ATOM 3955 N N . PHE A 1 491 ? 18.676 5.725 0.768 1.00 87.69 491 PHE A N 1
ATOM 3956 C CA . PHE A 1 491 ? 18.581 7.034 1.395 1.00 87.69 491 PHE A CA 1
ATOM 3957 C C . PHE A 1 491 ? 19.424 7.065 2.666 1.00 87.69 491 PHE A C 1
ATOM 3959 O O . PHE A 1 491 ? 19.184 6.298 3.603 1.00 87.69 491 PHE A O 1
ATOM 3966 N N . ILE A 1 492 ? 20.415 7.954 2.672 1.00 88.06 492 ILE A N 1
ATOM 3967 C CA . ILE A 1 492 ? 21.308 8.185 3.816 1.00 88.06 492 ILE A CA 1
ATOM 3968 C C . ILE A 1 492 ? 20.638 9.125 4.820 1.00 88.06 492 ILE A C 1
ATOM 3970 O O . ILE A 1 492 ? 20.856 8.997 6.020 1.00 88.06 492 ILE A O 1
ATOM 3974 N N . THR A 1 493 ? 19.800 10.036 4.327 1.00 84.62 493 THR A N 1
ATOM 3975 C CA . THR A 1 493 ? 18.919 10.888 5.131 1.00 84.62 493 THR A CA 1
ATOM 3976 C C . THR A 1 493 ? 17.483 10.714 4.651 1.00 84.62 493 THR A C 1
ATOM 3978 O O . THR A 1 493 ? 17.253 10.205 3.555 1.00 84.62 493 THR A O 1
ATOM 3981 N N . ASP A 1 494 ? 16.502 11.195 5.412 1.00 76.56 494 ASP A N 1
ATOM 3982 C CA . ASP A 1 494 ? 15.085 11.096 5.022 1.00 76.56 494 ASP A CA 1
ATOM 3983 C C . ASP A 1 494 ? 14.759 11.799 3.691 1.00 76.56 494 ASP A C 1
ATOM 3985 O O . ASP A 1 494 ? 13.746 11.492 3.053 1.00 76.56 494 ASP A O 1
ATOM 3989 N N . SER A 1 495 ? 15.630 12.716 3.256 1.00 84.44 495 SER A N 1
ATOM 3990 C CA . SER A 1 495 ? 15.429 13.581 2.091 1.00 84.44 495 SER A CA 1
ATOM 3991 C C . SER A 1 495 ? 16.423 13.344 0.952 1.00 84.44 495 SER A C 1
ATOM 3993 O O . SER A 1 495 ? 16.213 13.880 -0.131 1.00 84.44 495 SER A O 1
ATOM 3995 N N . PHE A 1 496 ? 17.493 12.567 1.150 1.00 90.06 496 PHE A N 1
ATOM 3996 C CA . PHE A 1 496 ? 18.554 12.387 0.153 1.00 90.06 496 PHE A CA 1
ATOM 3997 C C . PHE A 1 496 ? 19.089 10.954 0.105 1.00 90.06 496 PHE A C 1
ATOM 3999 O O . PHE A 1 496 ? 19.325 10.310 1.132 1.00 90.06 496 PHE A O 1
ATOM 4006 N N . GLY A 1 497 ? 19.339 10.475 -1.110 1.00 91.88 497 GLY A N 1
ATOM 4007 C CA . GLY A 1 497 ? 19.892 9.160 -1.359 1.00 91.88 497 GLY A CA 1
ATOM 4008 C C . GLY A 1 497 ? 20.502 8.980 -2.738 1.00 91.88 497 GLY A C 1
ATOM 4009 O O . GLY A 1 497 ? 20.487 9.860 -3.598 1.00 91.88 497 GLY A O 1
ATOM 4010 N N . PHE A 1 498 ? 20.993 7.768 -2.941 1.00 94.56 498 PHE A N 1
ATOM 4011 C CA . PHE A 1 498 ? 21.476 7.260 -4.213 1.00 94.56 498 PHE A CA 1
ATOM 4012 C C . PHE A 1 498 ? 20.445 6.326 -4.819 1.00 94.56 498 PHE A C 1
ATOM 4014 O O . PHE A 1 498 ? 19.692 5.666 -4.104 1.00 94.56 498 PHE A O 1
ATOM 4021 N N . THR A 1 499 ? 20.415 6.238 -6.139 1.00 93.25 499 THR A N 1
ATOM 4022 C CA . THR A 1 499 ? 19.532 5.314 -6.841 1.00 93.25 499 THR A CA 1
ATOM 4023 C C . THR A 1 499 ? 20.224 4.728 -8.056 1.00 93.25 499 THR A C 1
ATOM 4025 O O . THR A 1 499 ? 21.067 5.374 -8.672 1.00 93.25 499 THR A O 1
ATOM 4028 N N . GLY A 1 500 ? 19.862 3.497 -8.395 1.00 93.56 500 GLY A N 1
ATOM 4029 C CA . GLY A 1 500 ? 20.415 2.776 -9.530 1.00 93.56 500 GLY A CA 1
ATOM 4030 C C . GLY A 1 500 ? 19.368 1.919 -10.222 1.00 93.56 500 GLY A C 1
ATOM 4031 O O . GLY A 1 500 ? 18.384 1.502 -9.606 1.00 93.56 500 GLY A O 1
ATOM 4032 N N . TYR A 1 501 ? 19.598 1.677 -11.505 1.00 92.25 501 TYR A N 1
ATOM 4033 C CA . TYR A 1 501 ? 18.765 0.866 -12.379 1.00 92.25 501 TYR A CA 1
ATOM 4034 C C . TYR A 1 501 ? 19.669 0.052 -13.303 1.00 92.25 501 TYR A C 1
ATOM 4036 O O . TYR A 1 501 ? 20.569 0.601 -13.939 1.00 92.25 501 TYR A O 1
ATOM 4044 N N . ALA A 1 502 ? 19.426 -1.250 -13.375 1.00 93.88 502 ALA A N 1
ATOM 4045 C CA . ALA A 1 502 ? 20.114 -2.145 -14.287 1.00 93.88 502 ALA A CA 1
ATOM 4046 C C . ALA A 1 502 ? 19.113 -3.131 -14.881 1.00 93.88 502 ALA A C 1
ATOM 4048 O O . ALA A 1 502 ? 18.338 -3.754 -14.152 1.00 93.88 502 ALA A O 1
ATOM 4049 N N . SER A 1 503 ? 19.125 -3.291 -16.199 1.00 94.00 503 SER A N 1
ATOM 4050 C CA . SER A 1 503 ? 18.263 -4.261 -16.866 1.00 94.00 503 SER A CA 1
ATOM 4051 C C . SER A 1 503 ? 18.897 -4.817 -18.127 1.00 94.00 503 SER A C 1
ATOM 4053 O O . SER A 1 503 ? 19.780 -4.208 -18.731 1.00 94.00 503 SER A O 1
ATOM 4055 N N . HIS A 1 504 ? 18.420 -5.992 -18.510 1.00 93.81 504 HIS A N 1
ATOM 4056 C CA . HIS A 1 504 ? 18.778 -6.683 -19.734 1.00 93.81 504 HIS A CA 1
ATOM 4057 C C . HIS A 1 504 ? 17.502 -7.079 -20.460 1.00 93.81 504 HIS A C 1
ATOM 4059 O O . HIS A 1 504 ? 16.554 -7.531 -19.819 1.00 93.81 504 HIS A O 1
ATOM 4065 N N . THR A 1 505 ? 17.499 -6.936 -21.780 1.00 91.94 505 THR A N 1
ATOM 4066 C CA . THR A 1 505 ? 16.381 -7.305 -22.647 1.00 91.94 505 THR A CA 1
ATOM 4067 C C . THR A 1 505 ? 16.871 -8.293 -23.692 1.00 91.94 505 THR A C 1
ATOM 4069 O O . THR A 1 505 ? 17.902 -8.067 -24.330 1.00 91.94 505 THR A O 1
ATOM 4072 N N . PHE A 1 506 ? 16.134 -9.384 -23.864 1.00 92.00 506 PHE A N 1
ATOM 4073 C CA . PHE A 1 506 ? 16.391 -10.398 -24.879 1.00 92.00 506 PHE A CA 1
ATOM 4074 C C . PHE A 1 506 ? 15.123 -10.710 -25.669 1.00 92.00 506 PHE A C 1
ATOM 4076 O O . PHE A 1 506 ? 14.005 -10.572 -25.166 1.00 92.00 506 PHE A O 1
ATOM 4083 N N . ALA A 1 507 ? 15.299 -11.137 -26.917 1.00 91.44 507 ALA A N 1
ATOM 4084 C CA . ALA A 1 507 ? 14.205 -11.628 -27.737 1.00 91.44 507 ALA A CA 1
ATOM 4085 C C . ALA A 1 507 ? 13.800 -13.032 -27.280 1.00 91.44 507 ALA A C 1
ATOM 4087 O O . ALA A 1 507 ? 14.646 -13.880 -27.001 1.00 91.44 507 ALA A O 1
ATOM 4088 N N . LEU A 1 508 ? 12.494 -13.275 -27.219 1.00 91.50 508 LEU A N 1
ATOM 4089 C CA . LEU A 1 508 ? 11.922 -14.599 -26.958 1.00 91.50 508 LEU A CA 1
ATOM 4090 C C . LEU A 1 508 ? 11.655 -15.382 -28.247 1.00 91.50 508 LEU A C 1
ATOM 4092 O O . LEU A 1 508 ? 11.272 -16.547 -28.192 1.00 91.50 508 LEU A O 1
ATOM 4096 N N . GLN A 1 509 ? 11.840 -14.743 -29.402 1.00 87.06 509 GLN A N 1
ATOM 4097 C CA . GLN A 1 509 ? 11.631 -15.348 -30.706 1.00 87.06 509 GLN A CA 1
ATOM 4098 C C . GLN A 1 509 ? 12.655 -14.845 -31.717 1.00 87.06 509 GLN A C 1
ATOM 4100 O O . GLN A 1 509 ? 13.101 -13.699 -31.654 1.00 87.06 509 GLN A O 1
ATOM 4105 N N . ASN A 1 510 ? 12.946 -15.691 -32.699 1.00 83.00 510 ASN A N 1
ATOM 4106 C CA . ASN A 1 510 ? 13.671 -15.305 -33.897 1.00 83.00 510 ASN A CA 1
ATOM 4107 C C . ASN A 1 510 ? 12.667 -15.098 -35.030 1.00 83.00 510 ASN A C 1
ATOM 4109 O O . ASN A 1 510 ? 11.734 -15.881 -35.194 1.00 83.00 510 ASN A O 1
ATOM 4113 N N . MET A 1 511 ? 12.865 -14.049 -35.818 1.00 83.06 511 MET A N 1
ATOM 4114 C CA . MET A 1 511 ? 12.093 -13.795 -37.027 1.00 83.06 511 MET A CA 1
ATOM 4115 C C . MET A 1 511 ? 13.055 -13.675 -38.198 1.00 83.06 511 MET A C 1
ATOM 4117 O O . MET A 1 511 ? 14.105 -13.045 -38.076 1.00 83.06 511 MET A O 1
ATOM 4121 N N . GLU A 1 512 ? 12.691 -14.255 -39.339 1.00 81.69 512 GLU A N 1
ATOM 4122 C CA . GLU A 1 512 ? 13.464 -14.075 -40.566 1.00 81.69 512 GLU A CA 1
ATOM 4123 C C . GLU A 1 512 ? 13.651 -12.581 -40.873 1.00 81.69 512 GLU A C 1
ATOM 4125 O O . GLU A 1 512 ? 12.830 -11.741 -40.498 1.00 81.69 512 GLU A O 1
ATOM 4130 N N . TYR A 1 513 ? 14.751 -12.232 -41.538 1.00 80.62 513 TYR A N 1
ATOM 4131 C CA . TYR A 1 513 ? 15.061 -10.852 -41.932 1.00 80.62 513 TYR A CA 1
ATOM 4132 C C . TYR A 1 513 ? 15.123 -9.823 -40.785 1.00 80.62 513 TYR A C 1
ATOM 4134 O O . TYR A 1 513 ? 15.132 -8.627 -41.072 1.00 80.62 513 TYR A O 1
ATOM 4142 N N . THR A 1 514 ? 15.183 -10.263 -39.522 1.00 84.62 514 THR A N 1
ATOM 4143 C CA . THR A 1 514 ? 15.256 -9.412 -38.322 1.00 84.62 514 THR A CA 1
ATOM 4144 C C . THR A 1 514 ? 16.604 -9.614 -37.620 1.00 84.62 514 THR A C 1
ATOM 4146 O O . THR A 1 514 ? 16.927 -10.739 -37.247 1.00 84.62 514 THR A O 1
ATOM 4149 N N . ASP A 1 515 ? 17.381 -8.544 -37.415 1.00 83.06 515 ASP A N 1
ATOM 4150 C CA . ASP A 1 515 ? 18.658 -8.577 -36.673 1.00 83.06 515 ASP A CA 1
ATOM 4151 C C . ASP A 1 515 ? 18.488 -8.015 -35.253 1.00 83.06 515 ASP A C 1
ATOM 4153 O O . ASP A 1 515 ? 18.775 -6.842 -34.974 1.00 83.06 515 ASP A O 1
ATOM 4157 N N . TYR A 1 516 ? 18.001 -8.865 -34.343 1.00 84.69 516 TYR A N 1
ATOM 4158 C CA . TYR A 1 516 ? 17.872 -8.501 -32.936 1.00 84.69 516 TYR A CA 1
ATOM 4159 C C . TYR A 1 516 ? 19.179 -8.701 -32.176 1.00 84.69 516 TYR A C 1
ATOM 4161 O O . TYR A 1 516 ? 19.755 -9.789 -32.142 1.00 84.69 516 TYR A O 1
ATOM 4169 N N . ARG A 1 517 ? 19.600 -7.648 -31.471 1.00 84.50 517 ARG A N 1
ATOM 4170 C CA . ARG A 1 517 ? 20.683 -7.707 -30.490 1.00 84.50 517 ARG A CA 1
ATOM 4171 C C . ARG A 1 517 ? 20.098 -7.527 -29.109 1.00 84.50 517 ARG A C 1
ATOM 4173 O O . ARG A 1 517 ? 19.322 -6.599 -28.889 1.00 84.50 517 ARG A O 1
ATOM 4180 N N . ASN A 1 518 ? 20.531 -8.373 -28.178 1.00 87.81 518 ASN A N 1
ATOM 4181 C CA . ASN A 1 518 ? 20.208 -8.180 -26.772 1.00 87.81 518 ASN A CA 1
ATOM 4182 C C . ASN A 1 518 ? 20.592 -6.751 -26.355 1.00 87.81 518 ASN A C 1
ATOM 4184 O O . ASN A 1 518 ? 21.537 -6.155 -26.892 1.00 87.81 518 ASN A O 1
ATOM 4188 N N . ARG A 1 519 ? 19.844 -6.201 -25.406 1.00 87.88 519 ARG A N 1
ATOM 4189 C CA . ARG A 1 519 ? 19.996 -4.812 -24.972 1.00 87.88 519 ARG A CA 1
ATOM 4190 C C . ARG A 1 519 ? 20.217 -4.742 -23.479 1.00 87.88 519 ARG A C 1
ATOM 4192 O O . ARG A 1 519 ? 19.857 -5.665 -22.747 1.00 87.88 519 ARG A O 1
ATOM 4199 N N . TYR A 1 520 ? 20.798 -3.645 -23.026 1.00 90.12 520 TYR A N 1
ATOM 4200 C CA . TYR A 1 520 ? 21.000 -3.389 -21.614 1.00 90.12 520 TYR A CA 1
ATOM 4201 C C . TYR A 1 520 ? 20.725 -1.931 -21.270 1.00 90.12 520 TYR A C 1
ATOM 4203 O O . TYR A 1 520 ? 20.779 -1.038 -22.112 1.00 90.12 520 TYR A O 1
ATOM 4211 N N . SER A 1 521 ? 20.427 -1.707 -20.001 1.00 89.19 521 SER A N 1
ATOM 4212 C CA . SER A 1 521 ? 20.385 -0.381 -19.403 1.00 89.19 521 SER A CA 1
ATOM 4213 C C . SER A 1 521 ? 21.195 -0.415 -18.124 1.00 89.19 521 SER A C 1
ATOM 4215 O O . SER A 1 521 ? 21.106 -1.378 -17.360 1.00 89.19 521 SER A O 1
ATOM 4217 N N . LEU A 1 522 ? 21.969 0.633 -17.880 1.00 92.25 522 LEU A N 1
ATOM 4218 C CA . LEU A 1 522 ? 22.720 0.795 -16.647 1.00 92.25 522 LEU A CA 1
ATOM 4219 C C . LEU A 1 522 ? 22.769 2.276 -16.308 1.00 92.25 522 LEU A C 1
ATOM 4221 O O . LEU A 1 522 ? 23.371 3.065 -17.034 1.00 92.25 522 LEU A O 1
ATOM 4225 N N . MET A 1 523 ? 22.131 2.638 -15.203 1.00 92.00 523 MET A N 1
ATOM 4226 C CA . MET A 1 523 ? 22.034 4.013 -14.740 1.00 92.00 523 MET A CA 1
ATOM 4227 C C . MET A 1 523 ? 22.244 4.099 -13.240 1.00 92.00 523 MET A C 1
ATOM 4229 O O . MET A 1 523 ? 21.786 3.243 -12.481 1.00 92.00 523 MET A O 1
ATOM 4233 N N . ALA A 1 524 ? 22.871 5.184 -12.809 1.00 94.94 524 ALA A N 1
ATOM 4234 C CA . ALA A 1 524 ? 23.001 5.526 -11.405 1.00 94.94 524 ALA A CA 1
ATOM 4235 C C . ALA A 1 524 ? 22.887 7.036 -11.214 1.00 94.94 524 ALA A C 1
ATOM 4237 O O . ALA A 1 524 ? 23.091 7.819 -12.140 1.00 94.94 524 ALA A O 1
ATOM 4238 N N . GLY A 1 525 ? 22.548 7.453 -10.002 1.00 94.56 525 GLY A N 1
ATOM 4239 C CA . GLY A 1 525 ? 22.507 8.864 -9.670 1.00 94.56 525 GLY A CA 1
ATOM 4240 C C . GLY A 1 525 ? 21.876 9.135 -8.318 1.00 94.56 525 GLY A C 1
ATOM 4241 O O . GLY A 1 525 ? 21.991 8.338 -7.384 1.00 94.56 525 GLY A O 1
ATOM 4242 N N . LEU A 1 526 ? 21.235 10.292 -8.219 1.00 94.19 526 LEU A N 1
ATOM 4243 C CA . LEU A 1 526 ? 20.765 10.871 -6.968 1.00 94.19 526 LEU A CA 1
ATOM 4244 C C . LEU A 1 526 ? 19.242 10.863 -6.906 1.00 94.19 526 LEU A C 1
ATOM 4246 O O . LEU A 1 526 ? 18.554 11.028 -7.915 1.00 94.19 526 LEU A O 1
ATOM 4250 N N . VAL A 1 527 ? 18.716 10.701 -5.698 1.00 90.56 527 VAL A N 1
ATOM 4251 C CA . VAL A 1 527 ? 17.289 10.791 -5.408 1.00 90.56 527 VAL A CA 1
ATOM 4252 C C . VAL A 1 527 ? 17.061 11.667 -4.184 1.00 90.56 527 VAL A C 1
ATOM 4254 O O . VAL A 1 527 ? 17.760 11.568 -3.178 1.00 90.56 527 VAL A O 1
ATOM 4257 N N . PHE A 1 528 ? 16.062 12.528 -4.282 1.00 89.44 528 PHE A N 1
ATOM 4258 C CA . PHE A 1 528 ? 15.690 13.506 -3.280 1.00 89.44 528 PHE A CA 1
ATOM 4259 C C . PHE A 1 528 ? 14.214 13.338 -2.945 1.00 89.44 528 PHE A C 1
ATOM 4261 O O . PHE A 1 528 ? 13.381 13.160 -3.835 1.00 89.44 528 PHE A O 1
ATOM 4268 N N . LYS A 1 529 ? 13.883 13.417 -1.660 1.00 84.69 529 LYS A N 1
ATOM 4269 C CA . LYS A 1 529 ? 12.510 13.462 -1.164 1.00 84.69 529 LYS A CA 1
ATOM 4270 C C . LYS A 1 529 ? 12.258 14.811 -0.522 1.00 84.69 529 LYS A C 1
ATOM 4272 O O . LYS A 1 529 ? 13.034 15.265 0.314 1.00 84.69 529 LYS A O 1
ATOM 4277 N N . ILE A 1 530 ? 11.153 15.433 -0.900 1.00 80.81 530 ILE A N 1
ATOM 4278 C CA . ILE A 1 530 ? 10.662 16.641 -0.251 1.00 80.81 530 ILE A CA 1
ATOM 4279 C C . ILE A 1 530 ? 9.677 16.196 0.828 1.00 80.81 530 ILE A C 1
ATOM 4281 O O . ILE A 1 530 ? 8.600 15.689 0.516 1.00 80.81 530 ILE A O 1
ATOM 4285 N N . ASN A 1 531 ? 10.059 16.381 2.090 1.00 72.62 531 ASN A N 1
ATOM 4286 C CA . ASN A 1 531 ? 9.240 16.100 3.270 1.00 72.62 531 ASN A CA 1
ATOM 4287 C C . ASN A 1 531 ? 8.964 17.418 4.012 1.00 72.62 531 ASN A C 1
ATOM 4289 O O . ASN A 1 531 ? 9.819 18.303 4.018 1.00 72.62 531 ASN A O 1
ATOM 4293 N N . ASN A 1 532 ? 7.808 17.559 4.664 1.00 59.53 532 ASN A N 1
ATOM 4294 C CA . ASN A 1 532 ? 7.606 18.586 5.692 1.00 59.53 532 ASN A CA 1
ATOM 4295 C C . ASN A 1 532 ? 7.028 17.962 6.973 1.00 59.53 532 ASN A C 1
ATOM 4297 O O . ASN A 1 532 ? 6.716 16.777 7.011 1.00 59.53 532 ASN A O 1
ATOM 4301 N N . THR A 1 533 ? 6.901 18.765 8.030 1.00 52.69 533 THR A N 1
ATOM 4302 C CA . THR A 1 533 ? 6.394 18.334 9.346 1.00 52.69 533 THR A CA 1
ATOM 4303 C C . THR A 1 533 ? 4.953 17.813 9.318 1.00 52.69 533 THR A C 1
ATOM 4305 O O . THR A 1 533 ? 4.588 17.025 10.182 1.00 52.69 533 THR A O 1
ATOM 4308 N N . GLU A 1 534 ? 4.147 18.237 8.341 1.00 49.81 534 GLU A N 1
ATOM 4309 C CA . GLU A 1 534 ? 2.735 17.846 8.201 1.00 49.81 534 GLU A CA 1
ATOM 4310 C C . GLU A 1 534 ? 2.507 16.677 7.229 1.00 49.81 534 GLU A C 1
ATOM 4312 O O . GLU A 1 534 ? 1.485 16.005 7.335 1.00 49.81 534 GLU A O 1
ATOM 4317 N N . ASP A 1 535 ? 3.412 16.444 6.272 1.00 56.41 535 ASP A N 1
ATOM 4318 C CA . ASP A 1 535 ? 3.218 15.477 5.188 1.00 56.41 535 ASP A CA 1
ATOM 4319 C C . ASP A 1 535 ? 4.546 14.825 4.764 1.00 56.41 535 ASP A C 1
ATOM 4321 O O . ASP A 1 535 ? 5.486 15.460 4.262 1.00 56.41 535 ASP A O 1
ATOM 4325 N N . ILE A 1 536 ? 4.627 13.515 4.987 1.00 58.94 536 ILE A N 1
ATOM 4326 C CA . ILE A 1 536 ? 5.805 12.706 4.680 1.00 58.94 536 ILE A CA 1
ATOM 4327 C C . ILE A 1 5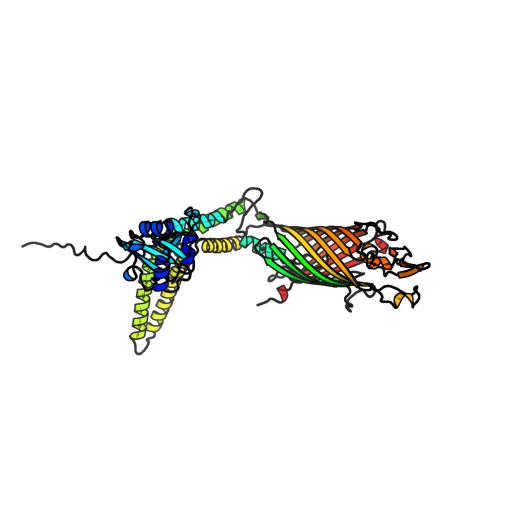36 ? 5.667 12.225 3.224 1.00 58.94 536 ILE A C 1
ATOM 4329 O O . ILE A 1 536 ? 4.771 11.442 2.912 1.00 58.94 536 ILE A O 1
ATOM 4333 N N . ASN A 1 537 ? 6.607 12.627 2.355 1.00 64.38 537 ASN A N 1
ATOM 4334 C CA . ASN A 1 537 ? 6.656 12.420 0.893 1.00 64.38 537 ASN A CA 1
ATOM 4335 C C . ASN A 1 537 ? 5.765 13.350 0.031 1.00 64.38 537 ASN A C 1
ATOM 4337 O O . ASN A 1 537 ? 4.946 12.870 -0.751 1.00 64.38 537 ASN A O 1
ATOM 4341 N N . LYS A 1 538 ? 5.993 14.671 0.059 1.00 72.62 538 LYS A N 1
ATOM 4342 C CA . LYS A 1 538 ? 5.348 15.625 -0.873 1.00 72.62 538 LYS A CA 1
ATOM 4343 C C . LYS A 1 538 ? 5.789 15.469 -2.322 1.00 72.62 538 LYS A C 1
ATOM 4345 O O . LYS A 1 538 ? 5.005 15.681 -3.234 1.00 72.62 538 LYS A O 1
ATOM 4350 N N . ALA A 1 539 ? 7.056 15.171 -2.561 1.00 79.88 539 ALA A N 1
ATOM 4351 C CA . ALA A 1 539 ? 7.548 14.932 -3.910 1.00 79.88 539 ALA A CA 1
ATOM 4352 C C . ALA A 1 539 ?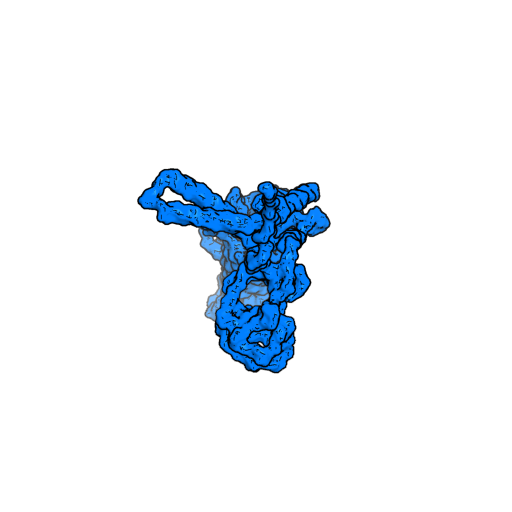 8.819 14.096 -3.861 1.00 79.88 539 ALA A C 1
ATOM 4354 O O . ALA A 1 539 ? 9.564 14.136 -2.882 1.00 79.88 539 ALA A O 1
ATOM 4355 N N . THR A 1 540 ? 9.074 13.347 -4.926 1.00 85.12 540 THR A N 1
ATOM 4356 C CA . THR A 1 540 ? 10.340 12.644 -5.130 1.00 85.12 540 THR A CA 1
ATOM 4357 C C . THR A 1 540 ? 10.951 13.095 -6.439 1.00 85.12 540 THR A C 1
ATOM 4359 O O . THR A 1 540 ? 10.301 13.047 -7.478 1.00 85.12 540 THR A O 1
ATOM 4362 N N . PHE A 1 541 ? 12.200 13.527 -6.382 1.00 88.12 541 PHE A N 1
ATOM 4363 C CA . PHE A 1 541 ? 12.973 13.979 -7.525 1.00 88.12 541 PHE A CA 1
ATOM 4364 C C . PHE A 1 541 ? 14.179 13.061 -7.706 1.00 88.12 541 PHE A C 1
ATOM 4366 O O . PHE A 1 541 ? 14.850 12.715 -6.739 1.00 88.12 541 PHE A O 1
ATOM 4373 N N . ARG A 1 542 ? 14.454 12.634 -8.933 1.00 88.81 542 ARG A N 1
ATOM 4374 C CA . ARG A 1 542 ? 15.522 11.691 -9.263 1.00 88.81 542 ARG A CA 1
ATOM 4375 C C . ARG A 1 542 ? 16.279 12.182 -10.486 1.00 88.81 542 ARG A C 1
ATOM 4377 O O . ARG A 1 542 ? 15.656 12.524 -11.485 1.00 88.81 542 ARG A O 1
ATOM 4384 N N . ILE A 1 543 ? 17.606 12.137 -10.420 1.00 90.81 543 ILE A N 1
ATOM 4385 C CA . ILE A 1 543 ? 18.501 12.343 -11.561 1.00 90.81 543 ILE A CA 1
ATOM 4386 C C . ILE A 1 543 ? 19.310 11.063 -11.743 1.00 90.81 543 ILE A C 1
ATOM 4388 O O . ILE A 1 543 ? 19.969 10.611 -10.810 1.00 90.81 543 ILE A O 1
ATOM 4392 N N . LEU A 1 544 ? 19.265 10.490 -12.938 1.00 90.12 544 LEU A N 1
ATOM 4393 C CA . LEU A 1 544 ? 20.026 9.315 -13.344 1.00 90.12 544 LEU A CA 1
ATOM 4394 C C . LEU A 1 544 ? 20.928 9.680 -14.522 1.00 90.12 544 LEU A C 1
ATOM 4396 O O . LEU A 1 544 ? 20.490 10.371 -15.434 1.00 90.12 544 LEU A O 1
ATOM 4400 N N . GLY A 1 545 ? 22.168 9.201 -14.510 1.00 91.19 545 GLY A N 1
ATOM 4401 C CA . GLY A 1 545 ? 23.077 9.243 -15.651 1.00 91.19 545 GLY A CA 1
ATOM 4402 C C . GLY A 1 545 ? 23.494 7.829 -16.043 1.00 91.19 545 GLY A C 1
ATOM 4403 O O . GLY A 1 545 ? 23.699 6.981 -15.169 1.00 91.19 545 GLY A O 1
ATOM 4404 N N . GLY A 1 546 ? 23.609 7.559 -17.340 1.00 90.06 546 GLY A N 1
ATOM 4405 C CA . GLY A 1 546 ? 24.047 6.257 -17.835 1.00 90.06 546 GLY A CA 1
ATOM 4406 C C . GLY A 1 546 ? 23.573 5.969 -19.251 1.00 90.06 546 GLY A C 1
ATOM 4407 O O . GLY A 1 546 ? 23.467 6.879 -20.063 1.00 90.06 546 GLY A O 1
ATOM 4408 N N . VAL A 1 547 ? 23.295 4.700 -19.534 1.00 88.00 547 VAL A N 1
ATOM 4409 C CA . VAL A 1 547 ? 22.804 4.226 -20.837 1.00 88.00 547 VAL A CA 1
ATOM 4410 C C . VAL A 1 547 ? 21.440 3.566 -20.677 1.00 88.00 547 VAL A C 1
ATOM 4412 O O . VAL A 1 547 ? 21.213 2.828 -19.710 1.00 88.00 547 VAL A O 1
ATOM 4415 N N . GLU A 1 548 ? 20.536 3.820 -21.620 1.00 84.06 548 GLU A N 1
ATOM 4416 C CA . GLU A 1 548 ? 19.189 3.244 -21.647 1.00 84.06 548 GLU A CA 1
ATOM 4417 C C . GLU A 1 548 ? 18.973 2.447 -22.917 1.00 84.06 548 GLU A C 1
ATOM 4419 O O . GLU A 1 548 ? 19.105 2.977 -24.013 1.00 84.06 548 GLU A O 1
ATOM 4424 N N . ASN A 1 549 ? 18.554 1.195 -22.758 1.00 82.50 549 ASN A N 1
ATOM 4425 C CA . ASN A 1 549 ? 18.126 0.348 -23.859 1.00 82.50 549 ASN A CA 1
ATOM 4426 C C . ASN A 1 549 ? 19.133 0.314 -25.025 1.00 82.50 549 ASN A C 1
ATOM 4428 O O . ASN A 1 549 ? 18.738 0.418 -26.183 1.00 82.50 549 ASN A O 1
ATOM 4432 N N . GLU A 1 550 ? 20.423 0.141 -24.741 1.00 83.44 550 GLU A N 1
ATOM 4433 C CA . GLU A 1 550 ? 21.483 0.100 -25.754 1.00 83.44 550 GLU A CA 1
ATOM 4434 C C . GLU A 1 550 ? 21.865 -1.342 -26.123 1.00 83.44 550 GLU A C 1
ATOM 4436 O O . GLU A 1 550 ? 21.822 -2.222 -25.257 1.00 83.44 550 GLU A O 1
ATOM 4441 N N . PRO A 1 551 ? 22.250 -1.637 -27.381 1.00 83.94 551 PRO A N 1
ATOM 4442 C CA . PRO A 1 551 ? 22.778 -2.948 -27.751 1.00 83.94 551 PRO A CA 1
ATOM 4443 C C . PRO A 1 551 ? 24.043 -3.302 -26.954 1.00 83.94 551 PRO A C 1
ATOM 4445 O O . PRO A 1 551 ? 24.848 -2.436 -26.609 1.00 83.94 551 PRO A O 1
ATOM 4448 N N . TYR A 1 552 ? 24.279 -4.591 -26.689 1.00 82.19 552 TYR A N 1
ATOM 4449 C CA . TYR A 1 552 ? 25.557 -5.000 -26.088 1.00 82.19 552 TYR A CA 1
ATOM 4450 C C . TYR A 1 552 ? 26.749 -4.567 -26.947 1.00 82.19 552 TYR A C 1
ATOM 4452 O O . TYR A 1 552 ? 26.702 -4.625 -28.176 1.00 82.19 552 TYR A O 1
ATOM 4460 N N . LYS A 1 553 ? 27.857 -4.244 -26.267 1.00 79.50 553 LYS A N 1
ATOM 4461 C CA . LYS A 1 553 ? 29.132 -3.796 -26.857 1.00 79.50 553 LYS A CA 1
ATOM 4462 C C . LYS A 1 553 ? 29.094 -2.391 -27.476 1.00 79.50 553 LYS A C 1
ATOM 4464 O O . LYS A 1 553 ? 30.097 -1.969 -28.045 1.00 79.50 553 LYS A O 1
ATOM 4469 N N . THR A 1 554 ? 27.996 -1.653 -27.323 1.00 75.50 554 THR A N 1
ATOM 4470 C CA . THR A 1 554 ? 27.956 -0.215 -27.608 1.00 75.50 554 THR A CA 1
ATOM 4471 C C . THR A 1 554 ? 28.835 0.551 -26.611 1.00 75.50 554 THR A C 1
ATOM 4473 O O . THR A 1 554 ? 28.884 0.221 -25.423 1.00 75.50 554 THR A O 1
ATOM 4476 N N . LYS A 1 555 ? 29.569 1.568 -27.080 1.00 75.38 555 LYS A N 1
ATOM 4477 C CA . LYS A 1 555 ? 30.385 2.424 -26.208 1.00 75.38 555 LYS A CA 1
ATOM 4478 C C . LYS A 1 555 ? 29.478 3.329 -25.373 1.00 75.38 555 LYS A C 1
ATOM 4480 O O . LYS A 1 555 ? 28.647 4.052 -25.913 1.00 75.38 555 LYS A O 1
ATOM 4485 N N . VAL A 1 556 ? 29.689 3.320 -24.057 1.00 72.25 556 VAL A N 1
ATOM 4486 C CA . VAL A 1 556 ? 28.893 4.092 -23.083 1.00 72.25 556 VAL A CA 1
ATOM 4487 C C . VAL A 1 556 ? 28.947 5.600 -23.345 1.00 72.25 556 VAL A C 1
ATOM 4489 O O . VAL A 1 556 ? 27.937 6.269 -23.177 1.00 72.25 556 VAL A O 1
ATOM 4492 N N . LEU A 1 557 ? 30.101 6.134 -23.765 1.00 74.12 557 LEU A N 1
ATOM 4493 C CA . LEU A 1 557 ? 30.286 7.575 -23.994 1.00 74.12 557 LEU A CA 1
ATOM 4494 C C . LEU A 1 557 ? 29.470 8.108 -25.176 1.00 74.12 557 LEU A C 1
ATOM 4496 O O . LEU A 1 557 ? 29.003 9.240 -25.117 1.00 74.12 557 LEU A O 1
ATOM 4500 N N . ASP A 1 558 ? 29.270 7.289 -26.209 1.00 71.31 558 ASP A N 1
ATOM 4501 C CA . ASP A 1 558 ? 28.585 7.710 -27.435 1.00 71.31 558 ASP A CA 1
ATOM 4502 C C . ASP A 1 558 ? 27.060 7.792 -27.234 1.00 71.31 558 ASP A C 1
ATOM 4504 O O . ASP A 1 558 ? 26.376 8.499 -27.966 1.00 71.31 558 ASP A O 1
ATOM 4508 N N . ASN A 1 559 ? 26.535 7.102 -26.213 1.00 74.69 559 ASN A N 1
ATOM 4509 C CA . ASN A 1 559 ? 25.098 6.963 -25.937 1.00 74.69 559 ASN A CA 1
ATOM 4510 C C . ASN A 1 559 ? 24.746 7.305 -24.483 1.00 74.69 559 ASN A C 1
ATOM 4512 O O . ASN A 1 559 ? 23.758 6.821 -23.926 1.00 74.69 559 ASN A O 1
ATOM 4516 N N . PHE A 1 560 ? 25.584 8.116 -23.835 1.00 84.00 560 PHE A N 1
ATOM 4517 C CA . PHE A 1 560 ? 25.332 8.568 -22.477 1.00 84.00 560 PHE A CA 1
ATOM 4518 C C . PHE A 1 560 ? 24.131 9.514 -22.449 1.00 84.00 560 PHE A C 1
ATOM 4520 O O . PHE A 1 560 ? 24.047 10.464 -23.229 1.00 84.00 560 PHE A O 1
ATOM 4527 N N . MET A 1 561 ? 23.236 9.305 -21.492 1.00 82.69 561 MET A N 1
ATOM 4528 C CA . MET A 1 561 ? 22.082 10.159 -21.277 1.00 82.69 561 MET A CA 1
ATOM 4529 C C . MET A 1 561 ? 21.877 10.497 -19.807 1.00 82.69 561 MET A C 1
ATOM 4531 O O . MET A 1 561 ? 22.271 9.758 -18.900 1.00 82.69 561 MET A O 1
ATOM 4535 N N . VAL A 1 562 ? 21.209 11.628 -19.594 1.00 85.38 562 VAL A N 1
ATOM 4536 C CA . VAL A 1 562 ? 20.712 12.059 -18.291 1.00 85.38 562 VAL A CA 1
ATOM 4537 C C . VAL A 1 562 ? 19.194 11.974 -18.310 1.00 85.38 562 VAL A C 1
ATOM 4539 O O . VAL A 1 562 ? 18.548 12.425 -19.253 1.00 85.38 562 VAL A O 1
ATOM 4542 N N . LYS A 1 563 ? 18.634 11.394 -17.253 1.00 84.81 563 LYS A N 1
ATOM 4543 C CA . LYS A 1 563 ? 17.204 11.198 -17.064 1.00 84.81 563 LYS A CA 1
ATOM 4544 C C . LYS A 1 563 ? 16.771 11.844 -15.761 1.00 84.81 563 LYS A C 1
ATOM 4546 O O . LYS A 1 563 ? 17.308 11.538 -14.695 1.00 84.81 563 LYS A O 1
ATOM 4551 N N . ILE A 1 564 ? 15.792 12.731 -15.852 1.00 86.62 564 ILE A N 1
ATOM 4552 C CA . ILE A 1 564 ? 15.222 13.444 -14.714 1.00 86.62 564 ILE A CA 1
ATOM 4553 C C . ILE A 1 564 ? 13.802 12.938 -14.506 1.00 86.62 564 ILE A C 1
ATOM 4555 O O . ILE A 1 564 ? 12.998 12.939 -15.431 1.00 86.62 564 ILE A O 1
ATOM 4559 N N . SER A 1 565 ? 13.475 12.530 -13.286 1.00 86.50 565 SER A N 1
ATOM 4560 C CA . SER A 1 565 ? 12.132 12.090 -12.919 1.00 86.50 565 SER A CA 1
ATOM 4561 C C . SER A 1 565 ? 11.630 12.866 -11.706 1.00 86.50 565 SER A C 1
ATOM 4563 O O . SER A 1 565 ? 12.339 13.006 -10.711 1.00 86.50 565 SER A O 1
ATOM 4565 N N . LEU A 1 566 ? 10.385 13.321 -11.762 1.00 86.62 566 LEU A N 1
ATOM 4566 C CA . LEU A 1 566 ? 9.664 13.980 -10.682 1.00 86.62 566 LEU A CA 1
ATOM 4567 C C . LEU A 1 566 ? 8.355 13.233 -10.434 1.00 86.62 566 LEU A C 1
ATOM 4569 O O . LEU A 1 566 ? 7.573 13.037 -11.353 1.00 86.62 566 LEU A O 1
ATOM 4573 N N . GLY A 1 567 ? 8.104 12.838 -9.194 1.00 84.06 567 GLY A N 1
ATOM 4574 C CA . GLY A 1 567 ? 6.853 12.233 -8.758 1.00 84.06 567 GLY A CA 1
ATOM 4575 C C . GLY A 1 567 ? 6.174 13.082 -7.691 1.00 84.06 567 GLY A C 1
ATOM 4576 O O . GLY A 1 567 ? 6.813 13.427 -6.697 1.00 84.06 567 GLY A O 1
ATOM 4577 N N . ILE A 1 568 ? 4.890 13.388 -7.877 1.00 82.50 568 ILE A N 1
ATOM 4578 C CA . ILE A 1 568 ? 4.073 14.225 -6.987 1.00 82.50 568 ILE A CA 1
ATOM 4579 C C . ILE A 1 568 ? 2.792 13.463 -6.604 1.00 82.50 568 ILE A C 1
ATOM 4581 O O . ILE A 1 568 ? 2.054 13.052 -7.502 1.00 82.50 568 ILE A O 1
ATOM 4585 N N . PRO A 1 569 ? 2.488 13.246 -5.312 1.00 75.12 569 PRO A N 1
ATOM 4586 C CA . PRO A 1 569 ? 1.311 12.502 -4.903 1.00 75.12 569 PRO A CA 1
ATOM 4587 C C . PRO A 1 569 ? 0.077 13.393 -4.951 1.00 75.12 569 PRO A C 1
ATOM 4589 O O . PRO A 1 569 ? 0.144 14.586 -4.656 1.00 75.12 569 PRO A O 1
ATOM 4592 N N . PHE A 1 570 ? -1.087 12.801 -5.224 1.00 68.38 570 PHE A N 1
ATOM 4593 C CA . PHE A 1 570 ? -2.359 13.530 -5.169 1.00 68.38 570 PHE A CA 1
ATOM 4594 C C . PHE A 1 570 ? -2.688 14.055 -3.766 1.00 68.38 570 PHE A C 1
ATOM 4596 O O . PHE A 1 570 ? -3.503 14.963 -3.645 1.00 68.38 570 PHE A O 1
ATOM 4603 N N . GLY A 1 571 ? -2.041 13.511 -2.724 1.00 57.44 571 GLY A N 1
ATOM 4604 C CA . GLY A 1 571 ? -2.211 13.891 -1.317 1.00 57.44 571 GLY A CA 1
ATOM 4605 C C . GLY A 1 571 ? -2.126 15.400 -1.053 1.00 57.44 571 GLY A C 1
ATOM 4606 O O . GLY A 1 571 ? -2.847 15.912 -0.198 1.00 57.44 571 GLY A O 1
ATOM 4607 N N . ILE A 1 572 ? -1.338 16.123 -1.859 1.00 47.91 572 ILE A N 1
ATOM 4608 C CA . ILE A 1 572 ? -1.211 17.588 -1.807 1.00 47.91 572 ILE A CA 1
ATOM 4609 C C . ILE A 1 572 ? -2.546 18.299 -2.099 1.00 47.91 572 ILE A C 1
ATOM 4611 O O . ILE A 1 572 ? -2.789 19.382 -1.571 1.00 47.91 572 ILE A O 1
ATOM 4615 N N . PHE A 1 573 ? -3.427 17.690 -2.896 1.00 44.31 573 PHE A N 1
ATOM 4616 C CA . PHE A 1 573 ? -4.716 18.257 -3.309 1.00 44.31 573 PHE A CA 1
ATOM 4617 C C . PHE A 1 573 ? -5.898 17.797 -2.442 1.00 44.31 573 PHE A C 1
ATOM 4619 O O . PHE A 1 573 ? -7.008 18.288 -2.618 1.00 44.31 573 PHE A O 1
ATOM 4626 N N . THR A 1 574 ? -5.686 16.868 -1.502 1.00 40.66 574 THR A N 1
ATOM 4627 C CA . THR A 1 574 ? -6.744 16.309 -0.635 1.00 40.66 574 THR A CA 1
ATOM 4628 C C . THR A 1 574 ? -6.853 16.960 0.748 1.00 40.66 574 THR A C 1
ATOM 4630 O O . THR A 1 574 ? -7.490 16.378 1.623 1.00 40.66 574 THR A O 1
ATOM 4633 N N . LYS A 1 575 ? -6.276 18.151 0.986 1.00 35.81 575 LYS A N 1
ATOM 4634 C CA . LYS A 1 575 ? -6.506 18.858 2.261 1.00 35.81 575 LYS A CA 1
ATOM 4635 C C . LYS A 1 575 ? -8.009 19.153 2.431 1.00 35.81 575 LYS A C 1
ATOM 4637 O O . LYS A 1 575 ? -8.585 19.912 1.655 1.00 35.81 575 LYS A O 1
ATOM 4642 N N . LYS A 1 576 ? -8.608 18.530 3.449 1.00 32.81 576 LYS A N 1
ATOM 4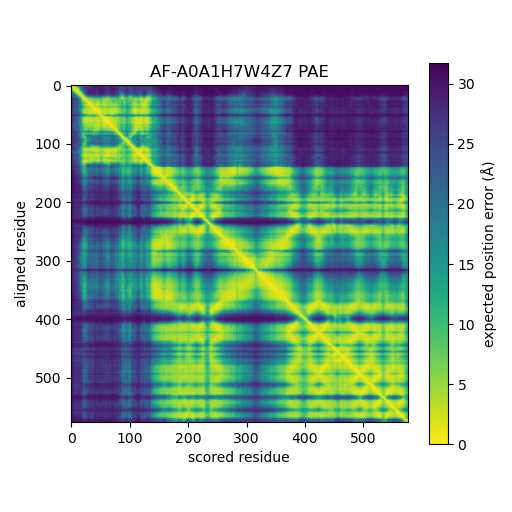643 C CA . LYS A 1 576 ? -9.832 18.964 4.127 1.00 32.81 576 LYS A CA 1
ATOM 4644 C C . LYS A 1 576 ? -9.448 19.467 5.504 1.00 32.81 576 LYS A C 1
ATOM 4646 O O . LYS A 1 576 ? -8.623 18.773 6.143 1.00 32.81 576 LYS A O 1
#

Mean predicted aligned error: 16.19 Å